Protein AF-A0A7H4P980-F1 (afdb_monomer)

pLDDT: mean 79.57, std 16.8, range [29.48, 97.06]

Mean predicted aligned error: 23.6 Å

Nearest PDB structures (foldseek):
  7z03-assembly1_C  TM=8.368E-01  e=5.054E-08  Escherichia coli

Secondary structure (DSSP, 8-state):
----------PPTTS--TTT--S--TTHHHHHT--HHHHHHHHHHHHHHHHHHHHHHHHHHHHHHHHHHHHHHHHHHHHHHHHHHHHHHHHHHHHHHHHT----TTS-HHHHHHHHHHHHHHHHHHHHHHHHHHHHHHHHHHHHHHHHHHHHHHHHHHHHHHTTT-PPPPTT-HHHHHHHHHHHHHHHHHHHHHHHHHHHHHHHHHHHHHHS-----PPPPPP-SSHHHHHHHHHHHHHHHHHHHHHHHHHHHHHHHHHHHHHHHHHTSS-SSHHHHHHT---HHHHHHHHHHHHHHHHHHHHHHHHHHHHHHHHHHHHH---TT--TTS-HHHHHHHHHHHHHHHHHHHHHHHHHHHHHHHHHHHHHHHHHHHHHHHHHHHHHHHHHHHHHHH-STTTHHHHHHHHHHHHHHHHHHHHHHHHHH-TTEEEEE-TTSTT-EEEEETTTTTEEEE---TTPPPPPPPPPPPP---------

Structure (mmCIF, N/CA/C/O backbone):
data_AF-A0A7H4P980-F1
#
_entry.id   AF-A0A7H4P980-F1
#
loop_
_atom_site.group_PDB
_atom_site.id
_atom_site.type_symbol
_atom_site.label_atom_id
_atom_site.label_alt_id
_atom_site.label_comp_id
_atom_site.label_asym_id
_atom_site.label_entity_id
_atom_site.label_seq_id
_atom_site.pdbx_PDB_ins_code
_atom_site.Cartn_x
_atom_site.Cartn_y
_atom_site.Cartn_z
_atom_site.occupancy
_atom_site.B_iso_or_equiv
_atom_site.auth_seq_id
_atom_site.auth_comp_id
_atom_site.auth_asym_id
_atom_site.auth_atom_id
_atom_site.pdbx_PDB_model_num
ATOM 1 N N . MET A 1 1 ? 71.699 1.331 -85.262 1.00 29.48 1 MET A N 1
ATOM 2 C CA . MET A 1 1 ? 72.110 0.302 -86.245 1.00 29.48 1 MET A CA 1
ATOM 3 C C . MET A 1 1 ? 71.749 0.810 -87.636 1.00 29.48 1 MET A C 1
ATOM 5 O O . MET A 1 1 ? 70.704 1.433 -87.764 1.00 29.48 1 MET A O 1
ATOM 9 N N . PRO A 1 2 ? 72.671 0.710 -88.601 1.00 36.44 2 PRO A N 1
ATOM 10 C CA . PRO A 1 2 ? 72.896 1.715 -89.638 1.00 36.44 2 PRO A CA 1
ATOM 11 C C . PRO A 1 2 ? 71.941 1.592 -90.828 1.00 36.44 2 PRO A C 1
ATOM 13 O O . PRO A 1 2 ? 71.593 0.496 -91.258 1.00 36.44 2 PRO A O 1
ATOM 16 N N . VAL A 1 3 ? 71.573 2.742 -91.394 1.00 33.34 3 VAL A N 1
ATOM 17 C CA . VAL A 1 3 ? 70.880 2.850 -92.681 1.00 33.34 3 VAL A CA 1
ATOM 18 C C . VAL A 1 3 ? 71.882 2.502 -93.783 1.00 33.34 3 VAL A C 1
ATOM 20 O O . VAL A 1 3 ? 72.693 3.331 -94.192 1.00 33.34 3 VAL A O 1
ATOM 23 N N . LEU A 1 4 ? 71.845 1.254 -94.248 1.00 32.81 4 LEU A N 1
ATOM 24 C CA . LEU A 1 4 ? 72.509 0.833 -95.477 1.00 32.81 4 LEU A CA 1
ATOM 25 C C . LEU A 1 4 ? 71.788 1.484 -96.666 1.00 32.81 4 LEU A C 1
ATOM 27 O O . LEU A 1 4 ? 70.763 0.991 -97.129 1.00 32.81 4 LEU A O 1
ATOM 31 N N . ARG A 1 5 ? 72.331 2.593 -97.180 1.00 38.41 5 ARG A N 1
ATOM 32 C CA . ARG A 1 5 ? 72.027 3.049 -98.542 1.00 38.41 5 ARG A CA 1
ATOM 33 C C . ARG A 1 5 ? 72.675 2.067 -99.520 1.00 38.41 5 ARG A C 1
ATOM 35 O O . ARG A 1 5 ? 73.857 2.190 -99.822 1.00 38.41 5 ARG A O 1
ATOM 42 N N . ARG A 1 6 ? 71.906 1.093 -100.009 1.00 35.50 6 ARG A N 1
ATOM 43 C CA . ARG A 1 6 ? 72.204 0.413 -101.275 1.00 35.50 6 ARG A CA 1
ATOM 44 C C . ARG A 1 6 ? 71.565 1.225 -102.395 1.00 35.50 6 ARG A C 1
ATOM 46 O O . ARG A 1 6 ? 70.350 1.352 -102.465 1.00 35.50 6 ARG A O 1
ATOM 53 N N . SER A 1 7 ? 72.408 1.824 -103.223 1.00 39.06 7 SER A N 1
ATOM 54 C CA . SER A 1 7 ? 72.048 2.358 -104.531 1.00 39.06 7 SER A CA 1
ATOM 55 C C . SER A 1 7 ? 71.748 1.189 -105.470 1.00 39.06 7 SER A C 1
ATOM 57 O O . SER A 1 7 ? 72.666 0.443 -105.809 1.00 39.06 7 SER A O 1
ATOM 59 N N . GLU A 1 8 ? 70.491 1.028 -105.878 1.00 45.53 8 GLU A N 1
ATOM 60 C CA . GLU A 1 8 ? 70.096 0.114 -106.955 1.00 45.53 8 GLU A CA 1
ATOM 61 C C . GLU A 1 8 ? 69.819 0.908 -108.246 1.00 45.53 8 GLU A C 1
ATOM 63 O O . GLU A 1 8 ? 69.283 2.019 -108.181 1.00 45.53 8 GLU A O 1
ATOM 68 N N . PRO A 1 9 ? 70.241 0.395 -109.416 1.00 42.09 9 PRO A N 1
ATOM 69 C CA . PRO A 1 9 ? 70.220 1.127 -110.676 1.00 42.09 9 PRO A CA 1
ATOM 70 C C . PRO A 1 9 ? 68.788 1.262 -111.202 1.00 42.09 9 PRO A C 1
ATOM 72 O O . PRO A 1 9 ? 68.041 0.287 -111.280 1.00 42.09 9 PRO A O 1
ATOM 75 N N . ALA A 1 10 ? 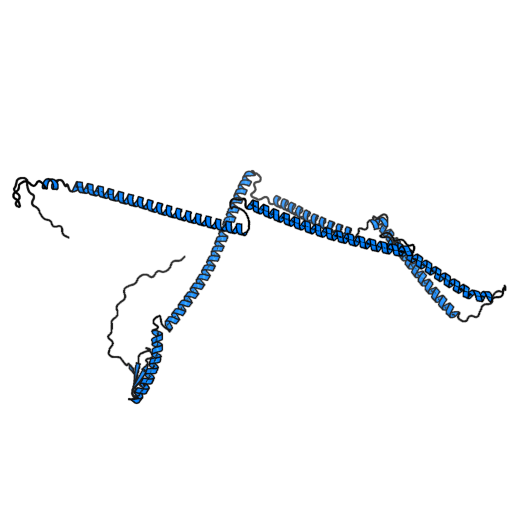68.409 2.473 -111.610 1.00 44.94 10 ALA A N 1
ATOM 76 C CA . ALA A 1 10 ? 67.143 2.715 -112.288 1.00 44.94 10 ALA A CA 1
ATOM 77 C C . ALA A 1 10 ? 67.149 2.012 -113.659 1.00 44.94 10 ALA A C 1
ATOM 79 O O . ALA A 1 10 ? 67.818 2.458 -114.591 1.00 44.94 10 ALA A O 1
ATOM 80 N N . CYS A 1 11 ? 66.413 0.905 -113.782 1.00 47.81 11 CYS A N 1
ATOM 81 C CA . CYS A 1 11 ? 66.141 0.275 -115.071 1.00 47.81 11 CYS A CA 1
ATOM 82 C C . CYS A 1 11 ? 65.223 1.192 -115.891 1.00 47.81 11 CYS A C 1
ATOM 84 O O . CYS A 1 11 ? 64.096 1.475 -115.483 1.00 47.81 11 CYS A O 1
ATOM 86 N N . GLN A 1 12 ? 65.713 1.672 -117.035 1.00 50.19 12 GLN A N 1
ATOM 87 C CA . GLN A 1 12 ? 64.921 2.431 -118.002 1.00 50.19 12 GLN A CA 1
ATOM 88 C C . GLN A 1 12 ? 64.155 1.464 -118.923 1.00 50.19 12 GLN A C 1
ATOM 90 O O . GLN A 1 12 ? 64.691 0.411 -119.277 1.00 50.19 12 GLN A O 1
ATOM 95 N N . PRO A 1 13 ? 62.915 1.787 -119.330 1.00 44.66 13 PRO A N 1
ATOM 96 C CA . PRO A 1 13 ? 62.151 0.923 -120.218 1.00 44.66 13 PRO A CA 1
ATOM 97 C C . PRO A 1 13 ? 62.828 0.841 -121.594 1.00 44.66 13 PRO A C 1
ATOM 99 O O . PRO A 1 13 ? 62.959 1.850 -122.282 1.00 44.66 13 PRO A O 1
ATOM 102 N N . GLY A 1 14 ? 63.248 -0.365 -121.992 1.00 55.94 14 GLY A N 1
ATOM 103 C CA . GLY A 1 14 ? 63.770 -0.655 -123.334 1.00 55.94 14 GLY A CA 1
ATOM 104 C C . GLY A 1 14 ? 65.253 -1.035 -123.440 1.00 55.94 14 GLY A C 1
ATOM 105 O O . GLY A 1 14 ? 65.698 -1.311 -124.551 1.00 55.94 14 GLY A O 1
ATOM 106 N N . SER A 1 15 ? 66.020 -1.107 -122.344 1.00 49.97 15 SER A N 1
ATOM 107 C CA . SER A 1 15 ? 67.409 -1.606 -122.361 1.00 49.97 15 SER A CA 1
ATOM 108 C C . SER A 1 15 ? 67.588 -2.894 -121.530 1.00 49.97 15 SER A C 1
ATOM 110 O O . SER A 1 15 ? 66.956 -3.040 -120.481 1.00 49.97 15 SER A O 1
ATOM 112 N N . PRO A 1 16 ? 68.407 -3.870 -121.986 1.00 51.91 16 PRO A N 1
ATOM 113 C CA . PRO A 1 16 ? 68.594 -5.143 -121.289 1.00 51.91 16 PRO A CA 1
ATOM 114 C C . PRO A 1 16 ? 69.351 -4.950 -119.967 1.00 51.91 16 PRO A C 1
ATOM 116 O O . PRO A 1 16 ? 70.404 -4.315 -119.922 1.00 51.91 16 PRO A O 1
ATOM 119 N N . CYS A 1 17 ? 68.810 -5.516 -118.884 1.00 57.31 17 CYS A N 1
ATOM 120 C CA . CYS A 1 17 ? 69.390 -5.423 -117.544 1.00 57.31 17 CYS A CA 1
ATOM 121 C C . CYS A 1 17 ? 70.791 -6.072 -117.494 1.00 57.31 17 CYS A C 1
ATOM 123 O O . CYS A 1 17 ? 70.928 -7.233 -117.900 1.00 57.31 17 CYS A O 1
ATOM 125 N N . PRO A 1 18 ? 71.815 -5.396 -116.934 1.00 54.97 18 PRO A N 1
ATOM 126 C CA . PRO A 1 18 ? 73.198 -5.884 -116.919 1.00 54.97 18 PRO A CA 1
ATOM 127 C C . PRO A 1 18 ? 73.438 -7.107 -116.016 1.00 54.97 18 PRO A C 1
ATOM 129 O O . PRO A 1 18 ? 74.562 -7.597 -115.964 1.00 54.97 18 PRO A O 1
ATOM 132 N N . LEU A 1 19 ? 72.413 -7.621 -115.322 1.00 53.41 19 LEU A N 1
ATOM 133 C CA . LEU A 1 19 ? 72.513 -8.831 -114.496 1.00 53.41 19 LEU A CA 1
ATOM 134 C C . LEU A 1 19 ? 71.769 -10.056 -115.060 1.00 53.41 19 LEU A C 1
ATOM 136 O O . LEU A 1 19 ? 72.073 -11.173 -114.654 1.00 53.41 19 LEU A O 1
ATOM 140 N N . CYS A 1 20 ? 70.799 -9.886 -115.969 1.00 61.12 20 CYS A N 1
ATOM 141 C CA . CYS A 1 20 ? 69.971 -11.005 -116.454 1.00 61.12 20 CYS A CA 1
ATOM 142 C C . CYS A 1 20 ? 69.487 -10.899 -117.914 1.00 61.12 20 CYS A C 1
ATOM 144 O O . CYS A 1 20 ? 68.794 -11.798 -118.383 1.00 61.12 20 CYS A O 1
ATOM 146 N N . GLY A 1 21 ? 69.824 -9.834 -118.653 1.00 55.12 21 GLY A N 1
ATOM 147 C CA . GLY A 1 21 ? 69.597 -9.731 -120.102 1.00 55.12 21 GLY A CA 1
ATOM 148 C C . GLY A 1 21 ? 68.138 -9.641 -120.579 1.00 55.12 21 GLY A C 1
ATOM 149 O O . GLY A 1 21 ? 67.916 -9.537 -121.782 1.00 55.12 21 GLY A O 1
ATOM 150 N N . SER A 1 22 ? 67.141 -9.648 -119.685 1.00 60.09 22 SER A N 1
ATOM 151 C CA . SER A 1 22 ? 65.721 -9.555 -120.062 1.00 60.09 22 SER A CA 1
ATOM 152 C C . SER A 1 22 ? 65.205 -8.107 -120.074 1.00 60.09 22 SER A C 1
ATOM 154 O O . SER A 1 22 ? 65.621 -7.279 -119.260 1.00 60.09 22 SER A O 1
ATOM 156 N N . ALA A 1 23 ? 64.280 -7.812 -120.995 1.00 55.22 23 ALA A N 1
ATOM 157 C CA . ALA A 1 23 ? 63.640 -6.501 -121.156 1.00 55.22 23 ALA A CA 1
ATOM 158 C C . ALA A 1 23 ? 62.243 -6.405 -120.501 1.00 55.22 23 ALA A C 1
ATOM 160 O O . ALA A 1 23 ? 61.565 -5.390 -120.653 1.00 55.22 23 ALA A O 1
ATOM 161 N N . GLN A 1 24 ? 61.787 -7.437 -119.779 1.00 54.03 24 GLN A N 1
ATOM 162 C CA . GLN A 1 24 ? 60.448 -7.485 -119.178 1.00 54.03 24 GLN A CA 1
ATOM 163 C C . GLN A 1 24 ? 60.511 -7.989 -117.732 1.00 54.03 24 GLN A C 1
ATOM 165 O O . GLN A 1 24 ? 60.902 -9.123 -117.476 1.00 54.03 24 GLN A O 1
ATOM 170 N N . HIS A 1 25 ? 60.088 -7.138 -116.791 1.00 54.09 25 HIS A N 1
ATOM 171 C CA . HIS A 1 25 ? 59.999 -7.448 -115.361 1.00 54.09 25 HIS A CA 1
ATOM 172 C C . HIS A 1 25 ? 58.551 -7.235 -114.877 1.00 54.09 25 HIS A C 1
ATOM 174 O O . HIS A 1 25 ? 58.216 -6.146 -114.407 1.00 54.09 25 HIS A O 1
ATOM 180 N N . PRO A 1 26 ? 57.667 -8.242 -114.989 1.00 58.25 26 PRO A N 1
ATOM 181 C CA . PRO A 1 26 ? 56.250 -8.098 -114.636 1.00 58.25 26 PRO A CA 1
ATOM 182 C C . PRO A 1 26 ? 55.991 -7.846 -113.136 1.00 58.25 26 PRO A C 1
ATOM 184 O O . PRO A 1 26 ? 54.946 -7.309 -112.791 1.00 58.25 26 PRO A O 1
ATOM 187 N N . ALA A 1 27 ? 56.951 -8.129 -112.245 1.00 56.06 27 ALA A N 1
ATOM 188 C CA . ALA A 1 27 ? 56.815 -7.898 -110.799 1.00 56.06 27 ALA A CA 1
ATOM 189 C C . ALA A 1 27 ? 57.137 -6.454 -110.337 1.00 56.06 27 ALA A C 1
ATOM 191 O O . ALA A 1 27 ? 56.914 -6.112 -109.178 1.00 56.06 27 ALA A O 1
ATOM 192 N N . VAL A 1 28 ? 57.650 -5.579 -111.215 1.00 52.53 28 VAL A N 1
ATOM 193 C CA . VAL A 1 28 ? 57.973 -4.177 -110.859 1.00 52.53 28 VAL A CA 1
ATOM 194 C C . VAL A 1 28 ? 56.725 -3.281 -110.891 1.00 52.53 28 VAL A C 1
ATOM 196 O O . VAL A 1 28 ? 56.637 -2.320 -110.125 1.00 52.53 28 VAL A O 1
ATOM 199 N N . ALA A 1 29 ? 55.723 -3.631 -111.707 1.00 55.16 29 ALA A N 1
ATOM 200 C CA . ALA A 1 29 ? 54.444 -2.920 -111.771 1.00 55.16 29 ALA A CA 1
ATOM 201 C C . ALA A 1 29 ? 53.625 -3.062 -110.472 1.00 55.16 29 ALA A C 1
ATOM 203 O O . ALA A 1 29 ? 52.967 -2.112 -110.054 1.00 55.16 29 ALA A O 1
ATOM 204 N N . GLU A 1 30 ? 53.723 -4.207 -109.791 1.00 53.50 30 GLU A N 1
ATOM 205 C CA . GLU A 1 30 ? 53.068 -4.427 -108.493 1.00 53.50 30 GLU A CA 1
ATOM 206 C C . GLU A 1 30 ? 53.774 -3.675 -107.348 1.00 53.50 30 GLU A C 1
ATOM 208 O O . GLU A 1 30 ? 53.119 -3.227 -106.408 1.00 53.50 30 GLU A O 1
ATOM 213 N N . TYR A 1 31 ? 55.089 -3.440 -107.451 1.00 50.62 31 TYR A N 1
ATOM 214 C CA . TYR A 1 31 ? 55.860 -2.695 -106.445 1.00 50.62 31 TYR A CA 1
ATOM 215 C C . TYR A 1 31 ? 55.746 -1.165 -106.574 1.00 50.62 31 TYR A C 1
ATOM 217 O O . TYR A 1 31 ? 55.753 -0.465 -105.562 1.00 50.62 31 TYR A O 1
ATOM 225 N N . GLN A 1 32 ? 55.616 -0.621 -107.790 1.00 50.81 32 GLN A N 1
ATOM 226 C CA . GLN A 1 32 ? 55.494 0.831 -108.015 1.00 50.81 32 GLN A CA 1
ATOM 227 C C . GLN A 1 32 ? 54.097 1.406 -107.711 1.00 50.81 32 GLN A C 1
ATOM 229 O O . GLN A 1 32 ? 53.958 2.622 -107.590 1.00 50.81 32 GLN A O 1
ATOM 234 N N . ALA A 1 33 ? 53.074 0.565 -107.528 1.00 53.19 33 ALA A N 1
ATOM 235 C CA . ALA A 1 33 ? 51.728 0.995 -107.129 1.00 53.19 33 ALA A CA 1
ATOM 236 C C . ALA A 1 33 ? 51.616 1.385 -105.635 1.00 53.19 33 ALA A C 1
ATOM 238 O O . ALA A 1 33 ? 50.598 1.929 -105.199 1.00 53.19 33 ALA A O 1
ATOM 239 N N . LEU A 1 34 ? 52.656 1.145 -104.831 1.00 51.28 34 LEU A N 1
ATOM 240 C CA . LEU A 1 34 ? 52.705 1.532 -103.422 1.00 51.28 34 LEU A CA 1
ATOM 241 C C . LEU A 1 34 ? 53.196 2.983 -103.271 1.00 51.28 34 LEU A C 1
ATOM 243 O O . LEU A 1 34 ? 54.381 3.240 -103.076 1.00 51.28 34 LEU A O 1
ATOM 247 N N . VAL A 1 35 ? 52.270 3.949 -103.315 1.00 54.25 35 VAL A N 1
ATOM 248 C CA . VAL A 1 35 ? 52.565 5.366 -103.028 1.00 54.25 35 VAL A CA 1
ATOM 249 C C . VAL A 1 35 ? 52.757 5.560 -101.509 1.00 54.25 35 VAL A C 1
ATOM 251 O O . VAL A 1 35 ? 51.812 5.322 -100.748 1.00 54.25 35 VAL A O 1
ATOM 254 N N . PRO A 1 36 ? 53.930 6.021 -101.026 1.00 57.19 36 PRO A N 1
ATOM 255 C CA . PRO A 1 36 ? 54.229 6.091 -99.591 1.00 57.19 36 PRO A CA 1
ATOM 256 C C . PRO A 1 36 ? 53.263 6.962 -98.762 1.00 57.19 36 PRO A C 1
ATOM 258 O O . PRO A 1 36 ? 52.984 6.622 -97.617 1.00 57.19 36 PRO A O 1
ATOM 261 N N . GLY A 1 37 ? 52.703 8.041 -99.324 1.00 64.44 37 GLY A N 1
ATOM 262 C CA . GLY A 1 37 ? 51.860 8.997 -98.582 1.00 64.44 37 GLY A CA 1
ATOM 263 C C . GLY A 1 37 ? 50.417 8.543 -98.306 1.00 64.44 37 GLY A C 1
ATOM 264 O O . GLY A 1 37 ? 49.895 8.782 -97.219 1.00 64.44 37 GLY A O 1
ATOM 265 N N . VAL A 1 38 ? 49.768 7.843 -99.246 1.00 68.44 38 VAL A N 1
ATOM 266 C CA . VAL A 1 38 ? 48.370 7.377 -99.083 1.00 68.44 38 VAL A CA 1
ATOM 267 C C . VAL A 1 38 ? 48.294 6.221 -98.084 1.00 68.44 38 VAL A C 1
ATOM 269 O O . VAL A 1 38 ? 47.401 6.172 -97.239 1.00 68.44 38 VAL A O 1
ATOM 272 N N . ASN A 1 39 ? 49.277 5.319 -98.126 1.00 70.12 39 ASN A N 1
ATOM 273 C CA . ASN A 1 39 ? 49.373 4.213 -97.176 1.00 70.12 39 ASN A CA 1
ATOM 274 C C . ASN A 1 39 ? 49.737 4.693 -95.760 1.00 70.12 39 ASN A C 1
ATOM 276 O O . ASN A 1 39 ? 49.222 4.141 -94.791 1.00 70.12 39 ASN A O 1
ATOM 280 N N . GLN A 1 40 ? 50.554 5.748 -95.627 1.00 73.56 40 GLN A N 1
ATOM 281 C CA . GLN A 1 40 ? 50.829 6.393 -94.335 1.00 73.56 40 GLN A CA 1
ATOM 282 C C . GLN A 1 40 ? 49.573 7.040 -93.740 1.00 73.56 40 GLN A C 1
ATOM 284 O O . GLN A 1 40 ? 49.233 6.746 -92.599 1.00 73.56 40 GLN A O 1
ATOM 289 N N . ALA A 1 41 ? 48.821 7.826 -94.518 1.00 76.75 41 ALA A N 1
ATOM 290 C CA . ALA A 1 41 ? 47.580 8.444 -94.043 1.00 76.75 41 ALA A CA 1
ATOM 291 C C . ALA A 1 41 ? 46.519 7.404 -93.631 1.00 76.75 41 ALA A C 1
ATOM 293 O O . ALA A 1 41 ? 45.859 7.563 -92.605 1.00 76.75 41 ALA A O 1
ATOM 294 N N . ARG A 1 42 ? 46.385 6.310 -94.396 1.00 79.88 42 ARG A N 1
ATOM 295 C CA . ARG A 1 42 ? 45.484 5.196 -94.060 1.00 79.88 42 ARG A CA 1
ATOM 296 C C . ARG A 1 42 ? 45.918 4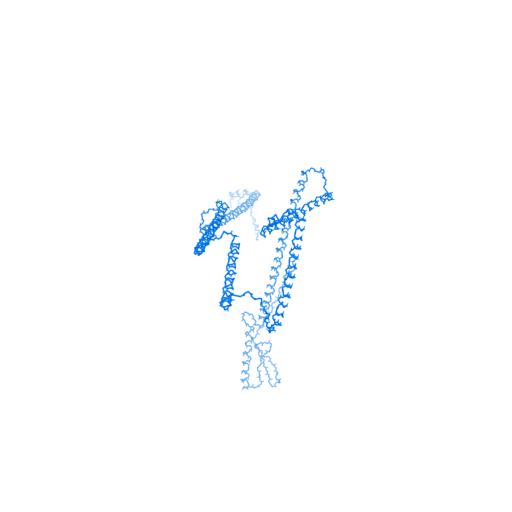.468 -92.788 1.00 79.88 42 ARG A C 1
ATOM 298 O O . ARG A 1 42 ? 45.068 4.145 -91.964 1.00 79.88 42 ARG A O 1
ATOM 305 N N . ARG A 1 43 ? 47.221 4.225 -92.614 1.00 81.19 43 ARG A N 1
ATOM 306 C CA . ARG A 1 43 ? 47.769 3.633 -91.387 1.00 81.19 43 ARG A CA 1
ATOM 307 C C . ARG A 1 43 ? 47.482 4.522 -90.182 1.00 81.19 43 ARG A C 1
ATOM 309 O O . ARG A 1 43 ? 46.983 4.019 -89.188 1.00 81.19 43 ARG A O 1
ATOM 316 N N . ASP A 1 44 ? 47.744 5.820 -90.286 1.00 84.56 44 ASP A N 1
ATOM 317 C CA . ASP A 1 44 ? 47.559 6.752 -89.174 1.00 84.56 44 ASP A CA 1
ATOM 318 C C . ASP A 1 44 ? 46.067 6.928 -88.815 1.00 84.56 44 ASP A C 1
ATOM 320 O O . ASP A 1 44 ? 45.736 7.107 -87.644 1.00 84.56 44 ASP A O 1
ATOM 324 N N . ALA A 1 45 ? 45.151 6.841 -89.790 1.00 83.38 45 ALA A N 1
ATOM 325 C CA . ALA A 1 45 ? 43.705 6.826 -89.543 1.00 83.38 45 ALA A CA 1
ATOM 326 C C . ALA A 1 45 ? 43.258 5.548 -88.811 1.00 83.38 45 ALA A C 1
ATOM 328 O O . ALA A 1 45 ? 42.603 5.640 -87.775 1.00 83.38 45 ALA A O 1
ATOM 329 N N . LEU A 1 46 ? 43.689 4.374 -89.288 1.00 84.50 46 LEU A N 1
ATOM 330 C CA . LEU A 1 46 ? 43.433 3.096 -88.614 1.00 84.50 46 LEU A CA 1
ATOM 331 C C . LEU A 1 46 ? 44.061 3.060 -87.214 1.00 84.50 46 LEU A C 1
ATOM 333 O O . LEU A 1 46 ? 43.468 2.528 -86.285 1.00 84.50 46 LEU A O 1
ATOM 337 N N . GLU A 1 47 ? 45.235 3.663 -87.026 1.00 85.25 47 GLU A N 1
ATOM 338 C CA . GLU A 1 47 ? 45.885 3.744 -85.717 1.00 85.25 47 GLU A CA 1
ATOM 339 C C . GLU A 1 47 ? 45.089 4.621 -84.736 1.00 85.25 47 GLU A C 1
ATOM 341 O O . GLU A 1 47 ? 45.026 4.311 -83.546 1.00 85.25 47 GLU A O 1
ATOM 346 N N . ARG A 1 48 ? 44.435 5.690 -85.215 1.00 84.62 48 ARG A N 1
ATOM 347 C CA . ARG A 1 48 ? 43.510 6.494 -84.396 1.00 84.62 48 ARG A CA 1
ATOM 348 C C . ARG A 1 48 ? 42.237 5.728 -84.052 1.00 84.62 48 ARG A C 1
ATOM 350 O O . ARG A 1 48 ? 41.829 5.773 -82.898 1.00 84.62 48 ARG A O 1
ATOM 357 N N . GLU A 1 49 ? 41.645 5.009 -85.004 1.00 86.94 49 GLU A N 1
ATOM 358 C CA . GLU A 1 49 ? 40.468 4.165 -84.747 1.00 86.94 49 GLU A CA 1
ATOM 359 C C . GLU A 1 49 ? 40.781 3.062 -83.731 1.00 86.94 49 GLU A C 1
ATOM 361 O O . GLU A 1 49 ? 40.021 2.855 -82.790 1.00 86.94 49 GLU A O 1
ATOM 366 N N . VAL A 1 50 ? 41.941 2.407 -83.853 1.00 88.62 50 VAL A N 1
ATOM 367 C CA . VAL A 1 50 ? 42.405 1.408 -82.879 1.00 88.62 50 VAL A CA 1
ATOM 368 C C . VAL A 1 50 ? 42.581 2.030 -81.494 1.00 88.62 50 VAL A C 1
ATOM 370 O O . VAL A 1 50 ? 42.178 1.417 -80.508 1.00 88.62 50 VAL A O 1
ATOM 373 N N . LYS A 1 51 ? 43.132 3.248 -81.394 1.00 88.88 51 LYS A N 1
ATOM 374 C CA . LYS A 1 51 ? 43.256 3.965 -80.111 1.00 88.88 51 LYS A CA 1
ATOM 375 C C . LYS A 1 51 ? 41.890 4.316 -79.515 1.00 88.88 51 LYS A C 1
ATOM 377 O O . LYS A 1 51 ? 41.668 4.034 -78.344 1.00 88.88 51 LYS A O 1
ATOM 382 N N . GLN A 1 52 ? 40.958 4.833 -80.315 1.00 88.94 52 GLN A N 1
ATOM 383 C CA . GLN A 1 52 ? 39.597 5.146 -79.860 1.00 88.94 52 GLN A CA 1
ATOM 384 C C . GLN A 1 52 ? 38.827 3.895 -79.417 1.00 88.94 52 GLN A C 1
ATOM 386 O O . GLN A 1 52 ? 38.166 3.914 -78.382 1.00 88.94 52 GLN A O 1
ATOM 391 N N . LEU A 1 53 ? 38.943 2.787 -80.154 1.00 87.88 53 LEU A N 1
ATOM 392 C CA . LEU A 1 53 ? 38.350 1.504 -79.771 1.00 87.88 53 LEU A CA 1
ATOM 393 C C . LEU A 1 53 ? 38.996 0.931 -78.506 1.00 87.88 53 LEU A C 1
ATOM 395 O O . LEU A 1 53 ? 38.298 0.352 -77.677 1.00 87.88 53 LEU A O 1
ATOM 399 N N . ALA A 1 54 ? 40.307 1.107 -78.328 1.00 89.31 54 ALA A N 1
ATOM 400 C CA . ALA A 1 54 ? 40.999 0.701 -77.110 1.00 89.31 54 ALA A CA 1
ATOM 401 C C . ALA A 1 54 ? 40.541 1.520 -75.891 1.00 89.31 54 ALA A C 1
ATOM 403 O O . ALA A 1 54 ? 40.302 0.943 -74.832 1.00 89.31 54 ALA A O 1
ATOM 404 N N . GLU A 1 55 ? 40.363 2.835 -76.040 1.00 90.38 55 GLU A N 1
ATOM 405 C CA . GLU A 1 55 ? 39.840 3.720 -74.990 1.00 90.38 55 GLU A CA 1
ATOM 406 C C . GLU A 1 55 ? 38.377 3.398 -74.652 1.00 90.38 55 GLU A C 1
ATOM 408 O O . GLU A 1 55 ? 38.045 3.212 -73.480 1.00 90.38 55 GLU A O 1
ATOM 413 N N . ALA A 1 56 ? 37.513 3.236 -75.660 1.00 89.06 56 ALA A N 1
ATOM 414 C CA . ALA A 1 56 ? 36.118 2.838 -75.467 1.00 89.06 56 ALA A CA 1
ATOM 415 C C . ALA A 1 56 ? 36.000 1.445 -74.822 1.00 89.06 56 ALA A C 1
ATOM 417 O O . ALA A 1 56 ? 35.192 1.243 -73.916 1.00 89.06 56 ALA A O 1
ATOM 418 N N . GLY A 1 57 ? 36.843 0.492 -75.233 1.00 90.88 57 GLY A N 1
ATOM 419 C CA . GLY A 1 57 ? 36.918 -0.838 -74.630 1.00 90.88 57 GLY A CA 1
ATOM 420 C C . GLY A 1 57 ? 37.417 -0.810 -73.183 1.00 90.88 57 GLY A C 1
ATOM 421 O O . GLY A 1 57 ? 36.909 -1.555 -72.346 1.00 90.88 57 GLY A O 1
ATOM 422 N N . ALA A 1 58 ? 38.371 0.068 -72.859 1.00 91.31 58 ALA A N 1
ATOM 423 C CA . ALA A 1 58 ? 38.850 0.261 -71.493 1.00 91.31 58 ALA A CA 1
ATOM 424 C C . ALA A 1 58 ? 37.768 0.871 -70.584 1.00 91.31 58 ALA A C 1
ATOM 426 O O . ALA A 1 58 ? 37.601 0.407 -69.457 1.00 91.31 58 ALA A O 1
ATOM 427 N N . LEU A 1 59 ? 37.004 1.851 -71.083 1.00 92.19 59 LEU A N 1
ATOM 428 C CA . LEU A 1 59 ? 35.870 2.443 -70.365 1.00 92.19 59 LEU A CA 1
ATOM 429 C C . LEU A 1 59 ? 34.760 1.416 -70.115 1.00 92.19 59 LEU A C 1
ATOM 431 O O . LEU A 1 59 ? 34.383 1.206 -68.965 1.00 92.19 59 LEU A O 1
ATOM 435 N N . ALA A 1 60 ? 34.311 0.705 -71.155 1.00 88.44 60 ALA A N 1
ATOM 436 C CA . ALA A 1 60 ? 33.272 -0.321 -71.030 1.00 88.44 60 ALA A CA 1
ATOM 437 C C . ALA A 1 60 ? 33.687 -1.459 -70.081 1.00 88.44 60 ALA A C 1
ATOM 439 O O . ALA A 1 60 ? 32.876 -1.960 -69.303 1.00 88.44 60 ALA A O 1
ATOM 440 N N . ARG A 1 61 ? 34.970 -1.850 -70.094 1.00 93.38 61 ARG A N 1
ATOM 441 C CA . ARG A 1 61 ? 35.514 -2.823 -69.139 1.00 93.38 61 ARG A CA 1
ATOM 442 C C . ARG A 1 61 ? 35.513 -2.281 -67.707 1.00 93.38 61 ARG A C 1
ATOM 444 O O . ARG A 1 61 ? 35.160 -3.018 -66.795 1.00 93.38 61 ARG A O 1
ATOM 451 N N . GLY A 1 62 ? 35.865 -1.010 -67.513 1.00 93.88 62 GLY A N 1
ATOM 452 C CA . GLY A 1 62 ? 35.804 -0.349 -66.207 1.00 93.88 62 GLY A CA 1
ATOM 453 C C . GLY A 1 62 ? 34.381 -0.267 -65.644 1.00 93.88 62 GLY A C 1
ATOM 454 O O . GLY A 1 62 ? 34.176 -0.556 -64.466 1.00 93.88 62 GLY A O 1
ATOM 455 N N . GLU A 1 63 ? 33.396 0.062 -66.483 1.00 93.62 63 GLU A N 1
ATOM 456 C CA . GLU A 1 63 ? 31.972 0.066 -66.115 1.00 93.62 63 GLU A CA 1
ATOM 457 C C . GLU A 1 63 ? 31.474 -1.339 -65.754 1.00 93.62 63 GLU A C 1
ATOM 459 O O . GLU A 1 63 ? 30.819 -1.522 -64.727 1.00 93.62 63 GLU A O 1
ATOM 464 N N . LEU A 1 64 ? 31.839 -2.352 -66.544 1.00 93.06 64 LEU A N 1
ATOM 465 C CA . LEU A 1 64 ? 31.495 -3.747 -66.274 1.00 93.06 64 LEU A CA 1
ATOM 466 C C . LEU A 1 64 ? 32.119 -4.245 -64.959 1.00 93.06 64 LEU A C 1
ATOM 468 O O . LEU A 1 64 ? 31.425 -4.854 -64.147 1.00 93.06 64 LEU A O 1
ATOM 472 N N . ASP A 1 65 ? 33.388 -3.927 -64.696 1.00 94.75 65 ASP A N 1
ATOM 473 C CA . ASP A 1 65 ? 34.056 -4.269 -63.435 1.00 94.75 65 ASP A CA 1
ATOM 474 C C . ASP A 1 65 ? 33.408 -3.558 -62.230 1.00 94.75 65 ASP A C 1
ATOM 476 O O . ASP A 1 65 ? 33.323 -4.132 -61.139 1.00 94.75 65 ASP A O 1
ATOM 480 N N . ALA A 1 66 ? 32.925 -2.321 -62.404 1.00 93.81 66 ALA A N 1
ATOM 481 C CA . ALA A 1 66 ? 32.193 -1.589 -61.372 1.00 93.81 66 ALA A CA 1
ATOM 482 C C . ALA A 1 66 ? 30.822 -2.223 -61.078 1.00 93.81 66 ALA A C 1
ATOM 484 O O . ALA A 1 66 ? 30.499 -2.444 -59.908 1.00 93.81 66 ALA A O 1
ATOM 485 N N . LEU A 1 67 ? 30.061 -2.586 -62.117 1.00 93.25 67 LEU A N 1
ATOM 486 C CA . LEU A 1 67 ? 28.770 -3.270 -61.983 1.00 93.25 67 LEU A CA 1
ATOM 487 C C . LEU A 1 67 ? 28.917 -4.658 -61.351 1.00 93.25 67 LEU A C 1
ATOM 489 O O . LEU A 1 67 ? 28.144 -5.005 -60.461 1.00 93.25 67 LEU A O 1
ATOM 493 N N . ILE A 1 68 ? 29.942 -5.431 -61.729 1.00 94.50 68 ILE A N 1
ATOM 494 C CA . ILE A 1 68 ? 30.233 -6.731 -61.104 1.00 94.50 68 ILE A CA 1
ATOM 495 C C . ILE A 1 68 ? 30.549 -6.551 -59.618 1.00 94.50 68 ILE A C 1
ATOM 497 O O . ILE A 1 68 ? 30.021 -7.285 -58.780 1.00 94.50 68 ILE A O 1
ATOM 501 N N . LYS A 1 69 ? 31.378 -5.561 -59.260 1.00 94.38 69 LYS A N 1
ATOM 502 C CA . LYS A 1 69 ? 31.670 -5.259 -57.850 1.00 94.38 69 LYS A CA 1
ATOM 503 C C . LYS A 1 69 ? 30.416 -4.848 -57.085 1.00 94.38 69 LYS A C 1
ATOM 505 O O . LYS A 1 69 ? 30.269 -5.247 -55.933 1.00 94.38 69 LYS A O 1
ATOM 510 N N . GLN A 1 70 ? 29.527 -4.066 -57.693 1.00 94.31 70 GLN A N 1
ATOM 511 C CA . GLN A 1 70 ? 28.262 -3.681 -57.071 1.00 94.31 70 GLN A CA 1
ATOM 512 C C . GLN A 1 70 ? 27.353 -4.898 -56.857 1.00 94.31 70 GLN A C 1
ATOM 514 O O . GLN A 1 70 ? 26.907 -5.123 -55.736 1.00 94.31 70 GLN A O 1
ATOM 519 N N . GLN A 1 71 ? 27.176 -5.742 -57.874 1.00 95.25 71 GLN A N 1
ATOM 520 C CA . GLN A 1 71 ? 26.381 -6.965 -57.771 1.00 95.25 71 GLN A CA 1
ATOM 521 C C . GLN A 1 71 ? 26.924 -7.915 -56.692 1.00 95.25 71 GLN A C 1
ATOM 523 O O . GLN A 1 71 ? 26.154 -8.505 -55.938 1.00 95.25 71 GLN A O 1
ATOM 528 N N . GLN A 1 72 ? 28.250 -8.054 -56.583 1.00 94.62 72 GLN A N 1
ATOM 529 C CA . GLN A 1 72 ? 28.881 -8.859 -55.533 1.00 94.62 72 GLN A CA 1
ATOM 530 C C . GLN A 1 72 ? 28.624 -8.293 -54.132 1.00 94.62 72 GLN A C 1
ATOM 532 O O . GLN A 1 72 ? 28.356 -9.066 -53.212 1.00 94.62 72 GLN A O 1
ATOM 537 N N . LYS A 1 73 ? 28.676 -6.965 -53.963 1.00 95.25 73 LYS A N 1
ATOM 538 C CA . LYS A 1 73 ? 28.342 -6.311 -52.688 1.00 95.25 73 LYS A CA 1
ATOM 539 C C . LYS A 1 73 ? 26.881 -6.533 -52.314 1.00 95.25 73 LYS A C 1
ATOM 541 O O . LYS A 1 73 ? 26.617 -7.017 -51.221 1.00 95.25 73 LYS A O 1
ATOM 546 N N . GLU A 1 74 ? 25.954 -6.274 -53.232 1.00 94.50 74 GLU A N 1
ATOM 547 C CA . GLU A 1 74 ? 24.516 -6.467 -53.006 1.00 94.50 74 GLU A CA 1
ATOM 548 C C . GLU A 1 74 ? 24.180 -7.939 -52.706 1.00 94.50 74 GLU A C 1
ATOM 550 O O . GLU A 1 74 ? 23.372 -8.236 -51.826 1.00 94.50 74 GLU A O 1
ATOM 555 N N . ALA A 1 75 ? 24.838 -8.889 -53.381 1.00 94.75 75 ALA A N 1
ATOM 556 C CA . ALA A 1 75 ? 24.685 -10.313 -53.096 1.00 94.75 75 ALA A CA 1
ATOM 557 C C . ALA A 1 75 ? 25.200 -10.686 -51.695 1.00 94.75 75 ALA A C 1
ATOM 559 O O . ALA A 1 75 ? 24.541 -11.449 -50.985 1.00 94.75 75 ALA A O 1
ATOM 560 N N . ALA A 1 76 ? 26.346 -10.135 -51.279 1.00 94.44 76 ALA A N 1
ATOM 561 C CA . ALA A 1 76 ? 26.890 -10.342 -49.939 1.00 94.44 76 ALA A CA 1
ATOM 562 C C . ALA A 1 76 ? 25.996 -9.717 -48.854 1.00 94.44 76 ALA A C 1
ATOM 564 O O . ALA A 1 76 ? 25.744 -10.347 -47.827 1.00 94.44 76 ALA A O 1
ATOM 565 N N . GLU A 1 77 ? 25.463 -8.517 -49.092 1.00 95.31 77 GLU A N 1
ATOM 566 C CA . GLU A 1 77 ? 24.512 -7.848 -48.198 1.00 95.31 77 GLU A CA 1
ATOM 567 C C . GLU A 1 77 ? 23.216 -8.652 -48.061 1.00 95.31 77 GLU A C 1
ATOM 569 O O . GLU A 1 77 ? 22.773 -8.918 -46.944 1.00 95.31 77 GLU A O 1
ATOM 574 N N . LYS A 1 78 ? 22.650 -9.135 -49.174 1.00 94.00 78 LYS A N 1
ATOM 575 C CA . LYS A 1 78 ? 21.464 -10.001 -49.161 1.00 94.00 78 LYS A CA 1
ATOM 576 C C . LYS A 1 78 ? 21.710 -11.299 -48.389 1.00 94.00 78 LYS A C 1
ATOM 578 O O . LYS A 1 78 ? 20.848 -11.716 -47.619 1.00 94.00 78 LYS A O 1
ATOM 583 N N . ALA A 1 79 ? 22.871 -11.930 -48.574 1.00 94.31 79 ALA A N 1
ATOM 584 C CA . ALA A 1 79 ? 23.239 -13.137 -47.836 1.00 94.31 79 ALA A CA 1
ATOM 585 C C . ALA A 1 79 ? 23.373 -12.863 -46.328 1.00 94.31 79 ALA A C 1
ATOM 587 O O . ALA A 1 79 ? 22.865 -13.638 -45.519 1.00 94.31 79 ALA A O 1
ATOM 588 N N . SER A 1 80 ? 23.989 -11.737 -45.955 1.00 95.31 80 SER A N 1
ATOM 589 C CA . SER A 1 80 ? 24.108 -11.297 -44.560 1.00 95.31 80 SER A CA 1
ATOM 590 C C . SER A 1 80 ? 22.739 -11.051 -43.919 1.00 95.31 80 SER A C 1
ATOM 592 O O . SER A 1 80 ? 22.475 -11.553 -42.828 1.00 95.31 80 SER A O 1
ATOM 594 N N . LEU A 1 81 ? 21.832 -10.351 -44.608 1.00 94.06 81 LEU A N 1
ATOM 595 C CA . LEU A 1 81 ? 20.470 -10.103 -44.121 1.00 94.06 81 LEU A CA 1
ATOM 596 C C . LEU A 1 81 ? 19.680 -11.402 -43.930 1.00 94.06 81 LEU A C 1
ATOM 598 O O . LEU A 1 81 ? 19.007 -11.560 -42.915 1.00 94.06 81 LEU A O 1
ATOM 602 N N . LEU A 1 82 ? 19.805 -12.354 -44.857 1.00 94.56 82 LEU A N 1
ATOM 603 C CA . LEU A 1 82 ? 19.137 -13.654 -44.758 1.00 94.56 82 LEU A CA 1
ATOM 604 C C . LEU A 1 82 ? 19.682 -14.472 -43.576 1.00 94.56 82 LEU A C 1
ATOM 606 O O . LEU A 1 82 ? 18.914 -15.078 -42.831 1.00 94.56 82 LEU A O 1
ATOM 610 N N . GLN A 1 83 ? 20.997 -14.435 -43.343 1.00 93.56 83 GLN A N 1
ATOM 611 C CA . GLN A 1 83 ? 21.605 -15.072 -42.175 1.00 93.56 83 GLN A CA 1
ATOM 612 C C . GLN A 1 83 ? 21.137 -14.422 -40.861 1.00 93.56 83 GLN A C 1
ATOM 614 O O . GLN A 1 83 ? 20.873 -15.125 -39.884 1.00 93.56 83 GLN A O 1
ATOM 619 N N . GLN A 1 84 ? 21.006 -13.092 -40.828 1.00 94.44 84 GLN A N 1
ATOM 620 C CA . GLN A 1 84 ? 20.477 -12.368 -39.669 1.00 94.44 84 GLN A CA 1
ATOM 621 C C . GLN A 1 84 ? 19.008 -12.716 -39.401 1.00 94.44 84 GLN A C 1
ATOM 623 O O . GLN A 1 84 ? 18.655 -12.983 -38.254 1.00 94.44 84 GLN A O 1
ATOM 628 N N . GLU A 1 85 ? 18.166 -12.776 -40.436 1.00 91.69 85 GLU A N 1
ATOM 629 C CA . GLU A 1 85 ? 16.760 -13.183 -40.320 1.00 91.69 85 GLU A CA 1
ATOM 630 C C . GLU A 1 85 ? 16.635 -14.603 -39.748 1.00 91.69 85 GLU A C 1
ATOM 632 O O . GLU A 1 85 ? 15.877 -14.829 -38.802 1.00 91.69 85 GLU A O 1
ATOM 637 N N . GLN A 1 86 ? 17.420 -15.554 -40.262 1.00 91.75 86 GLN A N 1
ATOM 638 C CA . GLN A 1 86 ? 17.435 -16.932 -39.764 1.00 91.75 86 GLN A CA 1
ATOM 639 C C . GLN A 1 86 ? 17.877 -17.005 -38.299 1.00 91.75 86 GLN A C 1
ATOM 641 O O . GLN A 1 86 ? 17.236 -17.684 -37.496 1.00 91.75 86 GLN A O 1
ATOM 646 N N . ALA A 1 87 ? 18.929 -16.271 -37.924 1.00 92.38 87 ALA A N 1
ATOM 647 C CA . ALA A 1 87 ? 19.405 -16.222 -36.544 1.00 92.38 87 ALA A CA 1
ATOM 648 C C . ALA A 1 87 ? 18.358 -15.620 -35.592 1.00 92.38 87 ALA A C 1
ATOM 650 O O . ALA A 1 87 ? 18.153 -16.139 -34.494 1.00 92.38 87 ALA A O 1
ATOM 651 N N . LEU A 1 88 ? 17.674 -14.549 -36.005 1.00 90.81 88 LEU A N 1
ATOM 652 C CA . LEU A 1 88 ? 16.596 -13.938 -35.223 1.00 90.81 88 LEU A CA 1
ATOM 653 C C . LEU A 1 88 ? 15.382 -14.866 -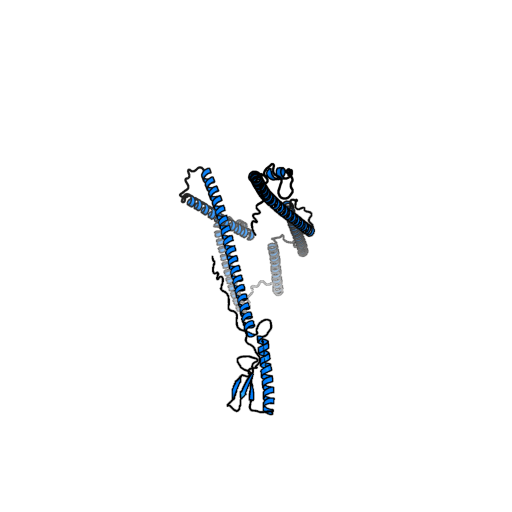35.105 1.00 90.81 88 LEU A C 1
ATOM 655 O O . LEU A 1 88 ? 14.812 -14.977 -34.023 1.00 90.81 88 LEU A O 1
ATOM 659 N N . THR A 1 89 ? 15.033 -15.581 -36.175 1.00 88.56 89 THR A N 1
ATOM 660 C CA . THR A 1 89 ? 13.924 -16.547 -36.177 1.00 88.56 89 THR A CA 1
ATOM 661 C C . THR A 1 89 ? 14.212 -17.733 -35.255 1.00 88.56 89 THR A C 1
ATOM 663 O O . THR A 1 89 ? 13.346 -18.114 -34.472 1.00 88.56 89 THR A O 1
ATOM 666 N N . SER A 1 90 ? 15.437 -18.272 -35.280 1.00 89.50 90 SER A N 1
ATOM 667 C CA . SER A 1 90 ? 15.864 -19.341 -34.363 1.00 89.50 90 SER A CA 1
ATOM 668 C C . SER A 1 90 ? 15.802 -18.881 -32.909 1.00 89.50 90 SER A C 1
ATOM 670 O O . SER A 1 90 ? 15.220 -19.560 -32.069 1.00 89.50 90 SER A O 1
ATOM 672 N N . ARG A 1 91 ? 16.333 -17.686 -32.613 1.00 91.69 91 ARG A N 1
ATOM 673 C CA . ARG A 1 91 ? 16.275 -17.105 -31.262 1.00 91.69 91 ARG A CA 1
ATOM 674 C C . ARG A 1 91 ? 14.841 -16.908 -30.783 1.00 91.69 91 ARG A C 1
ATOM 676 O O . ARG A 1 91 ? 14.545 -17.211 -29.635 1.00 91.69 91 ARG A O 1
ATOM 683 N N . TRP A 1 92 ? 13.955 -16.431 -31.655 1.00 88.12 92 TRP A N 1
ATOM 684 C CA . TRP A 1 92 ? 12.534 -16.288 -31.346 1.00 88.12 92 TRP A CA 1
ATOM 685 C C . TRP A 1 92 ? 11.893 -17.637 -30.994 1.00 88.12 92 TRP A C 1
ATOM 687 O O . TRP A 1 92 ? 11.239 -17.758 -29.958 1.00 88.12 92 TRP A O 1
ATOM 697 N N . GLN A 1 93 ? 12.133 -18.668 -31.809 1.00 87.88 93 GLN A N 1
ATOM 698 C CA . GLN A 1 93 ? 11.634 -20.024 -31.558 1.00 87.88 93 GLN A CA 1
ATOM 699 C C . GLN A 1 93 ? 12.153 -20.591 -30.233 1.00 87.88 93 GLN A C 1
ATOM 701 O O . GLN A 1 93 ? 11.364 -21.127 -29.458 1.00 87.88 93 GLN A O 1
ATOM 706 N N . GLU A 1 94 ? 13.443 -20.426 -29.931 1.00 90.56 94 GLU A N 1
ATOM 707 C CA . GLU A 1 94 ? 14.036 -20.815 -28.644 1.00 90.56 94 GLU A CA 1
ATOM 708 C C . GLU A 1 94 ? 13.372 -20.089 -27.468 1.00 90.56 94 GLU A C 1
ATOM 710 O O . GLU A 1 94 ? 13.013 -20.718 -26.474 1.00 90.56 94 GLU A O 1
ATOM 715 N N . THR A 1 95 ? 13.149 -18.775 -27.576 1.00 88.62 95 THR A N 1
ATOM 716 C CA . THR A 1 95 ? 12.490 -18.015 -26.504 1.00 88.62 95 THR A CA 1
ATOM 717 C C . THR A 1 95 ? 11.045 -18.444 -26.281 1.00 88.62 95 THR A C 1
ATOM 719 O O . THR A 1 95 ? 10.626 -18.602 -25.140 1.00 88.62 95 THR A O 1
ATOM 722 N N . ILE A 1 96 ? 10.283 -18.676 -27.347 1.00 88.81 96 ILE A N 1
ATOM 723 C CA . ILE A 1 96 ? 8.869 -19.034 -27.242 1.00 88.81 96 ILE A CA 1
ATOM 724 C C . ILE A 1 96 ? 8.672 -20.461 -26.745 1.00 88.81 96 ILE A C 1
ATOM 726 O O . ILE A 1 96 ? 7.825 -20.690 -25.884 1.00 88.81 96 ILE A O 1
ATOM 730 N N . THR A 1 97 ? 9.496 -21.400 -27.211 1.00 89.88 97 THR A N 1
ATOM 731 C CA . THR A 1 97 ? 9.498 -22.771 -26.685 1.00 89.88 97 THR A CA 1
ATOM 732 C C . THR A 1 97 ? 9.937 -22.808 -25.223 1.00 89.88 97 THR A C 1
ATOM 734 O O . THR A 1 97 ? 9.307 -23.496 -24.424 1.00 89.88 97 THR A O 1
ATOM 737 N N . GLY A 1 98 ? 10.945 -22.018 -24.834 1.00 89.56 98 GLY A N 1
ATOM 738 C CA . GLY A 1 98 ? 11.362 -21.890 -23.434 1.00 89.56 98 GLY A CA 1
ATOM 739 C C . GLY A 1 98 ? 10.282 -21.296 -22.525 1.00 89.56 98 GLY A C 1
ATOM 740 O O . GLY A 1 98 ? 10.173 -21.682 -21.364 1.00 89.56 98 GLY A O 1
ATOM 741 N N . LEU A 1 99 ? 9.460 -20.389 -23.058 1.00 84.44 99 LEU A N 1
ATOM 742 C CA . LEU A 1 99 ? 8.326 -19.796 -22.348 1.00 84.44 99 LEU A CA 1
ATOM 743 C C . LEU A 1 99 ? 7.030 -20.617 -22.471 1.00 84.44 99 LEU A C 1
ATOM 745 O O . LEU A 1 99 ? 6.052 -20.291 -21.804 1.00 84.44 99 LEU A O 1
ATOM 749 N N . ASN A 1 100 ? 7.025 -21.681 -23.283 1.00 87.44 100 ASN A N 1
ATOM 750 C CA . ASN A 1 100 ? 5.856 -22.502 -23.603 1.00 87.44 100 ASN A CA 1
ATOM 751 C C . ASN A 1 100 ? 4.644 -21.666 -24.064 1.00 87.44 100 ASN A C 1
ATOM 753 O O . ASN A 1 100 ? 3.516 -21.858 -23.608 1.00 87.44 100 ASN A O 1
ATOM 757 N N . ILE A 1 101 ? 4.910 -20.693 -24.935 1.00 85.19 101 ILE A N 1
ATOM 758 C CA . ILE A 1 101 ? 3.911 -19.812 -25.547 1.00 85.19 101 ILE A CA 1
ATOM 759 C C . ILE A 1 101 ? 3.701 -20.273 -26.998 1.00 85.19 101 ILE A C 1
ATOM 761 O O . ILE A 1 101 ? 4.622 -20.796 -27.610 1.00 85.19 101 ILE A O 1
ATOM 765 N N . ASP A 1 102 ? 2.519 -20.064 -27.575 1.00 81.94 102 ASP A N 1
ATOM 766 C CA . ASP A 1 102 ? 2.279 -20.238 -29.014 1.00 81.94 102 ASP A CA 1
ATOM 767 C C . ASP A 1 102 ? 1.995 -18.864 -29.635 1.00 81.94 102 ASP A C 1
ATOM 769 O O . ASP A 1 102 ? 0.850 -18.417 -29.686 1.00 81.94 102 ASP A O 1
ATOM 773 N N . LEU A 1 103 ? 3.054 -18.158 -30.053 1.00 82.88 103 LEU A N 1
ATOM 774 C CA . LEU A 1 103 ? 2.961 -16.872 -30.757 1.00 82.88 103 LEU A CA 1
ATOM 775 C C . LEU A 1 103 ? 3.922 -16.821 -31.949 1.00 82.88 103 LEU A C 1
ATOM 777 O O . LEU A 1 103 ? 5.079 -17.237 -31.881 1.00 82.88 103 LEU A O 1
ATOM 781 N N . ALA A 1 104 ? 3.466 -16.245 -33.052 1.00 80.50 104 ALA A N 1
ATOM 782 C CA . ALA A 1 104 ? 4.302 -15.885 -34.185 1.00 80.50 104 ALA A CA 1
ATOM 783 C C . ALA A 1 104 ? 4.782 -14.423 -34.066 1.00 80.50 104 ALA A C 1
ATOM 785 O O . ALA A 1 104 ? 4.086 -13.587 -33.494 1.00 80.50 104 ALA A O 1
ATOM 786 N N . PRO A 1 105 ? 5.921 -14.044 -34.685 1.00 76.81 105 PRO A N 1
ATOM 787 C CA . PRO A 1 105 ? 6.400 -12.654 -34.682 1.00 76.81 105 PRO A CA 1
ATOM 788 C C . PRO A 1 105 ? 5.436 -11.640 -35.322 1.00 76.81 105 PRO A C 1
ATOM 790 O O . PRO A 1 105 ? 5.629 -10.437 -35.188 1.00 76.81 105 PRO A O 1
ATOM 793 N N . LYS A 1 106 ? 4.449 -12.125 -36.088 1.00 79.75 106 LYS A N 1
ATOM 794 C CA . LYS A 1 106 ? 3.439 -11.312 -36.781 1.00 79.75 106 LYS A CA 1
ATOM 795 C C . LYS A 1 106 ? 2.179 -11.086 -35.945 1.00 79.75 106 LYS A C 1
ATOM 797 O O . LYS A 1 106 ? 1.331 -10.302 -36.362 1.00 79.75 106 LYS A O 1
ATOM 802 N N . ASP A 1 107 ? 2.047 -11.794 -34.829 1.00 85.50 107 ASP A N 1
ATOM 803 C CA . ASP A 1 107 ? 0.877 -11.696 -33.968 1.00 85.50 107 ASP A CA 1
ATOM 804 C C . ASP A 1 107 ? 0.927 -10.408 -33.137 1.00 85.50 107 ASP A C 1
ATOM 806 O O . ASP A 1 107 ? 1.975 -9.775 -32.977 1.00 85.50 107 ASP A O 1
ATOM 810 N N . ASP A 1 108 ? -0.222 -10.007 -32.594 1.00 86.94 108 ASP A N 1
ATOM 811 C CA . ASP A 1 108 ? -0.336 -8.836 -31.722 1.00 86.94 108 ASP A CA 1
ATOM 812 C C . ASP A 1 108 ? 0.247 -9.131 -30.327 1.00 86.94 108 ASP A C 1
ATOM 814 O O . ASP A 1 108 ? -0.467 -9.448 -29.372 1.00 86.94 108 ASP A O 1
ATOM 818 N N . ILE A 1 109 ? 1.577 -9.049 -30.219 1.00 85.06 109 ILE A N 1
ATOM 819 C CA . ILE A 1 109 ? 2.316 -9.255 -28.965 1.00 85.06 109 ILE A CA 1
ATOM 820 C C . ILE A 1 109 ? 1.857 -8.264 -27.875 1.00 85.06 109 ILE A C 1
ATOM 822 O O . ILE A 1 109 ? 1.625 -8.715 -26.750 1.00 85.06 109 ILE A O 1
ATOM 826 N N . PRO A 1 110 ? 1.686 -6.948 -28.147 1.00 87.25 110 PRO A N 1
ATOM 827 C CA . PRO A 1 110 ? 1.155 -6.015 -27.150 1.00 87.25 110 PRO A CA 1
ATOM 828 C C . PRO A 1 110 ? -0.241 -6.395 -26.642 1.00 87.25 110 PRO A C 1
ATOM 830 O O . PRO A 1 110 ? -0.477 -6.357 -25.434 1.00 87.25 110 PRO A O 1
ATOM 833 N N . GLY A 1 111 ? -1.152 -6.791 -27.537 1.00 89.69 111 GLY A N 1
ATOM 834 C CA . GLY A 1 111 ? -2.492 -7.246 -27.166 1.00 89.69 111 GLY A CA 1
ATOM 835 C C . GLY A 1 111 ? -2.465 -8.500 -26.292 1.00 89.69 111 GLY A C 1
ATOM 836 O O . GLY A 1 111 ? -3.130 -8.546 -25.254 1.00 89.69 111 GLY A O 1
ATOM 837 N N . TRP A 1 112 ? -1.641 -9.489 -26.652 1.00 90.25 112 TRP A N 1
ATOM 838 C CA . TRP A 1 112 ? -1.453 -10.695 -25.843 1.00 90.25 112 TRP A CA 1
ATOM 839 C C . TRP A 1 112 ? -0.864 -10.380 -24.462 1.00 90.25 112 TRP A C 1
ATOM 841 O O . TRP A 1 112 ? -1.366 -10.884 -23.458 1.00 90.25 112 TRP A O 1
ATOM 851 N N . LEU A 1 113 ? 0.151 -9.511 -24.385 1.00 88.31 113 LEU A N 1
ATOM 852 C CA . LEU A 1 113 ? 0.782 -9.135 -23.117 1.00 88.31 113 LEU A CA 1
ATOM 853 C C . LEU A 1 113 ? -0.214 -8.441 -22.181 1.00 88.31 113 LEU A C 1
ATOM 855 O O . LEU A 1 113 ? -0.277 -8.775 -20.999 1.00 88.31 113 LEU A O 1
ATOM 859 N N . ASN A 1 114 ? -1.031 -7.527 -22.711 1.00 91.44 114 ASN A N 1
ATOM 860 C CA . ASN A 1 114 ? -2.093 -6.882 -21.940 1.00 91.44 114 ASN A CA 1
ATOM 861 C C . ASN A 1 114 ? -3.125 -7.902 -21.441 1.00 91.44 114 ASN A C 1
ATOM 863 O O . ASN A 1 114 ? -3.510 -7.859 -20.275 1.00 91.44 114 ASN A O 1
ATOM 867 N N . ALA A 1 115 ? -3.533 -8.858 -22.282 1.00 88.75 115 ALA A N 1
ATOM 868 C CA . ALA A 1 115 ? -4.460 -9.913 -21.877 1.00 88.75 115 ALA A CA 1
ATOM 869 C C . ALA A 1 115 ? -3.885 -10.802 -20.758 1.00 88.75 115 ALA A C 1
ATOM 871 O O . ALA A 1 115 ? -4.616 -11.169 -19.835 1.00 88.75 115 ALA A O 1
ATOM 872 N N . GLN A 1 116 ? -2.583 -11.112 -20.797 1.00 88.94 116 GLN A N 1
ATOM 873 C CA . GLN A 1 116 ? -1.910 -11.839 -19.716 1.00 88.94 116 GLN A CA 1
ATOM 874 C C . GLN A 1 116 ? -1.857 -11.023 -18.423 1.00 88.94 116 GLN A C 1
ATOM 876 O O . GLN A 1 116 ? -2.219 -11.535 -17.366 1.00 88.94 116 GLN A O 1
ATOM 881 N N . GLN A 1 117 ? -1.501 -9.739 -18.500 1.00 92.44 117 GLN A N 1
ATOM 882 C CA . GLN A 1 117 ? -1.497 -8.852 -17.334 1.00 92.44 117 GLN A CA 1
ATOM 883 C C . GLN A 1 117 ? -2.892 -8.718 -16.711 1.00 92.44 117 GLN A C 1
ATOM 885 O O . GLN A 1 117 ? -3.037 -8.776 -15.490 1.00 92.44 117 GLN A O 1
ATOM 890 N N . GLU A 1 118 ? -3.942 -8.589 -17.526 1.00 92.88 118 GLU A N 1
ATOM 891 C CA . GLU A 1 118 ? -5.320 -8.597 -17.032 1.00 92.88 118 GLU A CA 1
ATOM 892 C C . GLU A 1 118 ? -5.684 -9.926 -16.363 1.00 92.88 118 GLU A C 1
ATOM 894 O O . GLU A 1 118 ? -6.365 -9.936 -15.334 1.00 92.88 118 GLU A O 1
ATOM 899 N N . HIS A 1 119 ? -5.250 -11.055 -16.927 1.00 91.69 119 HIS A N 1
ATOM 900 C CA . HIS A 1 119 ? -5.497 -12.368 -16.343 1.00 91.69 119 HIS A CA 1
ATOM 901 C C . HIS A 1 119 ? -4.822 -12.514 -14.972 1.00 91.69 119 HIS A C 1
ATOM 903 O O . HIS A 1 119 ? -5.479 -12.916 -14.009 1.00 91.69 119 HIS A O 1
ATOM 909 N N . GLU A 1 120 ? -3.557 -12.111 -14.850 1.00 92.19 120 GLU A N 1
ATOM 910 C CA . GLU A 1 120 ? -2.823 -12.089 -13.580 1.00 92.19 120 GLU A CA 1
ATOM 911 C C . GLU A 1 120 ? -3.501 -11.185 -12.545 1.00 92.19 120 GLU A C 1
ATOM 913 O O . GLU A 1 120 ? -3.689 -11.584 -11.393 1.00 92.19 120 GLU A O 1
ATOM 918 N N . GLN A 1 121 ? -3.955 -9.996 -12.953 1.00 92.62 121 GLN A N 1
ATOM 919 C CA . GLN A 1 121 ? -4.705 -9.095 -12.075 1.00 92.62 121 GLN A CA 1
ATOM 920 C C . GLN A 1 121 ? -6.017 -9.727 -11.592 1.00 92.62 121 GLN A C 1
ATOM 922 O O . GLN A 1 121 ? -6.342 -9.634 -10.406 1.00 92.62 121 GLN A O 1
ATOM 927 N N . ARG A 1 122 ? -6.760 -10.412 -12.473 1.00 94.44 122 ARG A N 1
ATOM 928 C CA . ARG A 1 122 ? -7.989 -11.135 -12.099 1.00 94.44 122 ARG A CA 1
ATOM 929 C C . ARG A 1 122 ? -7.697 -12.273 -11.122 1.00 94.44 122 ARG A C 1
ATOM 931 O O . ARG A 1 122 ? -8.447 -12.443 -10.160 1.00 94.44 122 ARG A O 1
ATOM 938 N N . LEU A 1 123 ? -6.616 -13.027 -11.328 1.00 93.81 123 LEU A N 1
ATOM 939 C CA . LEU A 1 123 ? -6.188 -14.085 -10.407 1.00 93.81 123 LEU A CA 1
ATOM 940 C C . LEU A 1 123 ? -5.821 -13.520 -9.033 1.00 93.81 123 LEU A C 1
ATOM 942 O O . LEU A 1 123 ? -6.273 -14.048 -8.017 1.00 93.81 123 LEU A O 1
ATOM 946 N N . TYR A 1 124 ? -5.075 -12.417 -8.992 1.00 93.31 124 TYR A N 1
ATOM 947 C CA . TYR A 1 124 ? -4.714 -11.741 -7.749 1.00 93.31 124 TYR A CA 1
ATOM 948 C C . TYR A 1 124 ? -5.950 -11.250 -6.982 1.00 93.31 124 TYR A C 1
ATOM 950 O O . TYR A 1 124 ? -6.109 -11.538 -5.794 1.00 93.31 124 TYR A O 1
ATOM 958 N N . GLN A 1 125 ? -6.885 -10.583 -7.666 1.00 92.56 125 GLN A N 1
ATOM 959 C CA . GLN A 1 125 ? -8.152 -10.148 -7.068 1.00 92.56 125 GLN A CA 1
ATOM 960 C C . GLN A 1 125 ? -8.978 -11.336 -6.552 1.00 92.56 125 GLN A C 1
ATOM 962 O O . GLN A 1 125 ? -9.573 -11.269 -5.473 1.00 92.56 125 GLN A O 1
ATOM 967 N N . HIS A 1 126 ? -8.995 -12.451 -7.289 1.00 91.69 126 HIS A N 1
ATOM 968 C CA . HIS A 1 126 ? -9.675 -13.670 -6.863 1.00 91.69 126 HIS A CA 1
ATOM 969 C C . HIS A 1 126 ? -9.049 -14.267 -5.595 1.00 91.69 126 HIS A C 1
ATOM 971 O O . HIS A 1 126 ? -9.774 -14.628 -4.667 1.00 91.69 126 HIS A O 1
ATOM 977 N N . GLN A 1 127 ? -7.716 -14.333 -5.524 1.00 94.38 127 GLN A N 1
ATOM 978 C CA . GLN A 1 127 ? -6.990 -14.803 -4.340 1.00 94.38 127 GLN A CA 1
ATOM 979 C C . GLN A 1 127 ? -7.270 -13.926 -3.117 1.00 94.38 127 GLN A C 1
ATOM 981 O O . GLN A 1 127 ? -7.581 -14.454 -2.050 1.00 94.38 127 GLN A O 1
ATOM 986 N N . GLN A 1 128 ? -7.248 -12.599 -3.275 1.00 94.06 128 GLN A N 1
ATOM 987 C CA . GLN A 1 128 ? -7.616 -11.680 -2.197 1.00 94.06 128 GLN A CA 1
ATOM 988 C C . GLN A 1 128 ? -9.042 -11.933 -1.705 1.00 94.06 128 GLN A C 1
ATOM 990 O O . GLN A 1 128 ? -9.271 -12.030 -0.502 1.00 94.06 128 GLN A O 1
ATOM 995 N N . ARG A 1 129 ? -10.007 -12.094 -2.620 1.00 93.56 129 ARG A N 1
ATOM 996 C CA . ARG A 1 129 ? -11.400 -12.385 -2.256 1.00 93.56 129 ARG A CA 1
ATOM 997 C C . ARG A 1 129 ? -11.524 -13.672 -1.439 1.00 93.56 129 ARG A C 1
ATOM 999 O O . ARG A 1 129 ? -12.257 -13.682 -0.456 1.00 93.56 129 ARG A O 1
ATOM 1006 N N . LEU A 1 130 ? -10.818 -14.736 -1.828 1.00 94.00 130 LEU A N 1
ATOM 1007 C CA . LEU A 1 130 ? -10.812 -15.994 -1.075 1.00 94.00 130 LEU A CA 1
ATOM 1008 C C . LEU A 1 130 ? -10.218 -15.818 0.330 1.00 94.00 130 LEU A C 1
ATOM 1010 O O . LEU A 1 130 ? -10.778 -16.344 1.289 1.00 94.00 130 LEU A O 1
ATOM 1014 N N . ALA A 1 131 ? -9.137 -15.046 0.469 1.00 93.44 131 ALA A N 1
ATOM 1015 C CA . ALA A 1 131 ? -8.542 -14.748 1.771 1.00 93.44 131 ALA A CA 1
ATOM 1016 C C . ALA A 1 131 ? -9.521 -13.993 2.688 1.00 93.44 131 ALA A C 1
ATOM 1018 O O . ALA A 1 131 ? -9.714 -14.378 3.840 1.00 93.44 131 ALA A O 1
ATOM 1019 N N . TRP A 1 132 ? -10.211 -12.976 2.157 1.00 92.62 132 TRP A N 1
ATOM 1020 C CA . TRP A 1 132 ? -11.241 -12.245 2.901 1.00 92.62 132 TRP A CA 1
ATOM 1021 C C . TRP A 1 132 ? -12.422 -13.135 3.302 1.00 92.62 132 TRP A C 1
ATOM 1023 O O . TRP A 1 132 ? -12.919 -13.030 4.422 1.00 92.62 132 TRP A O 1
ATOM 1033 N N . GLN A 1 133 ? -12.858 -14.039 2.419 1.00 95.19 133 GLN A N 1
ATOM 1034 C CA . GLN A 1 133 ? -13.919 -15.000 2.733 1.00 95.19 133 GLN A CA 1
ATOM 1035 C C . GLN A 1 133 ? -13.511 -15.959 3.856 1.00 95.19 133 GLN A C 1
ATOM 1037 O O . GLN A 1 133 ? -14.318 -16.215 4.749 1.00 95.19 133 GLN A O 1
ATOM 1042 N N . ALA A 1 134 ? -12.269 -16.448 3.851 1.00 93.94 134 ALA A N 1
ATOM 1043 C CA . ALA A 1 134 ? -11.753 -17.300 4.918 1.00 93.94 134 ALA A CA 1
ATOM 1044 C C . ALA A 1 134 ? -11.724 -16.561 6.267 1.00 93.94 134 ALA A C 1
ATOM 1046 O O . ALA A 1 134 ? -12.229 -17.081 7.261 1.00 93.94 134 ALA A O 1
ATOM 1047 N N . GLN A 1 135 ? -11.233 -15.317 6.290 1.00 94.94 135 GLN A N 1
ATOM 1048 C CA . GLN A 1 135 ? -11.215 -14.499 7.507 1.00 94.94 135 GLN A CA 1
ATOM 1049 C C . GLN A 1 135 ? -12.631 -14.219 8.034 1.00 94.94 135 GLN A C 1
ATOM 1051 O O . GLN A 1 135 ? -12.882 -14.298 9.236 1.00 94.94 135 GLN A O 1
ATOM 1056 N N . GLN A 1 136 ? -13.582 -13.928 7.141 1.00 93.94 136 GLN A N 1
ATOM 1057 C CA . GLN A 1 136 ? -14.976 -13.719 7.525 1.00 93.94 136 GLN A CA 1
ATOM 1058 C C . GLN A 1 136 ? -15.580 -14.980 8.159 1.00 93.94 136 GLN A C 1
ATOM 1060 O O . GLN A 1 136 ? -16.282 -14.877 9.166 1.00 93.94 136 GLN A O 1
ATOM 1065 N N . GLN A 1 137 ? -15.305 -16.158 7.592 1.00 95.50 137 GLN A N 1
ATOM 1066 C CA . GLN A 1 137 ? -15.765 -17.433 8.145 1.00 95.50 137 GLN A CA 1
ATOM 1067 C C . GLN A 1 137 ? -15.161 -17.700 9.527 1.00 95.50 137 GLN A C 1
ATOM 1069 O O . GLN A 1 137 ? -15.887 -18.107 10.432 1.00 95.50 137 GLN A O 1
ATOM 1074 N N . GLU A 1 138 ? -13.872 -17.421 9.720 1.00 96.12 138 GLU A N 1
ATOM 1075 C CA . GLU A 1 138 ? -13.203 -17.582 11.014 1.00 96.12 138 GLU A CA 1
ATOM 1076 C C . GLU A 1 138 ? -13.803 -16.656 12.083 1.00 96.12 138 GLU A C 1
ATOM 1078 O O . GLU A 1 138 ? -14.202 -17.121 13.153 1.00 96.12 138 GLU A O 1
ATOM 1083 N N . CYS A 1 139 ? -13.982 -15.366 11.776 1.00 95.31 139 CYS A N 1
ATOM 1084 C CA . CYS A 1 139 ? -14.631 -14.427 12.694 1.00 95.31 139 CYS A CA 1
ATOM 1085 C C . CYS A 1 139 ? -16.079 -14.833 13.018 1.00 95.31 139 CYS A C 1
ATOM 1087 O O . CYS A 1 139 ? -16.516 -14.705 14.162 1.00 95.31 139 CYS A O 1
ATOM 1089 N N . GLN A 1 140 ? -16.832 -15.348 12.040 1.00 96.94 140 GLN A N 1
ATOM 1090 C CA . GLN A 1 140 ? -18.190 -15.849 12.277 1.00 96.94 140 GLN A CA 1
ATOM 1091 C C . GLN A 1 140 ? -18.200 -17.069 13.203 1.00 96.94 140 GLN A C 1
ATOM 1093 O O . GLN A 1 140 ? -19.048 -17.146 14.092 1.00 96.94 140 GLN A O 1
ATOM 1098 N N . GLN A 1 141 ? -17.259 -18.000 13.032 1.00 96.38 141 GLN A N 1
ATOM 1099 C CA . GLN A 1 141 ? -17.128 -19.162 13.912 1.00 96.38 141 GLN A CA 1
ATOM 1100 C C . GLN A 1 141 ? -16.770 -18.745 15.344 1.00 96.38 141 GLN A C 1
ATOM 1102 O O . GLN A 1 141 ? -17.401 -19.224 16.286 1.00 96.38 141 GLN A O 1
ATOM 1107 N N . GLN A 1 142 ? -15.831 -17.809 15.515 1.00 96.81 142 GLN A N 1
ATOM 1108 C CA . GLN A 1 142 ? -15.464 -17.265 16.829 1.00 96.81 142 GLN A CA 1
ATOM 1109 C C . GLN A 1 142 ? -16.653 -16.577 17.512 1.00 96.81 142 GLN A C 1
ATOM 1111 O O . GLN A 1 142 ? -16.924 -16.825 18.687 1.00 96.81 142 GLN A O 1
ATOM 1116 N N . LEU A 1 143 ? -17.419 -15.767 16.773 1.00 96.12 143 LEU A N 1
ATOM 1117 C CA . LEU A 1 143 ? -18.620 -15.118 17.302 1.00 96.12 143 LEU A CA 1
ATOM 1118 C C . LEU A 1 143 ? -19.661 -16.149 17.762 1.00 96.12 143 LEU A C 1
ATOM 1120 O O . LEU A 1 143 ? -20.220 -16.015 18.848 1.00 96.12 143 LEU A O 1
ATOM 1124 N N . GLN A 1 144 ? -19.901 -17.195 16.965 1.00 97.06 144 GLN A N 1
ATOM 1125 C CA . GLN A 1 144 ? -20.833 -18.267 17.325 1.00 97.06 144 GLN A CA 1
ATOM 1126 C C . GLN A 1 144 ? -20.376 -19.044 18.566 1.00 97.06 144 GLN A C 1
ATOM 1128 O O . GLN A 1 144 ? -21.210 -19.415 19.392 1.00 97.06 144 GLN A O 1
ATOM 1133 N N . GLN A 1 145 ? -19.071 -19.290 18.715 1.00 96.31 145 GLN A N 1
ATOM 1134 C CA . GLN A 1 145 ? -18.512 -19.924 19.911 1.00 96.31 145 GLN A CA 1
ATOM 1135 C C . GLN A 1 145 ? -18.734 -19.052 21.151 1.00 96.31 145 GLN A C 1
ATOM 1137 O O . GLN A 1 145 ? -19.325 -19.526 22.119 1.00 96.31 145 GLN A O 1
ATOM 1142 N N . LEU A 1 146 ? -18.375 -17.767 21.087 1.00 94.88 146 LEU A N 1
ATOM 1143 C CA . LEU A 1 146 ? -18.564 -16.824 22.194 1.00 94.88 146 LEU A CA 1
ATOM 1144 C C . LEU A 1 146 ? -20.040 -16.668 22.584 1.00 94.88 146 LEU A C 1
ATOM 1146 O O . LEU A 1 146 ? -20.366 -16.627 23.769 1.00 94.88 146 LEU A O 1
ATOM 1150 N N . GLN A 1 147 ? -20.951 -16.639 21.608 1.00 96.06 147 GLN A N 1
ATOM 1151 C CA . GLN A 1 147 ? -22.393 -16.604 21.870 1.00 96.06 147 GLN A CA 1
ATOM 1152 C C . GLN A 1 147 ? -22.881 -17.868 22.585 1.00 96.06 147 GLN A C 1
ATOM 1154 O O . GLN A 1 147 ? -23.659 -17.770 23.535 1.00 96.06 147 GLN A O 1
ATOM 1159 N N . ARG A 1 148 ? -22.414 -19.055 22.172 1.00 96.50 148 ARG A N 1
ATOM 1160 C CA . ARG A 1 148 ? -22.749 -20.317 22.853 1.00 96.50 148 ARG A CA 1
ATOM 1161 C C . ARG A 1 148 ? -22.206 -20.345 24.277 1.00 96.50 148 ARG A C 1
ATOM 1163 O O . ARG A 1 148 ? -22.939 -20.728 25.183 1.00 96.50 148 ARG A O 1
ATOM 1170 N N . GLU A 1 149 ? -20.965 -19.913 24.488 1.00 96.19 149 GLU A N 1
ATOM 1171 C CA . GLU A 1 149 ? -20.372 -19.822 25.826 1.00 96.19 149 GLU A CA 1
ATOM 1172 C C . GLU A 1 149 ? -21.138 -18.848 26.724 1.00 96.19 149 GLU A C 1
ATOM 1174 O O . GLU A 1 149 ? -21.427 -19.168 27.877 1.00 96.19 149 GLU A O 1
ATOM 1179 N N . GLN A 1 150 ? -21.517 -17.679 26.199 1.00 92.81 150 GLN A N 1
ATOM 1180 C CA . GLN A 1 150 ? -22.324 -16.711 26.933 1.00 92.81 150 GLN A CA 1
ATOM 1181 C C . GLN A 1 150 ? -23.683 -17.304 27.321 1.00 92.81 150 GLN A C 1
ATOM 1183 O O . GLN A 1 150 ? -24.073 -17.191 28.481 1.00 92.81 150 GLN A O 1
ATOM 1188 N N . GLN A 1 151 ? -24.372 -17.973 26.389 1.00 93.25 151 GLN A N 1
ATOM 1189 C CA . GLN A 1 151 ? -25.662 -18.624 26.645 1.00 93.25 151 GLN A CA 1
ATOM 1190 C C . GLN A 1 151 ? -25.553 -19.737 27.692 1.00 93.25 151 GLN A C 1
ATOM 1192 O O . GLN A 1 151 ? -26.393 -19.828 28.587 1.00 93.25 151 GLN A O 1
ATOM 1197 N N . GLN A 1 152 ? -24.508 -20.567 27.614 1.00 95.06 152 GLN A N 1
ATOM 1198 C CA . GLN A 1 152 ? -24.252 -21.619 28.599 1.00 95.06 152 GLN A CA 1
ATOM 1199 C C . GLN A 1 152 ? -23.994 -21.030 29.988 1.00 95.06 152 GLN A C 1
ATOM 1201 O O . GLN A 1 152 ? -24.600 -21.478 30.959 1.00 95.06 152 GLN A O 1
ATOM 1206 N N . ARG A 1 153 ? -23.151 -19.994 30.088 1.00 92.88 153 ARG A N 1
ATOM 1207 C CA . ARG A 1 153 ? -22.864 -19.312 31.359 1.00 92.88 153 ARG A CA 1
ATOM 1208 C C . ARG A 1 153 ? -24.097 -18.620 31.930 1.00 92.88 153 ARG A C 1
ATOM 1210 O O . ARG A 1 153 ? -24.339 -18.733 33.126 1.00 92.88 153 ARG A O 1
ATOM 1217 N N . SER A 1 154 ? -24.898 -17.948 31.102 1.00 90.94 154 SER A N 1
ATOM 1218 C CA . SER A 1 154 ? -26.136 -17.315 31.567 1.00 90.94 154 SER A CA 1
ATOM 1219 C C . SER A 1 154 ? -27.162 -18.342 32.037 1.00 90.94 154 SER A C 1
ATOM 1221 O O . SER A 1 154 ? -27.822 -18.113 33.044 1.00 90.94 154 SER A O 1
ATOM 1223 N N . ALA A 1 155 ? -27.278 -19.481 31.344 1.00 91.75 155 ALA A N 1
ATOM 1224 C CA . ALA A 1 155 ? -28.175 -20.561 31.746 1.00 91.75 155 ALA A CA 1
ATOM 1225 C C . ALA A 1 155 ? -27.722 -21.216 33.060 1.00 91.75 155 ALA A C 1
ATOM 1227 O O . ALA A 1 155 ? -28.557 -21.477 33.922 1.00 91.75 155 ALA A O 1
ATOM 1228 N N . ALA A 1 156 ? -26.413 -21.430 33.239 1.00 93.69 156 ALA A N 1
ATOM 1229 C CA . ALA A 1 156 ? -25.852 -21.929 34.492 1.00 93.69 156 ALA A CA 1
ATOM 1230 C C . ALA A 1 156 ? -26.117 -20.960 35.657 1.00 93.69 156 ALA A C 1
ATOM 1232 O O . ALA A 1 156 ? -26.635 -21.382 36.688 1.00 93.69 156 ALA A O 1
ATOM 1233 N N . LEU A 1 157 ? -25.859 -19.659 35.467 1.00 90.06 157 LEU A N 1
ATOM 1234 C CA . LEU A 1 157 ? -26.122 -18.641 36.492 1.00 90.06 157 LEU A CA 1
ATOM 1235 C C . LEU A 1 157 ? -27.615 -18.560 36.841 1.00 90.06 157 LEU A C 1
ATOM 1237 O O . LEU A 1 157 ? -27.978 -18.480 38.010 1.00 90.06 157 LEU A O 1
ATOM 1241 N N . ALA A 1 158 ? -28.492 -18.611 35.834 1.00 91.38 158 ALA A N 1
ATOM 1242 C CA . ALA A 1 158 ? -29.935 -18.616 36.050 1.00 91.38 158 ALA A CA 1
ATOM 1243 C C . ALA A 1 158 ? -30.392 -19.859 36.833 1.00 91.38 158 ALA A C 1
ATOM 1245 O O . ALA A 1 158 ? -31.237 -19.744 37.717 1.00 91.38 158 ALA A O 1
ATOM 1246 N N . ALA A 1 159 ? -29.813 -21.033 36.557 1.00 91.44 159 ALA A N 1
ATOM 1247 C CA . ALA A 1 159 ? -30.107 -22.253 37.305 1.00 91.44 159 ALA A CA 1
ATOM 1248 C C . ALA A 1 159 ? -29.673 -22.141 38.778 1.00 91.44 159 ALA A C 1
ATOM 1250 O O . ALA A 1 159 ? -30.460 -22.476 39.663 1.00 91.44 159 ALA A O 1
ATOM 1251 N N . GLU A 1 160 ? -28.474 -21.618 39.054 1.00 92.56 160 GLU A N 1
ATOM 1252 C CA . GLU A 1 160 ? -27.998 -21.378 40.425 1.00 92.56 160 GLU A CA 1
ATOM 1253 C C . GLU A 1 160 ? -28.892 -20.388 41.181 1.00 92.56 160 GLU A C 1
ATOM 1255 O O . GLU A 1 160 ? -29.281 -20.657 42.315 1.00 92.56 160 GLU A O 1
ATOM 1260 N N . LEU A 1 161 ? -29.283 -19.277 40.549 1.00 89.69 161 LEU A N 1
ATOM 1261 C CA . LEU A 1 161 ? -30.175 -18.284 41.157 1.00 89.69 161 LEU A CA 1
ATOM 1262 C C . LEU A 1 161 ? -31.582 -18.840 41.419 1.00 89.69 161 LEU A C 1
ATOM 1264 O O . LEU A 1 161 ? -32.164 -18.566 42.471 1.00 89.69 161 LEU A O 1
ATOM 1268 N N . SER A 1 162 ? -32.102 -19.684 40.521 1.00 91.38 162 SER A N 1
ATOM 1269 C CA . SER A 1 162 ? -33.431 -20.286 40.677 1.00 91.38 162 SER A CA 1
ATOM 1270 C C . SER A 1 162 ? -33.550 -21.160 41.932 1.00 91.38 162 SER A C 1
ATOM 1272 O O . SER A 1 162 ? -34.617 -21.209 42.545 1.00 91.38 162 SER A O 1
ATOM 1274 N N . ALA A 1 163 ? -32.448 -21.777 42.384 1.00 90.69 163 ALA A N 1
ATOM 1275 C CA . ALA A 1 163 ? -32.403 -22.540 43.634 1.00 90.69 163 ALA A CA 1
ATOM 1276 C C . ALA A 1 163 ? -32.682 -21.667 44.874 1.00 90.69 163 ALA A C 1
ATOM 1278 O O . ALA A 1 163 ? -33.154 -22.171 45.892 1.00 90.69 163 ALA A O 1
ATOM 1279 N N . PHE A 1 164 ? -32.435 -20.358 44.771 1.00 86.56 164 PHE A N 1
ATOM 1280 C CA . PHE A 1 164 ? -32.709 -19.355 45.801 1.00 86.56 164 PHE A CA 1
ATOM 1281 C C . PHE A 1 164 ? -33.983 -18.541 45.523 1.00 86.56 164 PHE A C 1
ATOM 1283 O O . PHE A 1 164 ? -34.203 -17.524 46.177 1.00 86.56 164 PHE A O 1
ATOM 1290 N N . ALA A 1 165 ? -34.818 -18.969 44.566 1.00 89.81 165 ALA A N 1
ATOM 1291 C CA . ALA A 1 165 ? -35.991 -18.229 44.088 1.00 89.81 165 ALA A CA 1
ATOM 1292 C C . ALA A 1 165 ? -35.658 -16.804 43.592 1.00 89.81 165 ALA A C 1
ATOM 1294 O O . ALA A 1 165 ? -36.439 -15.869 43.772 1.00 89.81 165 ALA A O 1
ATOM 1295 N N . LEU A 1 166 ? -34.480 -16.646 42.980 1.00 87.56 166 LEU A N 1
ATOM 1296 C CA . LEU A 1 166 ? -34.003 -15.402 42.386 1.00 87.56 166 LEU A CA 1
ATOM 1297 C C . LEU A 1 166 ? -33.938 -15.524 40.858 1.00 87.56 166 LEU A C 1
ATOM 1299 O O . LEU A 1 166 ? -33.542 -16.562 40.330 1.00 87.56 166 LEU A O 1
ATOM 1303 N N . ASP A 1 167 ? -34.263 -14.435 40.161 1.00 86.81 167 ASP A N 1
ATOM 1304 C CA . ASP A 1 167 ? -34.177 -14.344 38.701 1.00 86.81 167 ASP A CA 1
ATOM 1305 C C . ASP A 1 167 ? -32.935 -13.569 38.248 1.00 86.81 167 ASP A C 1
ATOM 1307 O O . ASP A 1 167 ? -32.464 -12.645 38.920 1.00 86.81 167 ASP A O 1
ATOM 1311 N N . LEU A 1 168 ? -32.424 -13.929 37.067 1.00 85.44 168 LEU A N 1
ATOM 1312 C CA . LEU A 1 168 ? -31.289 -13.259 36.440 1.00 85.44 168 LEU A CA 1
ATOM 1313 C C . LEU A 1 168 ? -31.671 -11.818 36.030 1.00 85.44 168 LEU A C 1
ATOM 1315 O O . LEU A 1 168 ? -32.631 -11.645 35.273 1.00 85.44 168 LEU A O 1
ATOM 1319 N N . PRO A 1 169 ? -30.930 -10.777 36.459 1.00 88.00 169 PRO A N 1
ATOM 1320 C CA . PRO A 1 169 ? -31.242 -9.399 36.089 1.00 88.00 169 PRO A CA 1
ATOM 1321 C C . PRO A 1 169 ? -30.982 -9.128 34.600 1.00 88.00 169 PRO A C 1
ATOM 1323 O O . PRO A 1 169 ? -30.078 -9.701 33.987 1.00 88.00 169 PRO A O 1
ATOM 1326 N N . ALA A 1 170 ? -31.745 -8.196 34.023 1.00 84.12 170 ALA A N 1
ATOM 1327 C CA . ALA A 1 170 ? -31.525 -7.735 32.656 1.00 84.12 170 ALA A CA 1
ATOM 1328 C C . ALA A 1 170 ? -30.145 -7.066 32.494 1.00 84.12 170 ALA A C 1
ATOM 1330 O O . ALA A 1 170 ? -29.592 -6.475 33.430 1.00 84.12 170 ALA A O 1
ATOM 1331 N N . VAL A 1 171 ? -29.595 -7.129 31.277 1.00 78.12 171 VAL A N 1
ATOM 1332 C CA . VAL A 1 171 ? -28.300 -6.517 30.940 1.00 78.12 171 VAL A CA 1
ATOM 1333 C C . VAL A 1 171 ? -28.336 -5.020 31.274 1.00 78.12 171 VAL A C 1
ATOM 1335 O O . VAL A 1 171 ? -29.230 -4.302 30.837 1.00 78.12 171 VAL A O 1
ATOM 1338 N N . GLY A 1 172 ? -27.370 -4.555 32.073 1.00 82.75 172 GLY A N 1
ATOM 1339 C CA . GLY A 1 172 ? -27.275 -3.162 32.530 1.00 82.75 172 GLY A CA 1
ATOM 1340 C C . GLY A 1 172 ? -27.963 -2.854 33.868 1.00 82.75 172 GLY A C 1
ATOM 1341 O O . GLY A 1 172 ? -27.721 -1.790 34.426 1.00 82.75 172 GLY A O 1
ATOM 1342 N N . GLN A 1 173 ? -28.752 -3.777 34.432 1.00 87.50 173 GLN A N 1
ATOM 1343 C CA . GLN A 1 173 ? -29.439 -3.589 35.725 1.00 87.50 173 GLN A CA 1
ATOM 1344 C C . GLN A 1 173 ? -28.829 -4.399 36.881 1.00 87.50 173 GLN A C 1
ATOM 1346 O O . GLN A 1 173 ? -29.298 -4.316 38.016 1.00 87.50 173 GLN A O 1
ATOM 1351 N N . ALA A 1 174 ? -27.753 -5.148 36.622 1.00 85.50 174 ALA A N 1
ATOM 1352 C CA . ALA A 1 174 ? -27.121 -6.028 37.606 1.00 85.50 174 ALA A CA 1
ATOM 1353 C C . ALA A 1 174 ? -26.662 -5.296 38.881 1.00 85.50 174 ALA A C 1
ATOM 1355 O O . ALA A 1 174 ? -26.833 -5.819 39.977 1.00 85.50 174 ALA A O 1
ATOM 1356 N N . ALA A 1 175 ? -26.127 -4.076 38.759 1.00 87.12 175 ALA A N 1
ATOM 1357 C CA . ALA A 1 175 ? -25.640 -3.310 39.908 1.00 87.12 175 ALA A CA 1
ATOM 1358 C C . ALA A 1 175 ? -26.768 -2.919 40.879 1.00 87.12 175 ALA A C 1
ATOM 1360 O O . ALA A 1 175 ? -26.624 -3.087 42.086 1.00 87.12 175 ALA A O 1
ATOM 1361 N N . GLY A 1 176 ? -27.906 -2.449 40.354 1.00 89.25 176 GLY A N 1
ATOM 1362 C CA . GLY A 1 176 ? -29.073 -2.113 41.177 1.00 89.25 176 GLY A CA 1
ATOM 1363 C C . GLY A 1 176 ? -29.699 -3.351 41.818 1.00 89.25 176 GLY A C 1
ATOM 1364 O O . GLY A 1 176 ? -30.036 -3.331 42.998 1.00 89.25 176 GLY A O 1
ATOM 1365 N N . TRP A 1 177 ? -29.776 -4.453 41.066 1.00 91.38 177 TRP A N 1
ATOM 1366 C CA . TRP A 1 177 ? -30.260 -5.733 41.581 1.00 91.38 177 TRP A CA 1
ATOM 1367 C C . TRP A 1 177 ? -29.390 -6.264 42.735 1.00 91.38 177 TRP A C 1
ATOM 1369 O O . TRP A 1 177 ? -29.924 -6.683 43.761 1.00 91.38 177 TRP A O 1
ATOM 1379 N N . LEU A 1 178 ? -28.057 -6.193 42.609 1.00 89.12 178 LEU A N 1
ATOM 1380 C CA . LEU A 1 178 ? -27.122 -6.593 43.669 1.00 89.12 178 LEU A CA 1
ATOM 1381 C C . LEU A 1 178 ? -27.238 -5.700 44.909 1.00 89.12 178 LEU A C 1
ATOM 1383 O O . LEU A 1 178 ? -27.291 -6.220 46.022 1.00 89.12 178 LEU A O 1
ATOM 1387 N N . ALA A 1 179 ? -27.331 -4.380 44.724 1.00 90.25 179 ALA A N 1
ATOM 1388 C CA . ALA A 1 179 ? -27.488 -3.434 45.829 1.00 90.25 179 ALA A CA 1
ATOM 1389 C C . ALA A 1 179 ? -28.758 -3.719 46.648 1.00 90.25 179 ALA A C 1
ATOM 1391 O O . ALA A 1 179 ? -28.713 -3.735 47.877 1.00 90.25 179 ALA A O 1
ATOM 1392 N N . GLN A 1 180 ? -29.869 -4.036 45.975 1.00 89.62 180 GLN A N 1
ATOM 1393 C CA . GLN A 1 180 ? -31.119 -4.393 46.643 1.00 89.62 180 GLN A CA 1
ATOM 1394 C C . GLN A 1 180 ? -30.979 -5.669 47.493 1.00 89.62 180 GLN A C 1
ATOM 1396 O O . GLN A 1 180 ? -31.468 -5.715 48.621 1.00 89.62 180 GLN A O 1
ATOM 1401 N N . ARG A 1 181 ? -30.274 -6.697 46.995 1.00 88.69 181 ARG A N 1
ATOM 1402 C CA . ARG A 1 181 ? -30.035 -7.941 47.755 1.00 88.69 181 ARG A CA 1
ATOM 1403 C C . ARG A 1 181 ? -29.107 -7.732 48.947 1.00 88.69 181 ARG A C 1
ATOM 1405 O O . ARG A 1 181 ? -29.300 -8.346 49.999 1.00 88.69 181 ARG A O 1
ATOM 1412 N N . GLU A 1 182 ? -28.118 -6.857 48.809 1.00 90.94 182 GLU A N 1
ATOM 1413 C CA . GLU A 1 182 ? -27.237 -6.492 49.915 1.00 90.94 182 GLU A CA 1
ATOM 1414 C C . GLU A 1 182 ? -28.011 -5.772 51.031 1.00 90.94 182 GLU A C 1
ATOM 1416 O O . GLU A 1 182 ? -27.838 -6.087 52.209 1.00 90.94 182 GLU A O 1
ATOM 1421 N N . GLU A 1 183 ? -28.922 -4.868 50.672 1.00 90.75 183 GLU A N 1
ATOM 1422 C CA . GLU A 1 183 ? -29.759 -4.143 51.629 1.00 90.75 183 GLU A CA 1
ATOM 1423 C C . GLU A 1 183 ? -30.744 -5.062 52.369 1.00 90.75 183 GLU A C 1
ATOM 1425 O O . GLU A 1 183 ? -30.847 -4.993 53.597 1.00 90.75 183 GLU A O 1
ATOM 1430 N N . GLU A 1 184 ? -31.388 -5.999 51.666 1.00 89.62 184 GLU A N 1
ATOM 1431 C CA . GLU A 1 184 ? -32.222 -7.037 52.289 1.00 89.62 184 GLU A CA 1
ATOM 1432 C C . GLU A 1 184 ? -31.432 -7.875 53.307 1.00 89.62 184 GLU A C 1
ATOM 1434 O O . GLU A 1 184 ? -31.910 -8.137 54.416 1.00 89.62 184 GLU A O 1
ATOM 1439 N N . THR A 1 185 ? -30.198 -8.255 52.959 1.00 89.56 185 THR A N 1
ATOM 1440 C CA . THR A 1 185 ? -29.325 -9.056 53.829 1.00 89.56 185 THR A CA 1
ATOM 1441 C C . THR A 1 185 ? -28.914 -8.274 55.077 1.00 89.56 185 THR A C 1
ATOM 1443 O O . THR A 1 185 ? -28.992 -8.801 56.191 1.00 89.56 185 THR A O 1
ATOM 1446 N N . ARG A 1 186 ? -28.538 -6.996 54.923 1.00 92.75 186 ARG A N 1
ATOM 1447 C CA . ARG A 1 186 ? -28.228 -6.101 56.052 1.00 92.75 186 ARG A CA 1
ATOM 1448 C C . ARG A 1 186 ? -29.440 -5.914 56.965 1.00 92.75 186 ARG A C 1
ATOM 1450 O O . ARG A 1 186 ? -29.305 -5.992 58.185 1.00 92.75 186 ARG A O 1
ATOM 1457 N N . GLY A 1 187 ? -30.631 -5.731 56.392 1.00 92.00 187 GLY A N 1
ATOM 1458 C CA . GLY A 1 187 ? -31.877 -5.606 57.150 1.00 92.00 187 GLY A CA 1
ATOM 1459 C C . GLY A 1 187 ? -32.225 -6.867 57.947 1.00 92.00 187 GLY A C 1
ATOM 1460 O O . GLY A 1 187 ? -32.638 -6.775 59.105 1.00 92.00 187 GLY A O 1
ATOM 1461 N N . TRP A 1 188 ? -32.024 -8.052 57.364 1.00 91.56 188 TRP A N 1
ATOM 1462 C CA . TRP A 1 188 ? -32.205 -9.321 58.071 1.00 91.56 188 TRP A CA 1
ATOM 1463 C C . TRP A 1 188 ? -31.211 -9.484 59.230 1.00 91.56 188 TRP A C 1
ATOM 1465 O O . TRP A 1 188 ? -31.622 -9.823 60.340 1.00 91.56 188 TRP A O 1
ATOM 1475 N N . GLN A 1 189 ? -29.928 -9.171 59.015 1.00 93.19 189 GLN A N 1
ATOM 1476 C CA . GLN A 1 189 ? -28.901 -9.219 60.065 1.00 93.19 189 GLN A CA 1
ATOM 1477 C C . GLN A 1 189 ? -29.208 -8.265 61.224 1.00 93.19 189 GLN A C 1
ATOM 1479 O O . GLN A 1 189 ? -29.093 -8.656 62.385 1.00 93.19 189 GLN A O 1
ATOM 1484 N N . ALA A 1 190 ? -29.649 -7.039 60.928 1.00 92.06 190 ALA A N 1
ATOM 1485 C CA . ALA A 1 190 ? -30.037 -6.073 61.952 1.00 92.06 190 ALA A CA 1
ATOM 1486 C C . ALA A 1 190 ? -31.173 -6.613 62.839 1.00 92.06 190 ALA A C 1
ATOM 1488 O O . ALA A 1 190 ? -31.049 -6.616 64.063 1.00 92.06 190 ALA A O 1
ATOM 1489 N N . LYS A 1 191 ? -32.230 -7.166 62.228 1.00 91.31 191 LYS A N 1
ATOM 1490 C CA . LYS A 1 191 ? -33.352 -7.786 62.957 1.00 91.31 191 LYS A CA 1
ATOM 1491 C C . LYS A 1 191 ? -32.931 -9.012 63.767 1.00 91.31 191 LYS A C 1
ATOM 1493 O O . LYS A 1 191 ? -33.446 -9.237 64.860 1.00 91.31 191 LYS A O 1
ATOM 1498 N N . GLN A 1 192 ? -32.010 -9.822 63.248 1.00 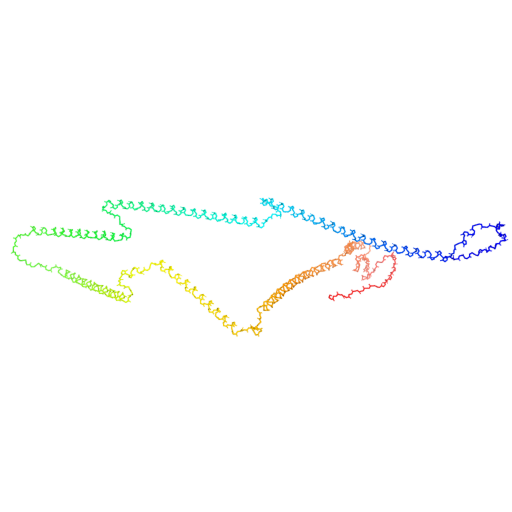92.56 192 GLN A N 1
ATOM 1499 C CA . GLN A 1 192 ? -31.470 -10.977 63.968 1.00 92.56 192 GLN A CA 1
ATOM 1500 C C . GLN A 1 192 ? -30.725 -10.534 65.235 1.00 92.56 192 GLN A C 1
ATOM 1502 O O . GLN A 1 192 ? -30.952 -11.099 66.305 1.00 92.56 192 GLN A O 1
ATOM 1507 N N . ASN A 1 193 ? -29.884 -9.504 65.121 1.00 91.88 193 ASN A N 1
ATOM 1508 C CA . ASN A 1 193 ? -29.149 -8.935 66.249 1.00 91.88 193 ASN A CA 1
ATOM 1509 C C . ASN A 1 193 ? -30.098 -8.323 67.284 1.00 91.88 193 ASN A C 1
ATOM 1511 O O . ASN A 1 193 ? -29.936 -8.567 68.475 1.00 91.88 193 ASN A O 1
ATOM 1515 N N . GLU A 1 194 ? -31.125 -7.599 66.836 1.00 91.75 194 GLU A N 1
ATOM 1516 C CA . GLU A 1 194 ? -32.163 -7.048 67.711 1.00 91.75 194 GLU A CA 1
ATOM 1517 C C . GLU A 1 194 ? -32.915 -8.157 68.460 1.00 91.75 194 GLU A C 1
ATOM 1519 O O . GLU A 1 194 ? -33.099 -8.075 69.672 1.00 91.75 194 GLU A O 1
ATOM 1524 N N . ARG A 1 195 ? -33.278 -9.252 67.777 1.00 92.06 195 ARG A N 1
ATOM 1525 C CA . ARG A 1 195 ? -33.927 -10.405 68.417 1.00 92.06 195 ARG A CA 1
ATOM 1526 C C . ARG A 1 195 ? -33.031 -11.063 69.464 1.00 92.06 195 ARG A C 1
ATOM 1528 O O . ARG A 1 195 ? -33.534 -11.464 70.510 1.00 92.06 195 ARG A O 1
ATOM 1535 N N . LEU A 1 196 ? -31.734 -11.203 69.182 1.00 93.19 196 LEU A N 1
ATOM 1536 C CA . LEU A 1 196 ? -30.769 -11.754 70.137 1.00 93.19 196 LEU A CA 1
ATOM 1537 C C . LEU A 1 196 ? -30.629 -10.843 71.361 1.00 93.19 196 LEU A C 1
ATOM 1539 O O . LEU A 1 196 ? -30.722 -11.337 72.480 1.00 93.19 196 LEU A O 1
ATOM 1543 N N . ALA A 1 197 ? -30.509 -9.530 71.154 1.00 92.12 197 ALA A N 1
ATOM 1544 C CA . ALA A 1 197 ? -30.446 -8.550 72.236 1.00 92.12 197 ALA A CA 1
ATOM 1545 C C . ALA A 1 197 ? -31.723 -8.560 73.095 1.00 92.12 197 ALA A C 1
ATOM 1547 O O . ALA A 1 197 ? -31.644 -8.567 74.321 1.00 92.12 197 ALA A O 1
ATOM 1548 N N . LEU A 1 198 ? -32.903 -8.632 72.469 1.00 89.38 198 LEU A N 1
ATOM 1549 C CA . LEU A 1 198 ? -34.179 -8.760 73.177 1.00 89.38 198 LEU A CA 1
ATOM 1550 C C . LEU A 1 198 ? -34.279 -10.084 73.946 1.00 89.38 198 LEU A C 1
ATOM 1552 O O . LEU A 1 198 ? -34.759 -10.094 75.075 1.00 89.38 198 LEU A O 1
ATOM 1556 N N . GLN A 1 199 ? -33.819 -11.202 73.375 1.00 89.88 199 GLN A N 1
ATOM 1557 C CA . GLN A 1 199 ? -33.775 -12.483 74.089 1.00 89.88 199 GLN A CA 1
ATOM 1558 C C . GLN A 1 199 ? -32.849 -12.432 75.302 1.00 89.88 199 GLN A C 1
ATOM 1560 O O . GLN A 1 199 ? -33.207 -12.966 76.350 1.00 89.88 199 GLN A O 1
ATOM 1565 N N . GLU A 1 200 ? -31.694 -11.786 75.175 1.00 88.06 200 GLU A N 1
ATOM 1566 C CA . GLU A 1 200 ? -30.754 -11.604 76.277 1.00 88.06 200 GLU A CA 1
ATOM 1567 C C . GLU A 1 200 ? -31.359 -10.726 77.379 1.00 88.06 200 GLU A C 1
ATOM 1569 O O . GLU A 1 200 ? -31.340 -11.109 78.547 1.00 88.06 200 GLU A O 1
ATOM 1574 N N . GLN A 1 201 ? -32.006 -9.614 77.016 1.00 85.62 201 GLN A N 1
ATOM 1575 C CA . GLN A 1 201 ? -32.731 -8.764 77.966 1.00 85.62 201 GLN A CA 1
ATOM 1576 C C . GLN A 1 201 ? -33.860 -9.520 78.673 1.00 85.62 201 GLN A C 1
ATOM 1578 O O . GLN A 1 201 ? -33.990 -9.426 79.891 1.00 85.62 201 GLN A O 1
ATOM 1583 N N . ILE A 1 202 ? -34.655 -10.310 77.945 1.00 83.75 202 ILE A N 1
ATOM 1584 C CA . ILE A 1 202 ? -35.709 -11.140 78.543 1.00 83.75 202 ILE A CA 1
ATOM 1585 C C . ILE A 1 202 ? -35.102 -12.178 79.495 1.00 83.75 202 ILE A C 1
ATOM 1587 O O . ILE A 1 202 ? -35.624 -12.356 80.591 1.00 83.75 202 ILE A O 1
ATOM 1591 N N . GLN A 1 203 ? -33.994 -12.832 79.132 1.00 82.69 203 GLN A N 1
ATOM 1592 C CA . GLN A 1 203 ? -33.311 -13.782 80.019 1.00 82.69 203 GLN A CA 1
ATOM 1593 C C . GLN A 1 203 ? -32.728 -13.121 81.272 1.00 82.69 203 GLN A C 1
ATOM 1595 O O . GLN A 1 203 ? -32.720 -13.750 82.324 1.00 82.69 203 GLN A O 1
ATOM 1600 N N . GLN A 1 204 ? -32.260 -11.874 81.183 1.00 82.19 204 GLN A N 1
ATOM 1601 C CA . GLN A 1 204 ? -31.764 -11.115 82.334 1.00 82.19 204 GLN A CA 1
ATOM 1602 C C . GLN A 1 204 ? -32.905 -10.634 83.244 1.00 82.19 204 GLN A C 1
ATOM 1604 O O . GLN A 1 204 ? -32.764 -10.638 84.466 1.00 82.19 204 GLN A O 1
ATOM 1609 N N . LEU A 1 205 ? -34.045 -10.245 82.663 1.00 77.19 205 LEU A N 1
ATOM 1610 C CA . LEU A 1 205 ? -35.202 -9.726 83.397 1.00 77.19 205 LEU A CA 1
ATOM 1611 C C . LEU A 1 205 ? -36.101 -10.828 83.975 1.00 77.19 205 LEU A C 1
ATOM 1613 O O . LEU A 1 205 ? -36.708 -10.610 85.018 1.00 77.19 205 LEU A O 1
ATOM 1617 N N . ALA A 1 206 ? -36.169 -12.007 83.351 1.00 77.81 206 ALA A N 1
ATOM 1618 C CA . ALA A 1 206 ? -36.974 -13.139 83.816 1.00 77.81 206 ALA A CA 1
ATOM 1619 C C . ALA A 1 206 ? -36.682 -13.567 85.274 1.00 77.81 206 ALA A C 1
ATOM 1621 O O . ALA A 1 206 ? -37.629 -13.615 86.059 1.00 77.81 206 ALA A O 1
ATOM 1622 N N . PRO A 1 207 ? -35.422 -13.804 85.697 1.00 74.62 207 PRO A N 1
ATOM 1623 C CA . PRO A 1 207 ? -35.130 -14.169 87.083 1.00 74.62 207 PRO A CA 1
ATOM 1624 C C . PRO A 1 207 ? -35.340 -13.004 88.061 1.00 74.62 207 PRO A C 1
ATOM 1626 O O . PRO A 1 207 ? -35.640 -13.240 89.227 1.00 74.62 207 PRO A O 1
ATOM 1629 N N . LEU A 1 208 ? -35.205 -11.750 87.607 1.00 69.81 208 LEU A N 1
ATOM 1630 C CA . LEU A 1 208 ? -35.474 -10.569 88.434 1.00 69.81 208 LEU A CA 1
ATOM 1631 C C . LEU A 1 208 ? -36.976 -10.402 88.697 1.00 69.81 208 LEU A C 1
ATOM 1633 O O . LEU A 1 208 ? -37.360 -10.114 89.824 1.00 69.81 208 LEU A O 1
ATOM 1637 N N . LEU A 1 209 ? -37.819 -10.635 87.688 1.00 62.31 209 LEU A N 1
ATOM 1638 C CA . LEU A 1 209 ? -39.280 -10.634 87.816 1.00 62.31 209 LEU A CA 1
ATOM 1639 C C . LEU A 1 209 ? -39.793 -11.795 88.678 1.00 62.31 209 LEU A C 1
ATOM 1641 O O . LEU A 1 209 ? -40.684 -11.579 89.490 1.00 62.31 209 LEU A O 1
ATOM 1645 N N . GLU A 1 210 ? -39.219 -12.997 88.557 1.00 64.62 210 GLU A N 1
ATOM 1646 C CA . GLU A 1 210 ? -39.590 -14.142 89.410 1.00 64.62 210 GLU A CA 1
ATOM 1647 C C . GLU A 1 210 ? -39.149 -13.980 90.876 1.00 64.62 210 GLU A C 1
ATOM 1649 O O . GLU A 1 210 ? -39.755 -14.573 91.769 1.00 64.62 210 GLU A O 1
ATOM 1654 N N . ALA A 1 211 ? -38.115 -13.176 91.147 1.00 62.31 211 ALA A N 1
ATOM 1655 C CA . ALA A 1 211 ? -37.609 -12.921 92.498 1.00 62.31 211 ALA A CA 1
ATOM 1656 C C . ALA A 1 211 ? -38.271 -11.720 93.206 1.00 62.31 211 ALA A C 1
ATOM 1658 O O . ALA A 1 211 ? -38.031 -11.514 94.399 1.00 62.31 211 ALA A O 1
ATOM 1659 N N . LEU A 1 212 ? -39.085 -10.924 92.504 1.00 52.66 212 LEU A N 1
ATOM 1660 C CA . LEU A 1 212 ? -39.750 -9.743 93.057 1.00 52.66 212 LEU A CA 1
ATOM 1661 C C . LEU A 1 212 ? -41.166 -10.096 93.557 1.00 52.66 212 LEU A C 1
ATOM 1663 O O . LEU A 1 212 ? -41.997 -10.536 92.764 1.00 52.66 212 LEU A O 1
ATOM 1667 N N . PRO A 1 213 ? -41.490 -9.894 94.849 1.00 55.78 213 PRO A N 1
ATOM 1668 C CA . PRO A 1 213 ? -42.870 -9.990 95.318 1.00 55.78 213 PRO A CA 1
ATOM 1669 C C . PRO A 1 213 ? -43.714 -8.844 94.732 1.00 55.78 213 PRO A C 1
ATOM 1671 O O . PRO A 1 213 ? -43.237 -7.712 94.627 1.00 55.78 213 PRO A O 1
ATOM 1674 N N . GLU A 1 214 ? -44.976 -9.112 94.377 1.00 48.53 214 GLU A N 1
ATOM 1675 C CA . GLU A 1 214 ? -45.934 -8.072 93.972 1.00 48.53 214 GLU A CA 1
ATOM 1676 C C . GLU A 1 214 ? -46.151 -7.088 95.135 1.00 48.53 214 GLU A C 1
ATOM 1678 O O . GLU A 1 214 ? -46.902 -7.369 96.070 1.00 48.53 214 GLU A O 1
ATOM 1683 N N . THR A 1 215 ? -45.467 -5.940 95.113 1.00 49.81 215 THR A N 1
ATOM 1684 C CA . THR A 1 215 ? -45.620 -4.890 96.133 1.00 49.81 215 THR A CA 1
ATOM 1685 C C . THR A 1 215 ? -45.493 -3.476 95.551 1.00 49.81 215 THR A C 1
ATOM 1687 O O . THR A 1 215 ? -44.498 -3.149 94.908 1.00 49.81 215 THR A O 1
ATOM 1690 N N . ASP A 1 216 ? -46.496 -2.634 95.841 1.00 47.84 216 ASP A N 1
ATOM 1691 C CA . ASP A 1 216 ? -46.609 -1.196 95.527 1.00 47.84 216 ASP A CA 1
ATOM 1692 C C . ASP A 1 216 ? -45.769 -0.316 96.476 1.00 47.84 216 ASP A C 1
ATOM 1694 O O . ASP A 1 216 ? -46.311 0.439 97.289 1.00 47.84 216 ASP A O 1
ATOM 1698 N N . LEU A 1 217 ? -44.437 -0.394 96.424 1.00 45.03 217 LEU A N 1
ATOM 1699 C CA . LEU A 1 217 ? -43.593 0.480 97.250 1.00 45.03 217 LEU A CA 1
ATOM 1700 C C . LEU A 1 217 ? -42.449 1.119 96.457 1.00 45.03 217 LEU A C 1
ATOM 1702 O O . LEU A 1 217 ? -41.655 0.453 95.799 1.00 45.03 217 LEU A O 1
ATOM 1706 N N . ALA A 1 218 ? -42.402 2.453 96.543 1.00 49.03 218 ALA A N 1
ATOM 1707 C CA . ALA A 1 218 ? -41.413 3.323 95.923 1.00 49.03 218 ALA A CA 1
ATOM 1708 C C . ALA A 1 218 ? -39.996 2.987 96.413 1.00 49.03 218 ALA A C 1
ATOM 1710 O O . ALA A 1 218 ? -39.729 2.979 97.614 1.00 49.03 218 ALA A O 1
ATOM 1711 N N . ALA A 1 219 ? -39.104 2.713 95.461 1.00 42.94 219 ALA A N 1
ATOM 1712 C CA . ALA A 1 219 ? -37.741 2.269 95.714 1.00 42.94 219 ALA A CA 1
ATOM 1713 C C . ALA A 1 219 ? -36.839 3.394 96.255 1.00 42.94 219 ALA A C 1
ATOM 1715 O O . ALA A 1 219 ? -36.795 4.497 95.706 1.00 42.94 219 ALA A O 1
ATOM 1716 N N . GLU A 1 220 ? -36.070 3.075 97.298 1.00 44.22 220 GLU A N 1
ATOM 1717 C CA . GLU A 1 220 ? -34.919 3.858 97.754 1.00 44.22 220 GLU A CA 1
ATOM 1718 C C . GLU A 1 220 ? -33.696 3.622 96.839 1.00 44.22 220 GLU A C 1
ATOM 1720 O O . GLU A 1 220 ? -33.532 2.521 96.304 1.00 44.22 220 GLU A O 1
ATOM 1725 N N . PRO A 1 221 ? -32.819 4.626 96.632 1.00 48.28 221 PRO A N 1
ATOM 1726 C CA . PRO A 1 221 ? -31.708 4.514 95.695 1.00 48.28 221 PRO A CA 1
ATOM 1727 C C . PRO A 1 221 ? -30.540 3.691 96.263 1.00 48.28 221 PRO A C 1
ATOM 1729 O O . PRO A 1 221 ? -30.139 3.843 97.416 1.00 48.28 221 PRO A O 1
ATOM 1732 N N . ALA A 1 222 ? -29.981 2.835 95.406 1.00 50.22 222 ALA A N 1
ATOM 1733 C CA . ALA A 1 222 ? -28.850 1.948 95.676 1.00 50.22 222 ALA A CA 1
ATOM 1734 C C . ALA A 1 222 ? -27.491 2.694 95.804 1.00 50.22 222 ALA A C 1
ATOM 1736 O O . ALA A 1 222 ? -27.376 3.845 95.371 1.00 50.22 222 ALA A O 1
ATOM 1737 N N . PRO A 1 223 ? -26.442 2.057 96.375 1.00 54.62 223 PRO A N 1
ATOM 1738 C CA . PRO A 1 223 ? -25.159 2.696 96.686 1.00 54.62 223 PRO A CA 1
ATOM 1739 C C . PRO A 1 223 ? -24.336 3.035 95.429 1.00 54.62 223 PRO A C 1
ATOM 1741 O O . PRO A 1 223 ? -24.236 2.235 94.501 1.00 54.62 223 PRO A O 1
ATOM 1744 N N . LEU A 1 224 ? -23.712 4.218 95.423 1.00 56.38 224 LEU A N 1
ATOM 1745 C CA . LEU A 1 224 ? -22.935 4.794 94.314 1.00 56.38 224 LEU A CA 1
ATOM 1746 C C . LEU A 1 224 ? -21.470 4.308 94.278 1.00 56.38 224 LEU A C 1
ATOM 1748 O O . LEU A 1 224 ? -20.552 5.120 94.391 1.00 56.38 224 LEU A O 1
ATOM 1752 N N . ASP A 1 225 ? -21.231 3.016 94.059 1.00 57.59 225 ASP A N 1
ATOM 1753 C CA . ASP A 1 225 ? -19.894 2.512 93.707 1.00 57.59 225 ASP A CA 1
ATOM 1754 C C . ASP A 1 225 ? -19.832 2.199 92.201 1.00 57.59 225 ASP A C 1
ATOM 1756 O O . ASP A 1 225 ? -20.663 1.473 91.666 1.00 57.59 225 ASP A O 1
ATOM 1760 N N . GLY A 1 226 ? -18.872 2.805 91.489 1.00 59.16 226 GLY A N 1
ATOM 1761 C CA . GLY A 1 226 ? -18.724 2.699 90.023 1.00 59.16 226 GLY A CA 1
ATOM 1762 C C . GLY A 1 226 ? -19.358 3.838 89.207 1.00 59.16 226 GLY A C 1
ATOM 1763 O O . GLY A 1 226 ? -19.075 3.966 88.017 1.00 59.16 226 GLY A O 1
ATOM 1764 N N . TRP A 1 227 ? -20.127 4.737 89.840 1.00 63.66 227 TRP A N 1
ATOM 1765 C CA . TRP A 1 227 ? -20.790 5.862 89.153 1.00 63.66 227 TRP A CA 1
ATOM 1766 C C . TRP A 1 227 ? -19.818 6.783 88.405 1.00 63.66 227 TRP A C 1
ATOM 1768 O O . TRP A 1 227 ? -20.177 7.312 87.364 1.00 63.66 227 TRP A O 1
ATOM 1778 N N . ARG A 1 228 ? -18.573 6.940 88.881 1.00 63.66 228 ARG A N 1
ATOM 1779 C CA . ARG A 1 228 ? -17.566 7.770 88.195 1.00 63.66 228 ARG A CA 1
ATOM 1780 C C . ARG A 1 228 ? -17.146 7.207 86.837 1.00 63.66 228 ARG A C 1
ATOM 1782 O O . ARG A 1 228 ? -17.080 7.976 85.896 1.00 63.66 228 ARG A O 1
ATOM 1789 N N . GLN A 1 229 ? -16.933 5.895 86.714 1.00 71.62 229 GLN A N 1
ATOM 1790 C CA . GLN A 1 229 ? -16.582 5.288 85.422 1.00 71.62 229 GLN A CA 1
ATOM 1791 C C . GLN A 1 229 ? -17.745 5.380 84.434 1.00 71.62 229 GLN A C 1
ATOM 1793 O O . GLN A 1 229 ? -17.557 5.821 83.310 1.00 71.62 229 GLN A O 1
ATOM 1798 N N . VAL A 1 230 ? -18.967 5.082 84.885 1.00 69.88 230 VAL A N 1
ATOM 1799 C CA . VAL A 1 230 ? -20.170 5.234 84.049 1.00 69.88 230 VAL A CA 1
ATOM 1800 C C . VAL A 1 230 ? -20.412 6.704 83.681 1.00 69.88 230 VAL A C 1
ATOM 1802 O O . VAL A 1 230 ? -20.863 6.997 82.579 1.00 69.88 230 VAL A O 1
ATOM 1805 N N . HIS A 1 231 ? -20.098 7.649 84.571 1.00 74.06 231 HIS A N 1
ATOM 1806 C CA . HIS A 1 231 ? -20.177 9.083 84.295 1.00 74.06 231 HIS A CA 1
ATOM 1807 C C . HIS A 1 231 ? -19.130 9.530 83.267 1.00 74.06 231 HIS A C 1
ATOM 1809 O O . HIS A 1 231 ? -19.485 10.239 82.328 1.00 74.06 231 HIS A O 1
ATOM 1815 N N . ASP A 1 232 ? -17.881 9.083 83.400 1.00 78.06 232 ASP A N 1
ATOM 1816 C CA . ASP A 1 232 ? -16.798 9.384 82.460 1.00 78.06 232 ASP A CA 1
ATOM 1817 C C . ASP A 1 232 ? -17.078 8.775 81.072 1.00 78.06 232 ASP A C 1
ATOM 1819 O O . ASP A 1 232 ? -16.911 9.457 80.060 1.00 78.06 232 ASP A O 1
ATOM 1823 N N . ASP A 1 233 ? -17.606 7.547 81.011 1.00 78.12 233 ASP A N 1
ATOM 1824 C CA . ASP A 1 233 ? -18.025 6.894 79.763 1.00 78.12 233 ASP A CA 1
ATOM 1825 C C . ASP A 1 233 ? -19.230 7.603 79.122 1.00 78.12 233 ASP A C 1
ATOM 1827 O O . ASP A 1 233 ? -19.256 7.819 77.908 1.00 78.12 233 ASP A O 1
ATOM 1831 N N . CYS A 1 234 ? -20.208 8.041 79.923 1.00 75.94 234 CYS A N 1
ATOM 1832 C CA . CYS A 1 234 ? -21.332 8.855 79.452 1.00 75.94 234 CYS A CA 1
ATOM 1833 C C . CYS A 1 234 ? -20.866 10.206 78.897 1.00 75.94 234 CYS A C 1
ATOM 1835 O O . CYS A 1 234 ? -21.355 10.636 77.853 1.00 75.94 234 CYS A O 1
ATOM 1837 N N . LEU A 1 235 ? -19.908 10.867 79.553 1.00 78.50 235 LEU A N 1
ATOM 1838 C CA . LEU A 1 235 ? -19.319 12.116 79.065 1.00 78.50 235 LEU A CA 1
ATOM 1839 C C . LEU A 1 235 ? -18.517 11.893 77.775 1.00 78.50 235 LEU A C 1
ATOM 1841 O O . LEU A 1 235 ? -18.627 12.690 76.839 1.00 78.50 235 LEU A O 1
ATOM 1845 N N . ALA A 1 236 ? -17.762 10.795 77.682 1.00 80.50 236 ALA A N 1
ATOM 1846 C CA . ALA A 1 236 ? -17.031 10.423 76.476 1.00 80.50 236 ALA A CA 1
ATOM 1847 C C . ALA A 1 236 ? -17.990 10.165 75.301 1.00 80.50 236 ALA A C 1
ATOM 1849 O O . ALA A 1 236 ? -17.822 10.764 74.236 1.00 80.50 236 ALA A O 1
ATOM 1850 N N . LEU A 1 237 ? -19.041 9.365 75.502 1.00 79.56 237 LEU A N 1
ATOM 1851 C CA . LEU A 1 237 ? -20.085 9.107 74.503 1.00 79.56 237 LEU A CA 1
ATOM 1852 C C . LEU A 1 237 ? -20.839 10.382 74.109 1.00 79.56 237 LEU A C 1
ATOM 1854 O O . LEU A 1 237 ? -21.104 10.595 72.928 1.00 79.56 237 LEU A O 1
ATOM 1858 N N . GLN A 1 238 ? -21.127 11.270 75.063 1.00 82.44 238 GLN A N 1
ATOM 1859 C CA . GLN A 1 238 ? -21.771 12.553 74.783 1.00 82.44 238 GLN A CA 1
ATOM 1860 C C . GLN A 1 238 ? -20.879 13.460 73.924 1.00 82.44 238 GLN A C 1
ATOM 1862 O O . GLN A 1 238 ? -21.370 14.089 72.985 1.00 82.44 238 GLN A O 1
ATOM 1867 N N . SER A 1 239 ? -19.568 13.483 74.182 1.00 77.44 239 SER A N 1
ATOM 1868 C CA . SER A 1 239 ? -18.605 14.233 73.365 1.00 77.44 239 SER A CA 1
ATOM 1869 C C . SER A 1 239 ? -18.444 13.646 71.953 1.00 77.44 239 SER A C 1
ATOM 1871 O O . SER A 1 239 ? -18.383 14.392 70.971 1.00 77.44 239 SER A O 1
ATOM 1873 N N . GLN A 1 240 ? -18.453 12.314 71.818 1.00 84.81 240 GLN A N 1
ATOM 1874 C CA . GLN A 1 240 ? -18.411 11.625 70.524 1.00 84.81 240 GLN A CA 1
ATOM 1875 C C . GLN A 1 240 ? -19.687 11.870 69.718 1.00 84.81 240 GLN A C 1
ATOM 1877 O O . GLN A 1 240 ? -19.606 12.191 68.534 1.00 84.81 240 GLN A O 1
ATOM 1882 N N . TRP A 1 241 ? -20.856 11.799 70.358 1.00 83.94 241 TRP A N 1
ATOM 1883 C CA . TRP A 1 241 ? -22.140 12.103 69.731 1.00 83.94 241 TRP A CA 1
ATOM 1884 C C . TRP A 1 241 ? -22.207 13.557 69.254 1.00 83.94 241 TRP A C 1
ATOM 1886 O O . TRP A 1 241 ? -22.609 13.814 68.122 1.00 83.94 241 TRP A O 1
ATOM 1896 N N . GLN A 1 242 ? -21.731 14.511 70.063 1.00 85.69 242 GLN A N 1
ATOM 1897 C CA . GLN A 1 242 ? -21.630 15.912 69.643 1.00 85.69 242 GLN A CA 1
ATOM 1898 C C . GLN A 1 242 ? -20.675 16.100 68.456 1.00 85.69 242 GLN A C 1
ATOM 1900 O O . GLN A 1 242 ? -20.978 16.869 67.544 1.00 85.69 242 GLN A O 1
ATOM 1905 N N . THR A 1 243 ? -19.549 15.384 68.438 1.00 87.69 243 THR A N 1
ATOM 1906 C CA . THR A 1 243 ? -18.570 15.445 67.340 1.00 87.69 243 THR A CA 1
ATOM 1907 C C . THR A 1 243 ? -19.147 14.866 66.047 1.00 87.69 243 THR A C 1
ATOM 1909 O O . THR A 1 243 ? -19.034 15.489 64.993 1.00 87.69 243 THR A O 1
ATOM 1912 N N . LEU A 1 244 ? -19.818 13.714 66.121 1.00 84.94 244 LEU A N 1
ATOM 1913 C CA . LEU A 1 244 ? -20.495 13.099 64.978 1.00 84.94 244 LEU A CA 1
ATOM 1914 C C . LEU A 1 244 ? -21.654 13.965 64.472 1.00 84.94 244 LEU A C 1
ATOM 1916 O O . LEU A 1 244 ? -21.774 14.158 63.267 1.00 84.94 244 LEU A O 1
ATOM 1920 N N . GLY A 1 245 ? -22.440 14.570 65.368 1.00 90.12 245 GLY A N 1
ATOM 1921 C CA . GLY A 1 245 ? -23.493 15.516 64.990 1.00 90.12 245 GLY A CA 1
ATOM 1922 C C . GLY A 1 245 ? -22.942 16.770 64.301 1.00 90.12 245 GLY A C 1
ATOM 1923 O O . GLY A 1 245 ? -23.514 17.245 63.319 1.00 90.12 245 GLY A O 1
ATOM 1924 N N . GLN A 1 246 ? -21.786 17.281 64.744 1.00 88.62 246 GLN A N 1
ATOM 1925 C CA . GLN A 1 246 ? -21.098 18.364 64.034 1.00 88.62 246 GLN A CA 1
ATOM 1926 C C . GLN A 1 246 ? -20.620 17.920 62.647 1.00 88.62 246 GLN A C 1
ATOM 1928 O O . GLN A 1 246 ? -20.846 18.648 61.680 1.00 88.62 246 GLN A O 1
ATOM 1933 N N . GLN A 1 247 ? -20.017 16.736 62.519 1.00 88.50 247 GLN A N 1
ATOM 1934 C CA . GLN A 1 247 ? -19.570 16.203 61.227 1.00 88.50 247 GLN A CA 1
ATOM 1935 C C . GLN A 1 247 ? -20.733 15.983 60.254 1.00 88.50 247 GLN A C 1
ATOM 1937 O O . GLN A 1 247 ? -20.637 16.389 59.097 1.00 88.50 247 GLN A O 1
ATOM 1942 N N . GLU A 1 248 ? -21.846 15.417 60.718 1.00 91.12 248 GLU A N 1
ATOM 1943 C CA . GLU A 1 248 ? -23.054 15.242 59.910 1.00 91.12 248 GLU A CA 1
ATOM 1944 C C . GLU A 1 248 ? -23.594 16.598 59.439 1.00 91.12 248 GLU A C 1
ATOM 1946 O O . GLU A 1 248 ? -23.873 16.777 58.253 1.00 91.12 248 GLU A O 1
ATOM 1951 N N . SER A 1 249 ? -23.663 17.592 60.332 1.00 88.12 249 SER A N 1
ATOM 1952 C CA . SER A 1 249 ? -24.124 18.936 59.970 1.00 88.12 249 SER A CA 1
ATOM 1953 C C . SER A 1 249 ? -23.213 19.614 58.938 1.00 88.12 249 SER A C 1
ATOM 1955 O O . SER A 1 249 ? -23.705 20.266 58.015 1.00 88.12 249 SER A O 1
ATOM 1957 N N . GLN A 1 250 ? -21.893 19.417 59.040 1.00 91.50 250 GLN A N 1
ATOM 1958 C CA . GLN A 1 250 ? -20.919 19.927 58.075 1.00 91.50 250 GLN A CA 1
ATOM 1959 C C . GLN A 1 250 ? -21.057 19.233 56.718 1.00 91.50 250 GLN A C 1
ATOM 1961 O O . GLN A 1 250 ? -21.061 19.911 55.692 1.00 91.50 250 GLN A O 1
ATOM 1966 N N . GLN A 1 251 ? -21.221 17.908 56.690 1.00 88.75 251 GLN A N 1
ATOM 1967 C CA . GLN A 1 251 ? -21.436 17.169 55.443 1.00 88.75 251 GLN A CA 1
ATOM 1968 C C . GLN A 1 251 ? -22.765 17.550 54.783 1.00 88.75 251 GLN A C 1
ATOM 1970 O O . GLN A 1 251 ? -22.798 17.789 53.579 1.00 88.75 251 GLN A O 1
ATOM 1975 N N . GLN A 1 252 ? -23.846 17.6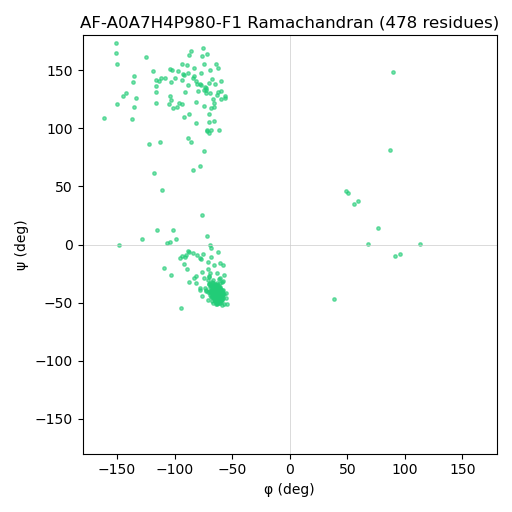97 55.555 1.00 91.00 252 GLN A N 1
ATOM 1976 C CA . GLN A 1 252 ? -25.128 18.176 55.030 1.00 91.00 252 GLN A CA 1
ATOM 1977 C C . GLN A 1 252 ? -25.020 19.599 54.470 1.00 91.00 252 GLN A C 1
ATOM 1979 O O . GLN A 1 252 ? -25.619 19.896 53.435 1.00 91.00 252 GLN A O 1
ATOM 1984 N N . ALA A 1 253 ? -24.252 20.480 55.120 1.00 91.25 253 ALA A N 1
ATOM 1985 C CA . ALA A 1 253 ? -23.987 21.819 54.604 1.00 91.25 253 ALA A CA 1
ATOM 1986 C C . ALA A 1 253 ? -23.193 21.773 53.288 1.00 91.25 253 ALA A C 1
ATOM 1988 O O . ALA A 1 253 ? -23.587 22.438 52.334 1.00 91.25 253 ALA A O 1
ATOM 1989 N N . GLN A 1 254 ? -22.147 20.942 53.198 1.00 92.38 254 GLN A N 1
ATOM 1990 C CA . GLN A 1 254 ? -21.365 20.757 51.969 1.00 92.38 254 GLN A CA 1
ATOM 1991 C C . GLN A 1 254 ? -22.201 20.184 50.819 1.00 92.38 254 GLN A C 1
ATOM 1993 O O . GLN A 1 254 ? -22.089 20.661 49.692 1.00 92.38 254 GLN A O 1
ATOM 1998 N N . VAL A 1 255 ? -23.069 19.202 51.086 1.00 92.00 255 VAL A N 1
ATOM 1999 C CA . VAL A 1 255 ? -23.985 18.654 50.072 1.00 92.00 255 VAL A CA 1
ATOM 2000 C C . VAL A 1 255 ? -24.918 19.750 49.566 1.00 92.00 255 VAL A C 1
ATOM 2002 O O . VAL A 1 255 ? -24.958 19.985 48.361 1.00 92.00 255 VAL A O 1
ATOM 2005 N N . LYS A 1 256 ? -25.580 20.493 50.465 1.00 91.19 256 LYS A N 1
ATOM 2006 C CA . LYS A 1 256 ? -26.465 21.610 50.085 1.00 91.19 256 LYS A CA 1
ATOM 2007 C C . LYS A 1 256 ? -25.735 22.689 49.292 1.00 91.19 256 LYS A C 1
ATOM 2009 O O . LYS A 1 256 ? -26.284 23.215 48.328 1.00 91.19 256 LYS A O 1
ATOM 2014 N N . GLU A 1 257 ? -24.507 23.019 49.680 1.00 93.38 257 GLU A N 1
ATOM 2015 C CA . GLU A 1 257 ? -23.684 23.980 48.953 1.00 93.38 257 GLU A CA 1
ATOM 2016 C C . GLU A 1 257 ? -23.332 23.460 47.553 1.00 93.38 257 GLU A C 1
ATOM 2018 O O . GLU A 1 257 ? -23.503 24.185 46.575 1.00 93.38 257 GLU A O 1
ATOM 2023 N N . SER A 1 258 ? -22.928 22.195 47.422 1.00 88.25 258 SER A N 1
ATOM 2024 C CA . SER A 1 258 ? -22.624 21.581 46.125 1.00 88.25 258 SER A CA 1
ATOM 2025 C C . SER A 1 258 ? -23.857 21.458 45.217 1.00 88.25 258 SER A C 1
ATOM 2027 O O . SER A 1 258 ? -23.758 21.691 44.014 1.00 88.25 258 SER A O 1
ATOM 2029 N N . GLU A 1 259 ? -25.038 21.177 45.776 1.00 89.06 259 GLU A N 1
ATOM 2030 C CA . GLU A 1 259 ? -26.314 21.160 45.054 1.00 89.06 259 GLU A CA 1
ATOM 2031 C C . GLU A 1 259 ? -26.716 22.566 44.594 1.00 89.06 259 GLU A C 1
ATOM 2033 O O . GLU A 1 259 ? -27.156 22.751 43.455 1.00 89.06 259 GLU A O 1
ATOM 2038 N N . ALA A 1 260 ? -26.524 23.578 45.445 1.00 88.94 260 ALA A N 1
ATOM 2039 C CA . ALA A 1 260 ? -26.746 24.975 45.086 1.00 88.94 260 ALA A CA 1
ATOM 2040 C C . ALA A 1 260 ? -25.778 25.427 43.979 1.00 88.94 260 ALA A C 1
ATOM 2042 O O . ALA A 1 260 ? -26.199 26.050 43.006 1.00 88.94 260 ALA A O 1
ATOM 2043 N N . GLN A 1 261 ? -24.497 25.061 44.072 1.00 91.62 261 GLN A N 1
ATOM 2044 C CA . GLN A 1 261 ? -23.499 25.354 43.040 1.00 91.62 261 GLN A CA 1
ATOM 2045 C C . GLN A 1 261 ? -23.824 24.643 41.720 1.00 91.62 261 GLN A C 1
ATOM 2047 O O . GLN A 1 261 ? -23.783 25.268 40.661 1.00 91.62 261 GLN A O 1
ATOM 2052 N N . PHE A 1 262 ? -24.199 23.362 41.766 1.00 86.06 262 PHE A N 1
ATOM 2053 C CA . PHE A 1 262 ? -24.575 22.598 40.578 1.00 86.06 262 PHE A CA 1
ATOM 2054 C C . PHE A 1 262 ? -25.848 23.147 39.925 1.00 86.06 262 PHE A C 1
ATOM 2056 O O . PHE A 1 262 ? -25.881 23.315 38.710 1.00 86.06 262 PHE A O 1
ATOM 2063 N N . SER A 1 263 ? -26.881 23.469 40.706 1.00 85.56 263 SER A N 1
ATOM 2064 C CA . SER A 1 263 ? -28.128 24.044 40.181 1.00 85.56 263 SER A CA 1
ATOM 2065 C C . SER A 1 263 ? -27.925 25.444 39.599 1.00 85.56 263 SER A C 1
ATOM 2067 O O . SER A 1 263 ? -28.464 25.734 38.532 1.00 85.56 263 SER A O 1
ATOM 2069 N N . ALA A 1 264 ? -27.091 26.284 40.221 1.00 87.94 264 ALA A N 1
ATOM 2070 C CA . ALA A 1 264 ? -26.701 27.575 39.660 1.00 87.94 264 ALA A CA 1
ATOM 2071 C C . ALA A 1 264 ? -25.922 27.414 38.342 1.00 87.94 264 ALA A C 1
ATOM 2073 O O . ALA A 1 264 ? -26.208 28.110 37.367 1.00 87.94 264 ALA A O 1
ATOM 2074 N N . ALA A 1 265 ? -24.981 26.466 38.280 1.00 86.62 265 ALA A N 1
ATOM 2075 C CA . ALA A 1 265 ? -24.235 26.158 37.062 1.00 86.62 265 ALA A CA 1
ATOM 2076 C C . ALA A 1 265 ? -25.135 25.584 35.954 1.00 86.62 265 ALA A C 1
ATOM 2078 O O . ALA A 1 265 ? -24.964 25.932 34.788 1.00 86.62 265 ALA A O 1
ATOM 2079 N N . LEU A 1 266 ? -26.118 24.750 36.307 1.00 85.00 266 LEU A N 1
ATOM 2080 C CA . LEU A 1 266 ? -27.112 24.213 35.378 1.00 85.00 266 LEU A CA 1
ATOM 2081 C C . LEU A 1 266 ? -28.029 25.322 34.843 1.00 85.00 266 LEU A C 1
ATOM 2083 O O . LEU A 1 266 ? -28.273 25.368 33.646 1.00 85.00 266 LEU A O 1
ATOM 2087 N N . ALA A 1 267 ? -28.470 26.257 35.688 1.00 84.38 267 ALA A N 1
ATOM 2088 C CA . ALA A 1 267 ? -29.287 27.396 35.260 1.00 84.38 267 ALA A CA 1
ATOM 2089 C C . ALA A 1 267 ? -28.526 28.371 34.343 1.00 84.38 267 ALA A C 1
ATOM 2091 O O . ALA A 1 267 ? -29.125 29.002 33.475 1.00 84.38 267 ALA A O 1
ATOM 2092 N N . ALA A 1 268 ? -27.207 28.492 34.521 1.00 87.00 268 ALA A N 1
ATOM 2093 C CA . ALA A 1 268 ? -26.335 29.243 33.617 1.00 87.00 268 ALA A CA 1
ATOM 2094 C C . ALA A 1 268 ? -26.006 28.478 32.318 1.00 87.00 268 ALA A C 1
ATOM 2096 O O . ALA A 1 268 ? -25.442 29.051 31.384 1.00 87.00 268 ALA A O 1
ATOM 2097 N N . SER A 1 269 ? -26.328 27.187 32.261 1.00 83.62 269 SER A N 1
ATOM 2098 C CA . SER A 1 269 ? -26.067 26.301 31.134 1.00 83.62 269 SER A CA 1
ATOM 2099 C C . SER A 1 269 ? -27.231 26.317 30.134 1.00 83.62 269 SER A C 1
ATOM 2101 O O . SER A 1 269 ? -28.372 26.570 30.513 1.00 83.62 269 SER A O 1
ATOM 2103 N N . PRO A 1 270 ? -26.997 26.005 28.847 1.00 84.56 270 PRO A N 1
ATOM 2104 C CA . PRO A 1 270 ? -28.073 25.851 27.864 1.00 84.56 270 PRO A CA 1
ATOM 2105 C C . PRO A 1 270 ? -28.978 24.621 28.084 1.00 84.56 270 PRO A C 1
ATOM 2107 O O . PRO A 1 270 ? -29.922 24.427 27.319 1.00 84.56 270 PRO A O 1
ATOM 2110 N N . PHE A 1 271 ? -28.704 23.769 29.078 1.00 82.00 271 PHE A N 1
ATOM 2111 C CA . PHE A 1 271 ? -29.495 22.566 29.352 1.00 82.00 271 PHE A CA 1
ATOM 2112 C C . PHE A 1 271 ? -30.615 22.846 30.357 1.00 82.00 271 PHE A C 1
ATOM 2114 O O . PHE A 1 271 ? -30.375 23.399 31.425 1.00 82.00 271 PHE A O 1
ATOM 2121 N N . ALA A 1 272 ? -31.835 22.419 30.027 1.00 79.94 272 ALA A N 1
ATOM 2122 C CA . ALA A 1 272 ? -33.016 22.655 30.857 1.00 79.94 272 ALA A CA 1
ATOM 2123 C C . ALA A 1 272 ? -33.007 21.861 32.177 1.00 79.94 272 ALA A C 1
ATOM 2125 O O . ALA A 1 272 ? -33.529 22.337 33.182 1.00 79.94 272 ALA A O 1
ATOM 2126 N N . ASP A 1 273 ? -32.430 20.655 32.185 1.00 81.94 273 ASP A N 1
ATOM 2127 C CA . ASP A 1 273 ? -32.367 19.789 33.360 1.00 81.94 273 ASP A CA 1
ATOM 2128 C C . ASP A 1 273 ? -31.133 18.860 33.355 1.00 81.94 273 ASP A C 1
ATOM 2130 O O . ASP A 1 273 ? -30.357 18.779 32.395 1.00 81.94 273 ASP A O 1
ATOM 2134 N N . ARG A 1 274 ? -30.932 18.142 34.470 1.00 80.00 274 ARG A N 1
ATOM 2135 C CA . ARG A 1 274 ? -29.813 17.200 34.640 1.00 80.00 274 ARG A CA 1
ATOM 2136 C C . ARG A 1 274 ? -29.865 16.049 33.629 1.00 80.00 274 ARG A C 1
ATOM 2138 O O . ARG A 1 274 ? -28.812 15.576 33.208 1.00 80.00 274 ARG A O 1
ATOM 2145 N N . GLN A 1 275 ? -31.058 15.584 33.251 1.00 83.00 275 GLN A N 1
ATOM 2146 C CA . GLN A 1 275 ? -31.208 14.503 32.274 1.00 83.00 275 GLN A CA 1
ATOM 2147 C C . GLN A 1 275 ? -30.804 14.953 30.869 1.00 83.00 275 GLN A C 1
ATOM 2149 O O . GLN A 1 275 ? -30.077 14.221 30.204 1.00 83.00 275 GLN A O 1
ATOM 2154 N N . ALA A 1 276 ? -31.179 16.161 30.448 1.00 82.25 276 ALA A N 1
ATOM 2155 C CA . ALA A 1 276 ? -30.745 16.751 29.188 1.00 82.25 276 ALA A CA 1
ATOM 2156 C C . ALA A 1 276 ? -29.224 16.945 29.149 1.00 82.25 276 ALA A C 1
ATOM 2158 O O . ALA A 1 276 ? -28.612 16.670 28.120 1.00 82.25 276 ALA A O 1
ATOM 2159 N N . PHE A 1 277 ? -28.599 17.341 30.265 1.00 81.69 277 PHE A N 1
ATOM 2160 C CA . PHE A 1 277 ? -27.136 17.421 30.364 1.00 81.69 277 PHE A CA 1
ATOM 2161 C C . PHE A 1 277 ? -26.464 16.051 30.181 1.00 81.69 277 PHE A C 1
ATOM 2163 O O . PHE A 1 277 ? -25.536 15.922 29.387 1.00 81.69 277 PHE A O 1
ATOM 2170 N N . LEU A 1 278 ? -26.944 15.017 30.880 1.00 82.50 278 LEU A N 1
ATOM 2171 C CA . LEU A 1 278 ? -26.387 13.664 30.765 1.00 82.50 278 LEU A CA 1
ATOM 2172 C C . LEU A 1 278 ? -26.639 13.044 29.384 1.00 82.50 278 LEU A C 1
ATOM 2174 O O . LEU A 1 278 ? -25.769 12.353 28.868 1.00 82.50 278 LEU A O 1
ATOM 2178 N N . ALA A 1 279 ? -27.792 13.313 28.771 1.00 81.69 279 ALA A N 1
ATOM 2179 C CA . ALA A 1 279 ? -28.112 12.856 27.420 1.00 81.69 279 ALA A CA 1
ATOM 2180 C C . ALA A 1 279 ? -27.291 13.578 26.337 1.00 81.69 279 ALA A C 1
ATOM 2182 O O . ALA A 1 279 ? -27.035 13.008 25.280 1.00 81.69 279 ALA A O 1
ATOM 2183 N N . ALA A 1 280 ? -26.875 14.821 26.592 1.00 81.56 280 ALA A N 1
ATOM 2184 C CA . ALA A 1 280 ? -25.991 15.580 25.711 1.00 81.56 280 ALA A CA 1
ATOM 2185 C C . ALA A 1 280 ? -24.507 15.212 25.877 1.00 81.56 280 ALA A C 1
ATOM 2187 O O . ALA A 1 280 ? -23.674 15.659 25.083 1.00 81.56 280 ALA A O 1
ATOM 2188 N N . LEU A 1 281 ? -24.164 14.419 26.897 1.00 83.44 281 LEU A N 1
ATOM 2189 C CA . LEU A 1 281 ? -22.809 13.938 27.103 1.00 83.44 281 LEU A CA 1
ATOM 2190 C C . LEU A 1 281 ? -22.480 12.913 26.009 1.00 83.44 281 LEU A C 1
ATOM 2192 O O . LEU A 1 281 ? -22.973 11.788 26.015 1.00 83.44 281 LEU A O 1
ATOM 2196 N N . LEU A 1 282 ? -21.663 13.329 25.045 1.00 85.00 282 LEU A N 1
ATOM 2197 C CA . LEU A 1 282 ? -21.151 12.441 24.007 1.00 85.00 282 LEU A CA 1
ATOM 2198 C C . LEU A 1 282 ? -20.243 11.385 24.640 1.00 85.00 282 LEU A C 1
ATOM 2200 O O . LEU A 1 282 ? -19.428 11.696 25.513 1.00 85.00 282 LEU A O 1
ATOM 2204 N N . ASP A 1 283 ? -20.373 10.147 24.179 1.00 87.12 283 ASP A N 1
ATOM 2205 C CA . ASP A 1 283 ? -19.418 9.099 24.502 1.00 87.12 283 ASP A CA 1
ATOM 2206 C C . ASP A 1 283 ? -18.031 9.437 23.928 1.00 87.12 283 ASP A C 1
ATOM 2208 O O . ASP A 1 283 ? -17.876 10.195 22.966 1.00 87.12 283 ASP A O 1
ATOM 2212 N N . GLU A 1 284 ? -16.995 8.880 24.548 1.00 84.12 284 GLU A N 1
ATOM 2213 C CA . GLU A 1 284 ? -15.609 9.208 24.210 1.00 84.12 284 GLU A CA 1
ATOM 2214 C C . GLU A 1 284 ? -15.273 8.881 22.744 1.00 84.12 284 GLU A C 1
ATOM 2216 O O . GLU A 1 284 ? -14.517 9.605 22.095 1.00 84.12 284 GLU A O 1
ATOM 2221 N N . GLU A 1 285 ? -15.881 7.835 22.178 1.00 87.25 285 GLU A N 1
ATOM 2222 C CA . GLU A 1 285 ? -15.651 7.438 20.791 1.00 87.25 285 GLU A CA 1
ATOM 2223 C C . GLU A 1 285 ? -16.266 8.446 19.807 1.00 87.25 285 GLU A C 1
ATOM 2225 O O . GLU A 1 285 ? -15.588 8.908 18.877 1.00 87.25 285 GLU A O 1
ATOM 2230 N N . THR A 1 286 ? -17.524 8.852 20.020 1.00 87.56 286 THR A N 1
ATOM 2231 C CA . THR A 1 286 ? -18.168 9.875 19.182 1.00 87.56 286 THR A CA 1
ATOM 2232 C C . THR A 1 286 ? -17.477 11.227 19.305 1.00 87.56 286 THR A C 1
ATOM 2234 O O . THR A 1 286 ? -17.257 11.889 18.283 1.00 87.56 286 THR A O 1
ATOM 2237 N N . ARG A 1 287 ? -17.041 11.612 20.509 1.00 90.75 287 ARG A N 1
ATOM 2238 C CA . ARG A 1 287 ? -16.255 12.830 20.727 1.00 90.75 287 ARG A CA 1
ATOM 2239 C C . ARG A 1 287 ? -14.952 12.814 19.924 1.00 90.75 287 ARG A C 1
ATOM 2241 O O . ARG A 1 287 ? -14.701 13.749 19.162 1.00 90.75 287 ARG A O 1
ATOM 2248 N N . GLN A 1 288 ? -14.144 11.758 20.036 1.00 90.56 288 GLN A N 1
ATOM 2249 C CA . GLN A 1 288 ? -12.876 11.654 19.302 1.00 90.56 288 GLN A CA 1
ATOM 2250 C C . GLN A 1 288 ? -13.088 11.660 17.785 1.00 90.56 288 GLN A C 1
ATOM 2252 O O . GLN A 1 288 ? -12.324 12.283 17.042 1.00 90.56 288 GLN A O 1
ATOM 2257 N N . ARG A 1 289 ? -14.146 10.998 17.301 1.00 91.94 289 ARG A N 1
ATOM 2258 C CA . ARG A 1 289 ? -14.510 11.017 15.880 1.00 91.94 289 ARG A CA 1
ATOM 2259 C C . ARG A 1 289 ? -14.838 12.432 15.400 1.00 91.94 289 ARG A C 1
ATOM 2261 O O . ARG A 1 289 ? -14.362 12.830 14.335 1.00 91.94 289 ARG A O 1
ATOM 2268 N N . LEU A 1 290 ? -15.629 13.184 16.163 1.00 91.62 290 LEU A N 1
ATOM 2269 C CA . LEU A 1 290 ? -15.995 14.562 15.830 1.00 91.62 290 LEU A CA 1
ATOM 2270 C C . LEU A 1 290 ? -14.791 15.510 15.900 1.00 91.62 290 LEU A C 1
ATOM 2272 O O . LEU A 1 290 ? -14.640 16.352 15.016 1.00 91.62 290 LEU A O 1
ATOM 2276 N N . GLU A 1 291 ? -13.896 15.344 16.877 1.00 93.00 291 GLU A N 1
ATOM 2277 C CA . GLU A 1 291 ? -12.649 16.116 16.963 1.00 93.00 291 GLU A CA 1
ATOM 2278 C C . GLU A 1 291 ? -11.744 15.875 15.745 1.00 93.00 291 GLU A C 1
ATOM 2280 O O . GLU A 1 291 ? -11.265 16.832 15.134 1.00 93.00 291 GLU A O 1
ATOM 2285 N N . ARG A 1 292 ? -11.573 14.616 15.319 1.00 92.00 292 ARG A N 1
ATOM 2286 C CA . ARG A 1 292 ? -10.817 14.284 14.097 1.00 92.00 292 ARG A CA 1
ATOM 2287 C C . ARG A 1 292 ? -11.461 14.877 12.846 1.00 92.00 292 ARG A C 1
ATOM 2289 O O . ARG A 1 292 ? -10.762 15.402 11.978 1.00 92.00 292 ARG A O 1
ATOM 2296 N N . LEU A 1 293 ? -12.790 14.816 12.747 1.00 93.69 293 LEU A N 1
ATOM 2297 C CA . LEU A 1 293 ? -13.526 15.387 11.620 1.00 93.69 293 LEU A CA 1
ATOM 2298 C C . LEU A 1 293 ? -13.346 16.909 11.571 1.00 93.69 293 LEU A C 1
ATOM 2300 O O . LEU A 1 293 ? -13.030 17.446 10.510 1.00 93.69 293 LEU A O 1
ATOM 2304 N N . LYS A 1 294 ? -13.452 17.592 12.716 1.00 95.62 294 LYS A N 1
ATOM 2305 C CA . LYS A 1 294 ? -13.186 19.029 12.837 1.00 95.62 294 LYS A CA 1
ATOM 2306 C C . LYS A 1 294 ? -11.773 19.379 12.366 1.00 95.62 294 LYS A C 1
ATOM 2308 O O . LYS A 1 294 ? -11.633 20.235 11.500 1.00 95.62 294 LYS A O 1
ATOM 2313 N N . GLN A 1 295 ? -10.748 18.685 12.864 1.00 94.69 295 GLN A N 1
ATOM 2314 C CA . GLN A 1 295 ? -9.354 18.920 12.460 1.00 94.69 295 GLN A CA 1
ATOM 2315 C C . GLN A 1 295 ? -9.149 18.716 10.950 1.00 94.69 295 GLN A C 1
ATOM 2317 O O . GLN A 1 295 ? -8.457 19.491 10.286 1.00 94.69 295 GLN A O 1
ATOM 2322 N N . THR A 1 296 ? -9.799 17.698 10.383 1.00 94.06 296 THR A N 1
ATOM 2323 C CA . THR A 1 296 ? -9.747 17.426 8.940 1.00 94.06 296 THR A CA 1
ATOM 2324 C C . THR A 1 296 ? -10.380 18.569 8.145 1.00 94.06 296 THR A C 1
ATOM 2326 O O . THR A 1 296 ? -9.789 19.051 7.182 1.00 94.06 296 THR A O 1
ATOM 2329 N N . LEU A 1 297 ? -11.548 19.061 8.566 1.00 93.44 297 LEU A N 1
ATOM 2330 C CA . LEU A 1 297 ? -12.215 20.182 7.902 1.00 93.44 297 LEU A CA 1
ATOM 2331 C C . LEU A 1 297 ? -11.441 21.497 8.047 1.00 93.44 297 LEU A C 1
ATOM 2333 O O . LEU A 1 297 ? -11.334 22.244 7.077 1.00 93.44 297 LEU A O 1
ATOM 2337 N N . GLU A 1 298 ? -10.871 21.775 9.220 1.00 96.81 298 GLU A N 1
ATOM 2338 C CA . GLU A 1 298 ? -10.060 22.974 9.461 1.00 96.81 298 GLU A CA 1
ATOM 2339 C C . GLU A 1 298 ? -8.801 22.983 8.590 1.00 96.81 298 GLU A C 1
ATOM 2341 O O . GLU A 1 298 ? -8.504 23.994 7.951 1.00 96.81 298 GLU A O 1
ATOM 2346 N N . SER A 1 299 ? -8.101 21.848 8.486 1.00 93.06 299 SER A N 1
ATOM 2347 C CA . SER A 1 299 ? -6.928 21.736 7.610 1.00 93.06 299 SER A CA 1
ATOM 2348 C C . SER A 1 299 ? -7.293 21.899 6.130 1.00 93.06 299 SER A C 1
ATOM 2350 O O . SER A 1 299 ? -6.620 22.643 5.414 1.00 93.06 299 SER A O 1
ATOM 2352 N N . ALA A 1 300 ? -8.394 21.295 5.672 1.00 91.62 300 ALA A N 1
ATOM 2353 C CA . ALA A 1 300 ? -8.883 21.466 4.304 1.00 91.62 300 ALA A CA 1
ATOM 2354 C C . ALA A 1 300 ? -9.275 22.925 4.008 1.00 91.62 300 ALA A C 1
ATOM 2356 O O . ALA A 1 300 ? -8.975 23.455 2.936 1.00 91.62 300 ALA A O 1
ATOM 2357 N N . LEU A 1 301 ? -9.920 23.603 4.959 1.00 96.31 301 LEU A N 1
ATOM 2358 C CA . LEU A 1 301 ? -10.298 25.007 4.824 1.00 96.31 301 LEU A CA 1
ATOM 2359 C C . LEU A 1 301 ? -9.064 25.914 4.732 1.00 96.31 301 LEU A C 1
ATOM 2361 O O . LEU A 1 301 ? -9.005 26.755 3.836 1.00 96.31 301 LEU A O 1
ATOM 2365 N N . GLN A 1 302 ? -8.057 25.703 5.583 1.00 94.25 302 GLN A N 1
ATOM 2366 C CA . GLN A 1 302 ? -6.795 26.450 5.532 1.00 94.25 302 GLN A CA 1
ATOM 2367 C C . GLN A 1 302 ? -6.060 26.253 4.199 1.00 94.25 302 GLN A C 1
ATOM 2369 O O . GLN A 1 302 ? -5.596 27.224 3.599 1.00 94.25 302 GLN A O 1
ATOM 2374 N N . GLN A 1 303 ? -5.996 25.016 3.695 1.00 93.94 303 GLN A N 1
ATOM 2375 C CA . GLN A 1 303 ? -5.391 24.718 2.392 1.00 93.94 303 GLN A CA 1
ATOM 2376 C C . GLN A 1 303 ? -6.107 25.452 1.254 1.00 93.94 303 GLN A C 1
ATOM 2378 O O . GLN A 1 303 ? -5.464 26.118 0.441 1.00 93.94 303 GLN A O 1
ATOM 2383 N N . ASN A 1 304 ? -7.439 25.388 1.219 1.00 91.94 304 ASN A N 1
ATOM 2384 C CA . ASN A 1 304 ? -8.232 26.064 0.195 1.00 91.94 304 ASN A CA 1
ATOM 2385 C C . ASN A 1 304 ? -8.094 27.591 0.266 1.00 91.94 304 ASN A C 1
ATOM 2387 O O . ASN A 1 304 ? -7.988 28.245 -0.770 1.00 91.94 304 ASN A O 1
ATOM 2391 N N . GLN A 1 305 ? -8.038 28.167 1.470 1.00 95.81 305 GLN A N 1
ATOM 2392 C CA . GLN A 1 305 ? -7.794 29.599 1.651 1.00 95.81 305 GLN A CA 1
ATOM 2393 C C . GLN A 1 305 ? -6.414 30.015 1.136 1.00 95.81 305 GLN A C 1
ATOM 2395 O O . GLN A 1 305 ? -6.309 31.017 0.430 1.00 95.81 305 GLN A O 1
ATOM 2400 N N . ALA A 1 306 ? -5.370 29.235 1.426 1.00 93.62 306 ALA A N 1
ATOM 2401 C CA . ALA A 1 306 ? -4.026 29.498 0.921 1.00 93.62 306 ALA A CA 1
ATOM 2402 C C . ALA A 1 306 ? -3.967 29.425 -0.616 1.00 93.62 306 ALA A C 1
ATOM 2404 O O . ALA A 1 306 ? -3.364 30.287 -1.256 1.00 93.62 306 ALA A O 1
ATOM 2405 N N . LEU A 1 307 ? -4.638 28.439 -1.223 1.00 93.56 307 LEU A N 1
ATOM 2406 C CA . LEU A 1 307 ? -4.751 28.328 -2.681 1.00 93.56 307 LEU A CA 1
ATOM 2407 C C . LEU A 1 307 ? -5.492 29.523 -3.291 1.00 93.56 307 LEU A C 1
ATOM 2409 O O . LEU A 1 307 ? -5.029 30.085 -4.284 1.00 93.56 307 LEU A O 1
ATOM 2413 N N . ALA A 1 308 ? -6.604 29.942 -2.684 1.00 94.31 308 ALA A N 1
ATOM 2414 C CA . ALA A 1 308 ? -7.372 31.096 -3.138 1.00 94.31 308 ALA A CA 1
ATOM 2415 C C . ALA A 1 308 ? -6.559 32.396 -3.047 1.00 94.31 308 ALA A C 1
ATOM 2417 O O . ALA A 1 308 ? -6.568 33.191 -3.988 1.00 94.31 308 ALA A O 1
ATOM 2418 N N . LEU A 1 309 ? -5.821 32.596 -1.949 1.00 95.62 309 LEU A N 1
ATOM 2419 C CA . LEU A 1 309 ? -4.927 33.742 -1.779 1.00 95.62 309 LEU A CA 1
ATOM 2420 C C . LEU A 1 309 ? -3.849 33.751 -2.868 1.00 95.62 309 LEU A C 1
ATOM 2422 O O . LEU A 1 309 ? -3.704 34.745 -3.573 1.00 95.62 309 LEU A O 1
ATOM 2426 N N . ARG A 1 310 ? -3.169 32.618 -3.077 1.00 94.94 310 ARG A N 1
ATOM 2427 C CA . ARG A 1 310 ? -2.115 32.475 -4.089 1.00 94.94 310 ARG A CA 1
ATOM 2428 C C . ARG A 1 310 ? -2.629 32.732 -5.505 1.00 94.94 310 ARG A C 1
ATOM 2430 O O . ARG A 1 310 ? -1.948 33.380 -6.294 1.00 94.94 310 ARG A O 1
ATOM 2437 N N . ALA A 1 311 ? -3.823 32.243 -5.838 1.00 89.12 311 ALA A N 1
ATOM 2438 C CA . ALA A 1 311 ? -4.450 32.512 -7.130 1.00 89.12 311 ALA A CA 1
ATOM 2439 C C . ALA A 1 311 ? -4.765 34.006 -7.303 1.00 89.12 311 ALA A C 1
ATOM 2441 O O . ALA A 1 311 ? -4.541 34.571 -8.374 1.00 89.12 311 ALA A O 1
ATOM 2442 N N . ARG A 1 312 ? -5.238 34.663 -6.237 1.00 94.50 312 ARG A N 1
ATOM 2443 C CA . ARG A 1 312 ? -5.537 36.097 -6.241 1.00 94.50 312 ARG A CA 1
ATOM 2444 C C . ARG A 1 312 ? -4.271 36.938 -6.392 1.00 94.50 312 ARG A C 1
ATOM 2446 O O . ARG A 1 312 ? -4.260 37.860 -7.198 1.00 94.50 312 ARG A O 1
ATOM 2453 N N . GLU A 1 313 ? -3.202 36.590 -5.683 1.00 91.62 313 GLU A N 1
ATOM 2454 C CA . GLU A 1 313 ? -1.885 37.218 -5.828 1.00 91.62 313 GLU A CA 1
ATOM 2455 C C . GLU A 1 313 ? -1.304 37.006 -7.228 1.00 91.62 313 GLU A C 1
ATOM 2457 O O . GLU A 1 313 ? -0.806 37.953 -7.829 1.00 91.62 313 GLU A O 1
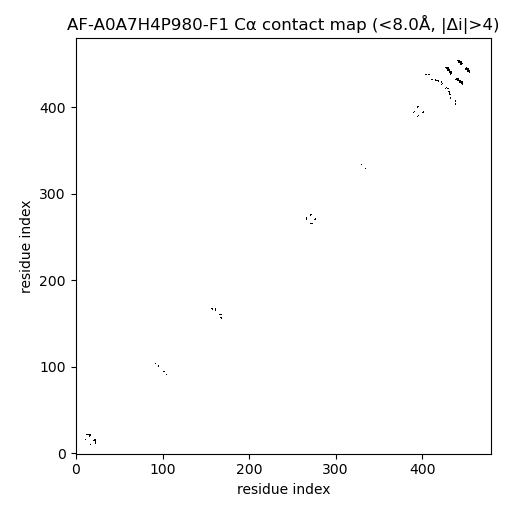ATOM 2462 N N . ALA A 1 314 ? -1.420 35.801 -7.794 1.00 87.69 314 ALA A N 1
ATOM 2463 C CA . ALA A 1 314 ? -0.986 35.525 -9.162 1.00 87.69 314 ALA A CA 1
ATOM 2464 C C . ALA A 1 314 ? -1.747 36.377 -10.192 1.00 87.69 314 ALA A C 1
ATOM 2466 O O . ALA A 1 314 ? -1.132 36.911 -11.113 1.00 87.69 314 ALA A O 1
ATOM 2467 N N . LEU A 1 315 ? -3.061 36.555 -10.013 1.00 88.25 315 LEU A N 1
ATOM 2468 C CA . LEU A 1 315 ? -3.877 37.422 -10.864 1.00 88.25 315 LEU A CA 1
ATOM 2469 C C . LEU A 1 315 ? -3.468 38.892 -10.731 1.00 88.25 315 LEU A C 1
ATOM 2471 O O . LEU A 1 315 ? -3.321 39.578 -11.741 1.00 88.25 315 LEU A O 1
ATOM 2475 N N . VAL A 1 316 ? -3.240 39.368 -9.502 1.00 90.25 316 VAL A N 1
ATOM 2476 C CA . VAL A 1 316 ? -2.761 40.734 -9.253 1.00 90.25 316 VAL A CA 1
ATOM 2477 C C . VAL A 1 316 ? -1.394 40.944 -9.904 1.00 90.25 316 VAL A C 1
ATOM 2479 O O . VAL A 1 316 ? -1.240 41.891 -10.671 1.00 90.25 316 VAL A O 1
ATOM 2482 N N . ASN A 1 317 ? -0.442 40.035 -9.700 1.00 85.81 317 ASN A N 1
ATOM 2483 C CA . ASN A 1 317 ? 0.882 40.100 -10.320 1.00 85.81 317 ASN A CA 1
ATOM 2484 C C . ASN A 1 317 ? 0.796 40.095 -11.850 1.00 85.81 317 ASN A C 1
ATOM 2486 O O . ASN A 1 317 ? 1.442 40.915 -12.493 1.00 85.81 317 ASN A O 1
ATOM 2490 N N . HIS A 1 318 ? -0.044 39.239 -12.439 1.00 80.62 318 HIS A N 1
ATOM 2491 C CA . HIS A 1 318 ? -0.259 39.211 -13.886 1.00 80.62 318 HIS A CA 1
ATOM 2492 C C . HIS A 1 318 ? -0.851 40.530 -14.409 1.00 80.62 318 HIS A C 1
ATOM 2494 O O . HIS A 1 318 ? -0.432 41.022 -15.451 1.00 80.62 318 HIS A O 1
ATOM 2500 N N . SER A 1 319 ? -1.780 41.136 -13.662 1.00 79.44 319 SER A N 1
ATOM 2501 C CA . SER A 1 319 ? -2.373 42.434 -14.015 1.00 79.44 319 SER A CA 1
ATOM 2502 C C . SER A 1 319 ? -1.410 43.619 -13.863 1.00 79.44 319 SER A C 1
ATOM 2504 O O . SER A 1 319 ? -1.520 44.591 -14.603 1.00 79.44 319 SER A O 1
ATOM 2506 N N . GLN A 1 320 ? -0.468 43.547 -12.916 1.00 79.50 320 GLN A N 1
ATOM 2507 C CA . GLN A 1 320 ? 0.508 44.606 -12.630 1.00 79.50 320 GLN A CA 1
ATOM 2508 C C . GLN A 1 320 ? 1.794 44.478 -13.456 1.00 79.50 320 GLN A C 1
ATOM 2510 O O . GLN A 1 320 ? 2.498 45.468 -13.641 1.00 79.50 320 GLN A O 1
ATOM 2515 N N . GLN A 1 321 ? 2.092 43.283 -13.967 1.00 71.31 321 GLN A N 1
ATOM 2516 C CA . GLN A 1 321 ? 3.207 42.999 -14.870 1.00 71.31 321 GLN A CA 1
ATOM 2517 C C . GLN A 1 321 ? 2.693 42.481 -16.223 1.00 71.31 321 GLN A C 1
ATOM 2519 O O . GLN A 1 321 ? 3.002 41.346 -16.602 1.00 71.31 321 GLN A O 1
ATOM 2524 N N . PRO A 1 322 ? 1.910 43.276 -16.980 1.00 63.88 322 PRO A N 1
ATOM 2525 C CA . PRO A 1 322 ? 1.670 42.942 -18.372 1.00 63.88 322 PRO A CA 1
ATOM 2526 C C . PRO A 1 322 ? 3.034 42.912 -19.090 1.00 63.88 322 PRO A C 1
ATOM 2528 O O . PRO A 1 322 ? 3.849 43.817 -18.885 1.00 63.88 322 PRO A O 1
ATOM 2531 N N . PRO A 1 323 ? 3.337 41.869 -19.884 1.00 64.56 323 PRO A N 1
ATOM 2532 C CA . PRO A 1 323 ? 4.595 41.801 -20.611 1.00 64.56 323 PRO A CA 1
ATOM 2533 C C . PRO A 1 323 ? 4.743 43.047 -21.488 1.00 64.56 323 PRO A C 1
ATOM 2535 O O . PRO A 1 323 ? 3.837 43.365 -22.255 1.00 64.56 323 PRO A O 1
ATOM 2538 N N . ALA A 1 324 ? 5.877 43.745 -21.375 1.00 59.75 324 ALA A N 1
ATOM 2539 C CA . ALA A 1 324 ? 6.124 45.019 -22.059 1.00 59.75 324 ALA A CA 1
ATOM 2540 C C . ALA A 1 324 ? 6.012 44.936 -23.598 1.00 59.75 324 ALA A C 1
ATOM 2542 O O . ALA A 1 324 ? 5.810 45.959 -24.245 1.00 59.75 324 ALA A O 1
ATOM 2543 N N . ASP A 1 325 ? 6.075 43.724 -24.160 1.00 56.97 325 ASP A N 1
ATOM 2544 C CA . ASP A 1 325 ? 5.985 43.438 -25.598 1.00 56.97 325 ASP A CA 1
ATOM 2545 C C . ASP A 1 325 ? 4.620 42.865 -26.044 1.00 56.97 325 ASP A C 1
ATOM 2547 O O . ASP A 1 325 ? 4.447 42.508 -27.213 1.00 56.97 325 ASP A O 1
ATOM 2551 N N . ALA A 1 326 ? 3.642 42.727 -25.140 1.00 55.78 326 ALA A N 1
ATOM 2552 C CA . ALA A 1 326 ? 2.325 42.191 -25.479 1.00 55.78 326 ALA A CA 1
ATOM 2553 C C . ALA A 1 326 ? 1.381 43.304 -25.943 1.00 55.78 326 ALA A C 1
ATOM 2555 O O . ALA A 1 326 ? 0.672 43.928 -25.157 1.00 55.78 326 ALA A O 1
ATOM 2556 N N . ASP A 1 327 ? 1.354 43.526 -27.253 1.00 59.66 327 ASP A N 1
ATOM 2557 C CA . ASP A 1 327 ? 0.347 44.354 -27.907 1.00 59.66 327 ASP A CA 1
ATOM 2558 C C . ASP A 1 327 ? -1.003 43.605 -27.893 1.00 59.66 327 ASP A C 1
ATOM 2560 O O . ASP A 1 327 ? -1.243 42.699 -28.695 1.00 59.66 327 ASP A O 1
ATOM 2564 N N . ILE A 1 328 ? -1.874 43.938 -26.930 1.00 59.12 328 ILE A N 1
ATOM 2565 C CA . ILE A 1 328 ? -3.172 43.272 -26.658 1.00 59.12 328 ILE A CA 1
ATOM 2566 C C . ILE A 1 328 ? -4.149 43.397 -27.858 1.00 59.12 328 ILE A C 1
ATOM 2568 O O . ILE A 1 328 ? -5.207 42.772 -27.876 1.00 59.12 328 ILE A O 1
ATOM 2572 N N . GLY A 1 329 ? -3.791 44.171 -28.891 1.00 60.59 329 GLY A N 1
ATOM 2573 C CA . GLY A 1 329 ? -4.520 44.287 -30.157 1.00 60.59 329 GLY A CA 1
ATOM 2574 C C . GLY A 1 329 ? -4.135 43.276 -31.247 1.00 60.59 329 GLY A C 1
ATOM 2575 O O . GLY A 1 329 ? -4.774 43.275 -32.300 1.00 60.59 329 GLY A O 1
ATOM 2576 N N . GLN A 1 330 ? -3.114 42.428 -31.051 1.00 61.81 330 GLN A N 1
ATOM 2577 C CA . GLN A 1 330 ? -2.740 41.428 -32.061 1.00 61.81 330 GLN A CA 1
ATOM 2578 C C . GLN A 1 330 ? -3.756 40.274 -32.093 1.00 61.81 330 GLN A C 1
ATOM 2580 O O . GLN A 1 330 ? -4.111 39.739 -31.039 1.00 61.81 330 GLN A O 1
ATOM 2585 N N . PRO A 1 331 ? -4.230 39.857 -33.283 1.00 72.06 331 PRO A N 1
ATOM 2586 C CA . PRO A 1 331 ? -5.165 38.748 -33.391 1.00 72.06 331 PRO A CA 1
ATOM 2587 C C . PRO A 1 331 ? -4.537 37.466 -32.814 1.00 72.06 331 PRO A C 1
ATOM 2589 O O . PRO A 1 331 ? -3.346 37.212 -33.028 1.00 72.06 331 PRO A O 1
ATOM 2592 N N . PRO A 1 332 ? -5.322 36.638 -32.100 1.00 71.88 332 PRO A N 1
ATOM 2593 C CA . PRO A 1 332 ? -4.821 35.474 -31.361 1.00 71.88 332 PRO A CA 1
ATOM 2594 C C . PRO A 1 332 ? -4.065 34.474 -32.247 1.00 71.88 332 PRO A C 1
ATOM 2596 O O . PRO A 1 332 ? -3.155 33.797 -31.775 1.00 71.88 332 PRO A O 1
ATOM 2599 N N . GLU A 1 333 ? -4.379 34.436 -33.541 1.00 76.88 333 GLU A N 1
ATOM 2600 C CA . GLU A 1 333 ? -3.716 33.600 -34.543 1.00 76.88 333 GLU A CA 1
ATOM 2601 C C . GLU A 1 333 ? -2.218 33.929 -34.685 1.00 76.88 333 GLU A C 1
ATOM 2603 O O . GLU A 1 333 ? -1.387 33.024 -34.682 1.00 76.88 333 GLU A O 1
ATOM 2608 N N . GLN A 1 334 ? -1.841 35.214 -34.694 1.00 75.56 334 GLN A N 1
ATOM 2609 C CA . GLN A 1 334 ? -0.434 35.631 -34.815 1.00 75.56 334 GLN A CA 1
ATOM 2610 C C . GLN A 1 334 ? 0.376 35.314 -33.552 1.00 75.56 334 GLN A C 1
ATOM 2612 O O . GLN A 1 334 ? 1.562 34.987 -33.622 1.00 75.56 334 GLN A O 1
ATOM 2617 N N . LEU A 1 335 ? -0.259 35.389 -32.380 1.00 72.19 335 LEU A N 1
ATOM 2618 C CA . LEU A 1 335 ? 0.354 34.978 -31.116 1.00 72.19 335 LEU A CA 1
ATOM 2619 C C . LEU A 1 335 ? 0.538 33.459 -31.060 1.00 72.19 335 LEU A C 1
ATOM 2621 O O . LEU A 1 335 ? 1.557 32.984 -30.561 1.00 72.19 335 LEU A O 1
ATOM 2625 N N . GLN A 1 336 ? -0.411 32.702 -31.610 1.00 78.56 336 GLN A N 1
ATOM 2626 C CA . GLN A 1 336 ? -0.341 31.248 -31.673 1.00 78.56 336 GLN A CA 1
ATOM 2627 C C . GLN A 1 336 ? 0.750 30.769 -32.639 1.00 78.56 336 GLN A C 1
ATOM 2629 O O . GLN A 1 336 ? 1.503 29.860 -32.288 1.00 78.56 336 GLN A O 1
ATOM 2634 N N . GLU A 1 337 ? 0.922 31.424 -33.791 1.00 83.69 337 GLU A N 1
ATOM 2635 C CA . GLU A 1 337 ? 2.048 31.170 -34.701 1.00 83.69 337 GLU A CA 1
ATOM 2636 C C . GLU A 1 337 ? 3.398 31.484 -34.045 1.00 83.69 337 GLU A C 1
ATOM 2638 O O . GLU A 1 337 ? 4.307 30.651 -34.070 1.00 83.69 337 GLU A O 1
ATOM 2643 N N . LYS A 1 338 ? 3.529 32.642 -33.382 1.00 81.44 338 LYS A N 1
ATOM 2644 C CA . LYS A 1 338 ? 4.750 32.996 -32.637 1.00 81.44 338 LYS A CA 1
ATOM 2645 C C . LYS A 1 338 ? 5.047 31.989 -31.525 1.00 81.44 338 LYS A C 1
ATOM 2647 O O . LYS A 1 338 ? 6.197 31.591 -31.353 1.00 81.44 338 LYS A O 1
ATOM 2652 N N . LEU A 1 339 ? 4.032 31.530 -30.792 1.00 84.44 339 LEU A N 1
ATOM 2653 C CA . LEU A 1 339 ? 4.187 30.490 -29.771 1.00 84.44 339 LEU A CA 1
ATOM 2654 C C . LEU A 1 339 ? 4.649 29.162 -30.370 1.00 84.44 339 LEU A C 1
ATOM 2656 O O . LEU A 1 339 ? 5.535 28.521 -29.804 1.00 84.44 339 LEU A O 1
ATOM 2660 N N . GLN A 1 340 ? 4.092 28.749 -31.508 1.00 86.31 340 GLN A N 1
ATOM 2661 C CA . GLN A 1 340 ? 4.525 27.535 -32.201 1.00 86.31 340 GLN A CA 1
ATOM 2662 C C . GLN A 1 340 ? 5.985 27.643 -32.657 1.00 86.31 340 GLN A C 1
ATOM 2664 O O . GLN A 1 340 ? 6.761 26.722 -32.402 1.00 86.31 340 GLN A O 1
ATOM 2669 N N . GLN A 1 341 ? 6.379 28.783 -33.231 1.00 89.88 341 GLN A N 1
ATOM 2670 C CA . GLN A 1 341 ? 7.760 29.059 -33.646 1.00 89.88 341 GLN A CA 1
ATOM 2671 C C . GLN A 1 341 ? 8.733 29.075 -32.459 1.00 89.88 341 GLN A C 1
ATOM 2673 O O . GLN A 1 341 ? 9.803 28.473 -32.507 1.00 89.88 341 GLN A O 1
ATOM 2678 N N . LEU A 1 342 ? 8.369 29.721 -31.351 1.00 86.31 342 LEU A N 1
ATOM 2679 C CA . LEU A 1 342 ? 9.205 29.726 -30.149 1.00 86.31 342 LEU A CA 1
ATOM 2680 C C . LEU A 1 342 ? 9.302 28.330 -29.527 1.00 86.31 342 LEU A C 1
ATOM 2682 O O . LEU A 1 342 ? 10.371 27.931 -29.070 1.00 86.31 342 LEU A O 1
ATOM 2686 N N . THR A 1 343 ? 8.218 27.555 -29.561 1.00 88.81 343 THR A N 1
ATOM 2687 C CA . THR A 1 343 ? 8.210 26.172 -29.070 1.00 88.81 343 THR A CA 1
ATOM 2688 C C . THR A 1 343 ? 9.105 25.273 -29.922 1.00 88.81 343 THR A C 1
ATOM 2690 O O . THR A 1 343 ? 9.832 24.443 -29.370 1.00 88.81 343 THR A O 1
ATOM 2693 N N . SER A 1 344 ? 9.101 25.434 -31.251 1.00 90.94 344 SER A N 1
ATOM 2694 C CA . SER A 1 344 ? 10.000 24.681 -32.132 1.00 90.94 344 SER A CA 1
ATOM 2695 C C . SER A 1 344 ? 11.459 25.067 -31.898 1.00 90.94 344 SER A C 1
ATOM 2697 O O . SER A 1 344 ? 12.288 24.181 -31.697 1.00 90.94 344 SER A O 1
ATOM 2699 N N . LEU A 1 345 ? 11.764 26.365 -31.794 1.00 91.06 345 LEU A N 1
ATOM 2700 C CA . LEU A 1 345 ? 13.113 26.850 -31.481 1.00 91.06 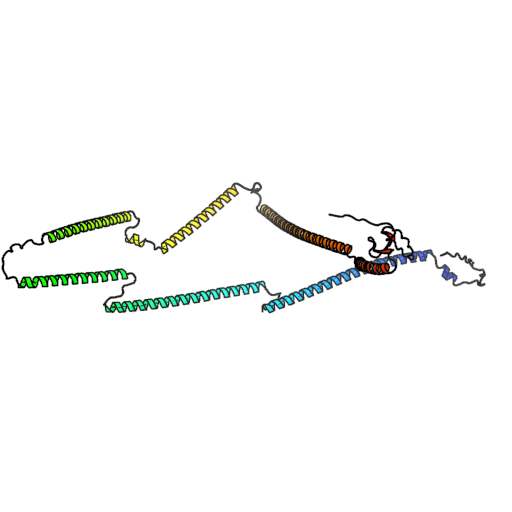345 LEU A CA 1
ATOM 2701 C C . LEU A 1 345 ? 13.614 26.343 -30.122 1.00 91.06 345 LEU A C 1
ATOM 2703 O O . LEU A 1 345 ? 14.779 25.970 -29.988 1.00 91.06 345 LEU A O 1
ATOM 2707 N N . LEU A 1 346 ? 12.744 26.276 -29.111 1.00 91.00 346 LEU A N 1
ATOM 2708 C CA . LEU A 1 346 ? 13.096 25.760 -27.787 1.00 91.00 346 LEU A CA 1
ATOM 2709 C C . LEU A 1 346 ? 13.408 24.258 -27.834 1.00 91.00 346 LEU A C 1
ATOM 2711 O O . LEU A 1 346 ? 14.388 23.814 -27.224 1.00 91.00 346 LEU A O 1
ATOM 2715 N N . ARG A 1 347 ? 12.626 23.479 -28.595 1.00 88.75 347 ARG A N 1
ATOM 2716 C CA . ARG A 1 347 ? 12.894 22.051 -28.833 1.00 88.75 347 ARG A CA 1
ATOM 2717 C C . ARG A 1 347 ? 14.223 21.843 -29.552 1.00 88.75 347 ARG A C 1
ATOM 2719 O O . ARG A 1 347 ? 15.019 21.022 -29.103 1.00 88.75 347 ARG A O 1
ATOM 2726 N N . GLU A 1 348 ? 14.493 22.606 -30.608 1.00 93.75 348 GLU A N 1
ATOM 2727 C CA . GLU A 1 348 ? 15.770 22.550 -31.329 1.00 93.75 348 GLU A CA 1
ATOM 2728 C C . GLU A 1 348 ? 16.951 22.916 -30.428 1.00 93.75 348 GLU A C 1
ATOM 2730 O O . GLU A 1 348 ? 17.970 22.227 -30.429 1.00 93.75 348 GLU A O 1
ATOM 2735 N N . ASN A 1 349 ? 16.814 23.964 -29.612 1.00 91.31 349 ASN A N 1
ATOM 2736 C CA . ASN A 1 349 ? 17.863 24.374 -28.685 1.00 91.31 349 ASN A CA 1
ATOM 2737 C C . ASN A 1 349 ? 18.132 23.283 -27.639 1.00 91.31 349 ASN A C 1
ATOM 2739 O O . ASN A 1 349 ? 19.282 22.926 -27.400 1.00 91.31 349 ASN A O 1
ATOM 2743 N N . SER A 1 350 ? 17.077 22.689 -27.083 1.00 86.38 350 SER A N 1
ATOM 2744 C CA . SER A 1 350 ? 17.185 21.591 -26.118 1.00 86.38 350 SER A CA 1
ATOM 2745 C C . SER A 1 350 ? 17.833 20.343 -26.732 1.00 86.38 350 SER A C 1
ATOM 2747 O O . SER A 1 350 ? 18.686 19.722 -26.098 1.00 86.38 350 SER A O 1
ATOM 2749 N N . ALA A 1 351 ? 17.501 20.009 -27.984 1.00 90.25 351 ALA A N 1
ATOM 2750 C CA . ALA A 1 351 ? 18.145 18.924 -28.723 1.00 90.25 351 ALA A CA 1
ATOM 2751 C C . ALA A 1 351 ? 19.644 19.199 -28.938 1.00 90.25 351 ALA A C 1
ATOM 2753 O O . ALA A 1 351 ? 20.473 18.349 -28.612 1.00 90.25 351 ALA A O 1
ATOM 2754 N N . ARG A 1 352 ? 20.007 20.413 -29.380 1.00 90.44 352 ARG A N 1
ATOM 2755 C CA . ARG A 1 352 ? 21.412 20.834 -29.542 1.00 90.44 352 ARG A CA 1
ATOM 2756 C C . ARG A 1 352 ? 22.180 20.813 -28.224 1.00 90.44 352 ARG A C 1
ATOM 2758 O O . ARG A 1 352 ? 23.324 20.372 -28.187 1.00 90.44 352 ARG A O 1
ATOM 2765 N N . GLN A 1 353 ? 21.567 21.250 -27.124 1.00 89.75 353 GLN A N 1
ATOM 2766 C CA . GLN A 1 353 ? 22.182 21.155 -25.799 1.00 89.75 353 GLN A CA 1
ATOM 2767 C C . GLN A 1 353 ? 22.436 19.697 -25.396 1.00 89.75 353 GLN A C 1
ATOM 2769 O O . GLN A 1 353 ? 23.490 19.397 -24.833 1.00 89.75 353 GLN A O 1
ATOM 2774 N N . GLY A 1 354 ? 21.499 18.792 -25.692 1.00 91.25 354 GLY A N 1
ATOM 2775 C CA . GLY A 1 354 ? 21.669 17.356 -25.476 1.00 91.25 354 GLY A CA 1
ATOM 2776 C C . GLY A 1 354 ? 22.839 16.779 -26.274 1.00 91.25 354 GLY A C 1
ATOM 2777 O O . GLY A 1 354 ? 23.700 16.110 -25.701 1.00 91.25 354 GLY A O 1
ATOM 2778 N N . GLU A 1 355 ? 22.918 17.106 -27.563 1.00 95.31 355 GLU A N 1
ATOM 2779 C CA . GLU A 1 355 ? 24.001 16.676 -28.452 1.00 95.31 355 GLU A CA 1
ATOM 2780 C C . GLU A 1 355 ? 25.371 17.168 -27.962 1.00 95.31 355 GLU A C 1
ATOM 2782 O O . GLU A 1 355 ? 26.298 16.373 -27.798 1.00 95.31 355 GLU A O 1
ATOM 2787 N N . ILE A 1 356 ? 25.490 18.457 -27.625 1.00 92.19 356 ILE A N 1
ATOM 2788 C CA . ILE A 1 356 ? 26.737 19.039 -27.107 1.00 92.19 356 ILE A CA 1
ATOM 2789 C C . ILE A 1 356 ? 27.145 18.366 -25.790 1.00 92.19 356 ILE A C 1
ATOM 2791 O O . ILE A 1 356 ? 28.316 18.037 -25.599 1.00 92.19 356 ILE A O 1
ATOM 27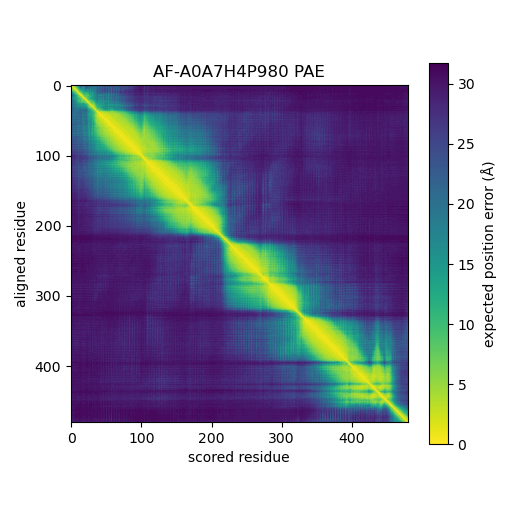95 N N . ARG A 1 357 ? 26.198 18.100 -24.878 1.00 93.69 357 ARG A N 1
ATOM 2796 C CA . ARG A 1 357 ? 26.488 17.374 -23.627 1.00 93.69 357 ARG A CA 1
ATOM 2797 C C . ARG A 1 357 ? 27.015 15.965 -23.894 1.00 93.69 357 ARG A C 1
ATOM 2799 O O . ARG A 1 357 ? 27.954 15.535 -23.224 1.00 93.69 357 ARG A O 1
ATOM 2806 N N . GLN A 1 358 ? 26.445 15.258 -24.868 1.00 93.81 358 GLN A N 1
ATOM 2807 C CA . GLN A 1 358 ? 26.915 13.931 -25.257 1.00 93.81 358 GLN A CA 1
ATOM 2808 C C . GLN A 1 358 ? 28.330 13.984 -25.848 1.00 93.81 358 GLN A C 1
ATOM 2810 O O . GLN A 1 358 ? 29.177 13.182 -25.453 1.00 93.81 358 GLN A O 1
ATOM 2815 N N . GLN A 1 359 ? 28.616 14.951 -26.723 1.00 94.88 359 GLN A N 1
ATOM 2816 C CA . GLN A 1 359 ? 29.952 15.149 -27.294 1.00 94.88 359 GLN A CA 1
ATOM 2817 C C . GLN A 1 359 ? 30.994 15.467 -26.211 1.00 94.88 359 GLN A C 1
ATOM 2819 O O . GLN A 1 359 ? 32.081 14.888 -26.208 1.00 94.88 359 GLN A O 1
ATOM 2824 N N . LEU A 1 360 ? 30.659 16.327 -25.241 1.00 94.19 360 LEU A N 1
ATOM 2825 C CA . LEU A 1 360 ? 31.539 16.633 -24.108 1.00 94.19 360 LEU A CA 1
ATOM 2826 C C . LEU A 1 360 ? 31.818 15.395 -23.247 1.00 94.19 360 LEU A C 1
ATOM 2828 O O . LEU A 1 360 ? 32.966 15.167 -22.863 1.00 94.19 360 LEU A O 1
ATOM 2832 N N . LYS A 1 361 ? 30.798 14.567 -22.990 1.00 94.88 361 LYS A N 1
ATOM 2833 C CA . LYS A 1 361 ? 30.963 13.303 -22.261 1.00 94.88 361 LYS A CA 1
ATOM 2834 C C . LYS A 1 361 ? 31.893 12.341 -23.006 1.00 94.88 361 LYS A C 1
ATOM 2836 O O . LYS A 1 361 ? 32.836 11.828 -22.410 1.00 94.88 361 LYS A O 1
ATOM 2841 N N . GLN A 1 362 ? 31.681 12.150 -24.309 1.00 94.50 362 GLN A N 1
ATOM 2842 C CA . GLN A 1 362 ? 32.549 11.308 -25.140 1.00 94.50 362 GLN A CA 1
ATOM 2843 C C . GLN A 1 362 ? 33.993 11.825 -25.169 1.00 94.50 362 GLN A C 1
ATOM 2845 O O . GLN A 1 362 ? 34.932 11.033 -25.095 1.00 94.50 362 GLN A O 1
ATOM 2850 N N . ASN A 1 363 ? 34.189 13.145 -25.236 1.00 96.00 363 ASN A N 1
ATOM 2851 C CA . ASN A 1 363 ? 35.519 13.745 -25.183 1.00 96.00 363 ASN A CA 1
ATOM 2852 C C . ASN A 1 363 ? 36.212 13.468 -23.838 1.00 96.00 363 ASN A C 1
ATOM 2854 O O . ASN A 1 363 ? 37.360 13.033 -23.825 1.00 96.00 363 ASN A O 1
ATOM 2858 N N . ALA A 1 364 ? 35.511 13.624 -22.711 1.00 93.25 364 ALA A N 1
ATOM 2859 C CA . ALA A 1 364 ? 36.056 13.300 -21.391 1.00 93.25 364 ALA A CA 1
ATOM 2860 C C . ALA A 1 364 ? 36.458 11.814 -21.273 1.00 93.25 364 ALA A C 1
ATOM 2862 O O . ALA A 1 364 ? 37.556 11.499 -20.812 1.00 93.25 364 ALA A O 1
ATOM 2863 N N . GLU A 1 365 ? 35.617 10.895 -21.760 1.00 95.31 365 GLU A N 1
ATOM 2864 C CA . GLU A 1 365 ? 35.925 9.457 -21.802 1.00 95.31 365 GLU A CA 1
ATOM 2865 C C . GLU A 1 365 ? 37.128 9.146 -22.710 1.00 95.31 365 GLU A C 1
ATOM 2867 O O . GLU A 1 365 ? 37.953 8.283 -22.399 1.00 95.31 365 GLU A O 1
ATOM 2872 N N . ASN A 1 366 ? 37.261 9.846 -23.840 1.00 93.88 366 ASN A N 1
ATOM 2873 C CA . ASN A 1 366 ? 38.420 9.725 -24.726 1.00 93.88 366 ASN A CA 1
ATOM 2874 C C . ASN A 1 366 ? 39.699 10.243 -24.059 1.00 93.88 366 ASN A C 1
ATOM 2876 O O . ASN A 1 366 ? 40.737 9.590 -24.161 1.00 93.88 366 ASN A O 1
ATOM 2880 N N . GLN A 1 367 ? 39.637 11.370 -23.347 1.00 94.19 367 GLN A N 1
ATOM 2881 C CA . GLN A 1 367 ? 40.776 11.917 -22.607 1.00 94.19 367 GLN A CA 1
ATOM 2882 C C . GLN A 1 367 ? 41.264 10.946 -21.528 1.00 94.19 367 GLN A C 1
ATOM 2884 O O . GLN A 1 367 ? 42.466 10.699 -21.434 1.00 94.19 367 GLN A O 1
ATOM 2889 N N . GLN A 1 368 ? 40.351 10.329 -20.772 1.00 93.69 368 GLN A N 1
ATOM 2890 C CA . GLN A 1 368 ? 40.702 9.299 -19.787 1.00 93.69 368 GLN A CA 1
ATOM 2891 C C . GLN A 1 368 ? 41.354 8.074 -20.444 1.00 93.69 368 GLN A C 1
ATOM 2893 O O . GLN A 1 368 ? 42.395 7.602 -19.984 1.00 93.69 368 GLN A O 1
ATOM 2898 N N . ARG A 1 369 ? 40.797 7.587 -21.563 1.00 93.94 369 ARG A N 1
ATOM 2899 C CA . ARG A 1 369 ? 41.395 6.485 -22.336 1.00 93.94 369 ARG A CA 1
ATOM 2900 C C . ARG A 1 369 ? 42.798 6.827 -22.838 1.00 93.94 369 ARG A C 1
ATOM 2902 O O . ARG A 1 369 ? 43.697 5.997 -22.734 1.00 93.94 369 ARG A O 1
ATOM 2909 N N . GLN A 1 370 ? 43.008 8.046 -23.335 1.00 93.56 370 GLN A N 1
ATOM 2910 C CA . GLN A 1 370 ? 44.329 8.511 -23.765 1.00 93.56 370 GLN A CA 1
ATOM 2911 C C . GLN A 1 370 ? 45.321 8.606 -22.601 1.00 93.56 370 GLN A C 1
ATOM 2913 O O . GLN A 1 370 ? 46.478 8.231 -22.771 1.00 93.56 370 GLN A O 1
ATOM 2918 N N . GLN A 1 371 ? 44.894 9.071 -21.423 1.00 94.38 371 GLN A N 1
ATOM 2919 C CA . GLN A 1 371 ? 45.743 9.101 -20.228 1.00 94.38 371 GLN A CA 1
ATOM 2920 C C . GLN A 1 371 ? 46.185 7.692 -19.815 1.00 94.38 371 GLN A C 1
ATOM 2922 O O . GLN A 1 371 ? 47.372 7.476 -19.576 1.00 94.38 371 GLN A O 1
ATOM 2927 N N . LEU A 1 372 ? 45.265 6.723 -19.801 1.00 95.06 372 LEU A N 1
ATOM 2928 C CA . LEU A 1 372 ? 45.585 5.324 -19.502 1.00 95.06 372 LEU A CA 1
ATOM 2929 C C . LEU A 1 372 ? 46.559 4.722 -20.523 1.00 95.06 372 LEU A C 1
ATOM 2931 O O . LEU A 1 372 ? 47.540 4.092 -20.133 1.00 95.06 372 LEU A O 1
ATOM 2935 N N . LEU A 1 373 ? 46.331 4.952 -21.819 1.00 94.88 373 LEU A N 1
ATOM 2936 C CA . LEU A 1 373 ? 47.238 4.499 -22.879 1.00 94.88 373 LEU A CA 1
ATOM 2937 C C . LEU A 1 373 ? 48.639 5.105 -22.730 1.00 94.88 373 LEU A C 1
ATOM 2939 O O . LEU A 1 373 ? 49.624 4.389 -22.874 1.00 94.88 373 LEU A O 1
ATOM 2943 N N . ARG A 1 374 ? 48.747 6.395 -22.387 1.00 94.50 374 ARG A N 1
ATOM 2944 C CA . ARG A 1 374 ? 50.046 7.040 -22.126 1.00 94.50 374 ARG A CA 1
ATOM 2945 C C . ARG A 1 374 ? 50.774 6.394 -20.953 1.00 94.50 374 ARG A C 1
ATOM 2947 O O . ARG A 1 374 ? 51.944 6.066 -21.095 1.00 94.50 374 ARG A O 1
ATOM 2954 N N . GLN A 1 375 ? 50.077 6.124 -19.850 1.00 94.12 375 GLN A N 1
ATOM 2955 C CA . GLN A 1 375 ? 50.670 5.421 -18.706 1.00 94.12 375 GLN A CA 1
ATOM 2956 C C . GLN A 1 375 ? 51.146 4.009 -19.079 1.00 94.12 375 GLN A C 1
ATOM 2958 O O . GLN A 1 375 ? 52.195 3.567 -18.618 1.00 94.12 375 GLN A O 1
ATOM 2963 N N . GLN A 1 376 ? 50.401 3.291 -19.925 1.00 94.56 376 GLN A N 1
ATOM 2964 C CA . GLN A 1 376 ? 50.825 1.980 -20.427 1.00 94.56 376 GLN A CA 1
ATOM 2965 C C . GLN A 1 376 ? 52.063 2.085 -21.321 1.00 94.56 376 GLN A C 1
ATOM 2967 O O . GLN A 1 376 ? 52.978 1.278 -21.181 1.00 94.56 376 GLN A O 1
ATOM 2972 N N . MET A 1 377 ? 52.120 3.087 -22.202 1.00 92.81 377 MET A N 1
ATOM 2973 C CA . MET A 1 377 ? 53.291 3.341 -23.043 1.00 92.81 377 MET A CA 1
ATOM 2974 C C . MET A 1 377 ? 54.528 3.694 -22.215 1.00 92.81 377 MET A C 1
ATOM 2976 O O . MET A 1 377 ? 55.608 3.201 -22.517 1.00 92.81 377 MET A O 1
ATOM 2980 N N . GLU A 1 378 ? 54.379 4.508 -21.168 1.00 94.38 378 GLU A N 1
ATOM 2981 C CA . GLU A 1 378 ? 55.472 4.854 -20.252 1.00 94.38 378 GLU A CA 1
ATOM 2982 C C . GLU A 1 378 ? 56.006 3.618 -19.520 1.00 94.38 378 GLU A C 1
ATOM 2984 O O . GLU A 1 378 ? 57.216 3.416 -19.472 1.00 94.38 378 GLU A O 1
ATOM 2989 N N . ARG A 1 379 ? 55.121 2.744 -19.022 1.00 92.69 379 ARG A N 1
ATOM 2990 C CA . ARG A 1 379 ? 55.528 1.471 -18.402 1.00 92.69 379 ARG A CA 1
ATOM 2991 C C . ARG A 1 379 ? 56.240 0.552 -19.389 1.00 92.69 379 ARG A C 1
ATOM 2993 O O . ARG A 1 379 ? 57.296 0.024 -19.070 1.00 92.69 379 ARG A O 1
ATOM 3000 N N . ALA A 1 380 ? 55.700 0.397 -20.596 1.00 91.94 380 ALA A N 1
ATOM 3001 C CA . ALA A 1 380 ? 56.333 -0.417 -21.630 1.00 91.94 380 ALA A CA 1
ATOM 3002 C C . ALA A 1 380 ? 57.704 0.149 -22.043 1.00 91.94 380 ALA A C 1
ATOM 3004 O O . ALA A 1 380 ? 58.632 -0.611 -22.302 1.00 91.94 380 ALA A O 1
ATOM 3005 N N . ALA A 1 381 ? 57.859 1.476 -22.080 1.00 92.19 381 ALA A N 1
ATOM 3006 C CA . ALA A 1 381 ? 59.146 2.114 -22.339 1.00 92.19 381 ALA A CA 1
ATOM 3007 C C . ALA A 1 381 ? 60.161 1.820 -21.222 1.00 92.19 381 ALA A C 1
ATOM 3009 O O . ALA A 1 381 ? 61.294 1.464 -21.533 1.00 92.19 381 ALA A O 1
ATOM 3010 N N . GLN A 1 382 ? 59.745 1.891 -19.952 1.00 91.19 382 GLN A N 1
ATOM 3011 C CA . GLN A 1 382 ? 60.583 1.505 -18.809 1.00 91.19 382 GLN A CA 1
ATOM 3012 C C . GLN A 1 382 ? 61.006 0.036 -18.886 1.00 91.19 382 GLN A C 1
ATOM 3014 O O . GLN A 1 382 ? 62.186 -0.262 -18.755 1.00 91.19 382 GLN A O 1
ATOM 3019 N N . GLU A 1 383 ? 60.080 -0.876 -19.192 1.00 90.81 383 GLU A N 1
ATOM 3020 C CA . GLU A 1 383 ? 60.413 -2.293 -19.376 1.00 90.81 383 GLU A CA 1
ATOM 3021 C C . GLU A 1 383 ? 61.454 -2.482 -20.487 1.00 90.81 383 GLU A C 1
ATOM 3023 O O . GLU A 1 383 ? 62.408 -3.241 -20.330 1.00 90.81 383 GLU A O 1
ATOM 3028 N N . VAL A 1 384 ? 61.311 -1.776 -21.613 1.00 92.31 384 VAL A N 1
ATOM 3029 C CA . VAL A 1 384 ? 62.289 -1.828 -22.709 1.00 92.31 384 VAL A CA 1
ATOM 3030 C C . VAL A 1 384 ? 63.648 -1.268 -22.279 1.00 92.31 384 VAL A C 1
ATOM 3032 O O . VAL A 1 384 ? 64.673 -1.831 -22.667 1.00 92.31 384 VAL A O 1
ATOM 3035 N N . GLU A 1 385 ? 63.684 -0.199 -21.483 1.00 90.44 385 GLU A N 1
ATOM 3036 C CA . GLU A 1 385 ? 64.924 0.335 -20.908 1.00 90.44 385 GLU A CA 1
ATOM 3037 C C . GLU A 1 385 ? 65.585 -0.667 -19.953 1.00 90.44 385 GLU A C 1
ATOM 3039 O O . GLU A 1 385 ? 66.784 -0.922 -20.091 1.00 90.44 385 GLU A O 1
ATOM 3044 N N . ASP A 1 386 ? 64.817 -1.303 -19.066 1.00 86.56 386 ASP A N 1
ATOM 3045 C CA . ASP A 1 386 ? 65.295 -2.335 -18.139 1.00 86.56 386 ASP A CA 1
ATOM 3046 C C . ASP A 1 386 ? 65.873 -3.537 -18.895 1.00 86.56 386 ASP A C 1
ATOM 3048 O O . ASP A 1 386 ? 66.992 -3.988 -18.622 1.00 86.56 386 ASP A O 1
ATOM 3052 N N . TRP A 1 387 ? 65.151 -4.027 -19.909 1.00 85.81 387 TRP A N 1
ATOM 3053 C CA . TRP A 1 387 ? 65.636 -5.077 -20.805 1.00 85.81 387 TRP A CA 1
ATOM 3054 C C . TRP A 1 387 ? 66.879 -4.634 -21.580 1.00 85.81 387 TRP A C 1
ATOM 3056 O O . TRP A 1 387 ? 67.800 -5.430 -21.773 1.00 85.81 387 TRP A O 1
ATOM 3066 N N . GLY A 1 388 ? 66.945 -3.368 -21.994 1.00 85.19 388 GLY A N 1
ATOM 3067 C CA . GLY A 1 388 ? 68.115 -2.764 -22.622 1.00 85.19 388 GLY A CA 1
ATOM 3068 C C . GLY A 1 388 ? 69.329 -2.744 -21.692 1.00 85.19 388 GLY A C 1
ATOM 3069 O O . GLY A 1 388 ? 70.430 -3.118 -22.108 1.00 85.19 388 GLY A O 1
ATOM 3070 N N . TRP A 1 389 ? 69.135 -2.383 -20.423 1.00 82.19 389 TRP A N 1
ATOM 3071 C CA . TRP A 1 389 ? 70.179 -2.379 -19.404 1.00 82.19 389 TRP A CA 1
ATOM 3072 C C . TRP A 1 389 ? 70.689 -3.795 -19.117 1.00 82.19 389 TRP A C 1
ATOM 3074 O O . TRP A 1 389 ? 71.895 -4.040 -19.213 1.00 82.19 389 TRP A O 1
ATOM 3084 N N . LEU A 1 390 ? 69.789 -4.757 -18.892 1.00 80.50 390 LEU A N 1
ATOM 3085 C CA . LEU A 1 390 ? 70.112 -6.184 -18.742 1.00 80.50 390 LEU A CA 1
ATOM 3086 C C . LEU A 1 390 ? 70.898 -6.722 -19.943 1.00 80.50 390 LEU A C 1
ATOM 3088 O O . LEU A 1 390 ? 71.930 -7.383 -19.787 1.00 80.50 390 LEU A O 1
ATOM 3092 N N . ASN A 1 391 ? 70.448 -6.386 -21.150 1.00 80.81 391 ASN A N 1
ATOM 3093 C CA . ASN A 1 391 ? 71.122 -6.764 -22.383 1.00 80.81 391 ASN A CA 1
ATOM 3094 C C . ASN A 1 391 ? 72.519 -6.125 -22.501 1.00 80.81 391 ASN A C 1
ATOM 3096 O O . ASN A 1 391 ? 73.456 -6.758 -22.990 1.00 80.81 391 ASN A O 1
ATOM 3100 N N . SER A 1 392 ? 72.703 -4.894 -22.019 1.00 79.31 392 SER A N 1
ATOM 3101 C CA . SER A 1 392 ? 74.013 -4.233 -21.999 1.00 79.31 392 SER A CA 1
ATOM 3102 C C . SER A 1 392 ? 75.005 -4.929 -21.055 1.00 79.31 392 SER A C 1
ATOM 3104 O O . SER A 1 392 ? 76.173 -5.100 -21.434 1.00 79.31 392 SER A O 1
ATOM 3106 N N . LEU A 1 393 ? 74.515 -5.375 -19.889 1.00 73.00 393 LEU A N 1
ATOM 3107 C CA . LEU A 1 393 ? 75.281 -5.963 -18.789 1.00 73.00 393 LEU A CA 1
ATOM 3108 C C . LEU A 1 393 ? 75.698 -7.415 -19.080 1.00 73.00 393 LEU A C 1
ATOM 3110 O O . LEU A 1 393 ? 76.848 -7.784 -18.855 1.00 73.00 393 LEU A O 1
ATOM 3114 N N . ILE A 1 394 ? 74.781 -8.230 -19.614 1.00 68.12 394 ILE A N 1
ATOM 3115 C CA . ILE A 1 394 ? 74.974 -9.681 -19.807 1.00 68.12 394 ILE A CA 1
ATOM 3116 C C . ILE A 1 394 ? 75.271 -10.029 -21.284 1.00 68.12 394 ILE A C 1
ATOM 3118 O O . ILE A 1 394 ? 76.003 -10.979 -21.572 1.00 68.12 394 ILE A O 1
ATOM 3122 N N . GLY A 1 395 ? 74.823 -9.201 -22.234 1.00 68.06 395 GLY A N 1
ATOM 3123 C CA . GLY A 1 395 ? 75.044 -9.367 -23.675 1.00 68.06 395 GLY A CA 1
ATOM 3124 C C . GLY A 1 395 ? 73.965 -10.183 -24.397 1.00 68.06 395 GLY A C 1
ATOM 3125 O O . GLY A 1 395 ? 73.380 -11.109 -23.841 1.00 68.06 395 GLY A O 1
ATOM 3126 N N . SER A 1 396 ? 73.728 -9.845 -25.669 1.00 67.19 396 SER A N 1
ATOM 3127 C CA . SER A 1 396 ? 72.612 -10.349 -26.483 1.00 67.19 396 SER A CA 1
ATOM 3128 C C . SER A 1 396 ? 72.846 -11.718 -27.133 1.00 67.19 396 SER A C 1
ATOM 3130 O O . SER A 1 396 ? 73.975 -12.046 -27.492 1.00 67.19 396 SER A O 1
ATOM 3132 N N . ARG A 1 397 ? 71.727 -12.434 -27.359 1.00 59.34 397 ARG A N 1
ATOM 3133 C CA . ARG A 1 397 ? 71.411 -13.630 -28.191 1.00 59.34 397 ARG A CA 1
ATOM 3134 C C . ARG A 1 397 ? 72.432 -14.775 -28.306 1.00 59.34 397 ARG A C 1
ATOM 3136 O O . ARG A 1 397 ? 72.032 -15.923 -28.171 1.00 59.34 397 ARG A O 1
ATOM 3143 N N . GLU A 1 398 ? 73.704 -14.506 -28.558 1.00 63.56 398 GLU A N 1
ATOM 3144 C CA . GLU A 1 398 ? 74.767 -15.520 -28.687 1.00 63.56 398 GLU A CA 1
ATOM 3145 C C . GLU A 1 398 ? 75.537 -15.729 -27.369 1.00 63.56 398 GLU A C 1
ATOM 3147 O O . GLU A 1 398 ? 76.247 -16.726 -27.203 1.00 63.56 398 GLU A O 1
ATOM 3152 N N . GLY A 1 399 ? 75.320 -14.831 -26.394 1.00 67.06 399 GLY A N 1
ATOM 3153 C CA . GLY A 1 399 ? 75.843 -14.930 -25.029 1.00 67.06 399 GLY A CA 1
ATOM 3154 C C . GLY A 1 399 ? 77.324 -14.579 -24.910 1.00 67.06 399 GLY A C 1
ATOM 3155 O O . GLY A 1 399 ? 77.938 -14.871 -23.891 1.00 67.06 399 GLY A O 1
ATOM 3156 N N . ASP A 1 400 ? 77.915 -13.960 -25.931 1.00 70.75 400 ASP A N 1
ATOM 3157 C CA . ASP A 1 400 ? 79.365 -13.797 -26.035 1.00 70.75 400 ASP A CA 1
ATOM 3158 C C . ASP A 1 400 ? 79.987 -12.930 -24.939 1.00 70.75 400 ASP A C 1
ATOM 3160 O O . ASP A 1 400 ? 81.090 -13.237 -24.492 1.00 70.75 400 ASP A O 1
ATOM 3164 N N . LYS A 1 401 ? 79.307 -11.879 -24.454 1.00 70.50 401 LYS A N 1
ATOM 3165 C CA . LYS A 1 401 ? 79.826 -11.075 -23.330 1.00 70.50 401 LYS A CA 1
ATOM 3166 C C . LYS A 1 401 ? 79.859 -11.887 -22.035 1.00 70.50 401 LYS A C 1
ATOM 3168 O O . LYS A 1 401 ? 80.909 -11.964 -21.403 1.00 70.50 401 LYS A O 1
ATOM 3173 N N . PHE A 1 402 ? 78.751 -12.538 -21.677 1.00 75.12 402 PHE A N 1
ATOM 3174 C CA . PHE A 1 402 ? 78.689 -13.418 -20.508 1.00 75.12 402 PHE A CA 1
ATOM 3175 C C . PHE A 1 402 ? 79.647 -14.610 -20.629 1.00 75.12 402 PHE A C 1
ATOM 3177 O O . PHE A 1 402 ? 80.338 -14.954 -19.675 1.00 75.12 402 PHE A O 1
ATOM 3184 N N . ARG A 1 403 ? 79.761 -15.203 -21.823 1.00 74.81 403 ARG A N 1
ATOM 3185 C CA . ARG A 1 403 ? 80.681 -16.307 -22.108 1.00 74.81 403 ARG A CA 1
ATOM 3186 C C . ARG A 1 403 ? 82.136 -15.866 -21.962 1.00 74.81 403 ARG A C 1
ATOM 3188 O O . ARG A 1 403 ? 82.880 -16.561 -21.285 1.00 74.81 403 ARG A O 1
ATOM 3195 N N . LYS A 1 404 ? 82.536 -14.711 -22.507 1.00 74.06 404 LYS A N 1
ATOM 3196 C CA . LYS A 1 404 ? 83.885 -14.145 -22.308 1.00 74.06 404 LYS A CA 1
ATOM 3197 C C . LYS A 1 404 ? 84.161 -13.814 -20.843 1.00 74.06 404 LYS A C 1
ATOM 3199 O O . LYS A 1 404 ? 85.268 -14.049 -20.374 1.00 74.06 404 LYS A O 1
ATOM 3204 N N . PHE A 1 405 ? 83.166 -13.312 -20.111 1.00 74.94 405 PHE A N 1
ATOM 3205 C CA . PHE A 1 405 ? 83.283 -13.058 -18.675 1.00 74.94 405 PHE A CA 1
ATOM 3206 C C . PHE A 1 405 ? 83.509 -14.356 -17.879 1.00 74.94 405 PHE A C 1
ATOM 3208 O O . PHE A 1 405 ? 84.482 -14.457 -17.133 1.00 74.94 405 PHE A O 1
ATOM 3215 N N . ALA A 1 406 ? 82.675 -15.379 -18.095 1.00 78.12 406 ALA A N 1
ATOM 3216 C CA . ALA A 1 406 ? 82.817 -16.689 -17.458 1.00 78.12 406 ALA A CA 1
ATOM 3217 C C . ALA A 1 406 ? 84.127 -17.391 -17.861 1.00 78.12 406 ALA A C 1
ATOM 3219 O O . ALA A 1 406 ? 84.810 -1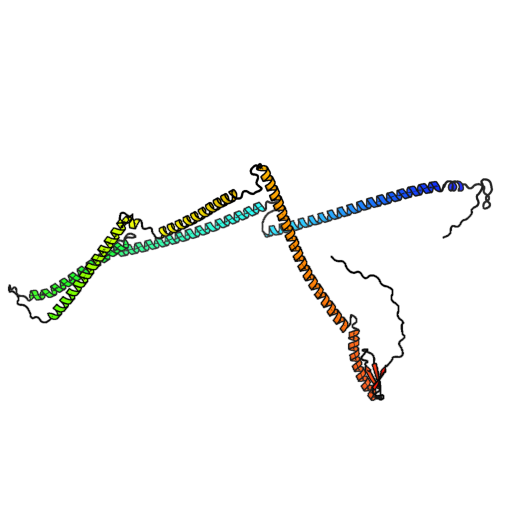7.970 -17.017 1.00 78.12 406 ALA A O 1
ATOM 3220 N N . GLN A 1 407 ? 84.516 -17.293 -19.135 1.00 78.12 407 GLN A N 1
ATOM 3221 C CA . GLN A 1 407 ? 85.789 -17.815 -19.629 1.00 78.12 407 GLN A CA 1
ATOM 3222 C C . GLN A 1 407 ? 86.984 -17.083 -19.010 1.00 78.12 407 GLN A C 1
ATOM 3224 O O . GLN A 1 407 ? 87.975 -17.727 -18.683 1.00 78.12 407 GLN A O 1
ATOM 3229 N N . GLY A 1 408 ? 86.882 -15.773 -18.775 1.00 80.94 408 GLY A N 1
ATOM 3230 C CA . GLY A 1 408 ? 87.895 -15.009 -18.052 1.00 80.94 408 GLY A CA 1
ATOM 3231 C C . GLY A 1 408 ? 88.126 -15.531 -16.634 1.00 80.94 408 GLY A C 1
ATOM 3232 O O . GLY A 1 408 ? 89.274 -15.703 -16.241 1.00 80.94 408 GLY A O 1
ATOM 3233 N N . LEU A 1 409 ? 87.060 -15.893 -15.908 1.00 79.88 409 LEU A N 1
ATOM 3234 C CA . LEU A 1 409 ? 87.179 -16.536 -14.589 1.00 79.88 409 LEU A CA 1
ATOM 3235 C C . LEU A 1 409 ? 87.838 -17.923 -14.673 1.00 79.88 409 LEU A C 1
ATOM 3237 O O . LEU A 1 409 ? 88.657 -18.276 -13.827 1.00 79.88 409 LEU A O 1
ATOM 3241 N N . THR A 1 410 ? 87.522 -18.718 -15.702 1.00 80.19 410 THR A N 1
ATOM 3242 C CA . THR A 1 410 ? 88.206 -20.009 -15.902 1.00 80.19 410 THR A CA 1
ATOM 3243 C C . THR A 1 410 ? 89.671 -19.838 -16.299 1.00 80.19 410 THR A C 1
ATOM 3245 O O . THR A 1 410 ? 90.516 -20.616 -15.859 1.00 80.19 410 THR A O 1
ATOM 3248 N N . LEU A 1 411 ? 89.986 -18.809 -17.089 1.00 82.69 411 LEU A N 1
ATOM 3249 C CA . LEU A 1 411 ? 91.346 -18.479 -17.487 1.00 82.69 411 LEU A CA 1
ATOM 3250 C C . LEU A 1 411 ? 92.161 -18.013 -16.280 1.00 82.69 411 LEU A C 1
ATOM 3252 O O . LEU A 1 411 ? 93.290 -18.460 -16.138 1.00 82.69 411 LEU A O 1
ATOM 3256 N N . ASP A 1 412 ? 91.585 -17.214 -15.378 1.00 80.06 412 ASP A N 1
ATOM 3257 C CA . ASP A 1 412 ? 92.232 -16.826 -14.116 1.00 80.06 412 ASP A CA 1
ATOM 3258 C C . ASP A 1 412 ? 92.665 -18.065 -13.305 1.00 80.06 412 ASP A C 1
ATOM 3260 O O . ASP A 1 412 ? 93.793 -18.129 -12.812 1.00 80.06 412 ASP A O 1
ATOM 3264 N N . ASN A 1 413 ? 91.820 -19.101 -13.239 1.00 82.31 413 ASN A N 1
ATOM 3265 C CA . ASN A 1 413 ? 92.166 -20.358 -12.569 1.00 82.31 413 ASN A CA 1
ATOM 3266 C C . ASN A 1 413 ? 93.252 -21.160 -13.319 1.00 82.31 413 ASN A C 1
ATOM 3268 O O . ASN A 1 413 ? 94.166 -21.714 -12.707 1.00 82.31 413 ASN A O 1
ATOM 3272 N N . LEU A 1 414 ? 93.195 -21.206 -14.654 1.00 84.19 414 LEU A N 1
ATOM 3273 C CA . LEU A 1 414 ? 94.223 -21.866 -15.467 1.00 84.19 414 LEU A CA 1
ATOM 3274 C C . LEU A 1 414 ? 95.576 -21.160 -15.375 1.00 84.19 414 LEU A C 1
ATOM 3276 O O . LEU A 1 414 ? 96.600 -21.828 -15.291 1.00 84.19 414 LEU A O 1
ATOM 3280 N N . VAL A 1 415 ? 95.586 -19.829 -15.347 1.00 83.81 415 VAL A N 1
ATOM 3281 C CA . VAL A 1 415 ? 96.783 -19.012 -15.126 1.00 83.81 415 VAL A CA 1
ATOM 3282 C C . VAL A 1 415 ? 97.369 -19.296 -13.751 1.00 83.81 415 VAL A C 1
ATOM 3284 O O . VAL A 1 415 ? 98.578 -19.483 -13.633 1.00 83.81 415 VAL A O 1
ATOM 3287 N N . TRP A 1 416 ? 96.527 -19.403 -12.721 1.00 84.00 416 TRP A N 1
ATOM 3288 C CA . TRP A 1 416 ? 96.973 -19.767 -11.379 1.00 84.00 416 TRP A CA 1
ATOM 3289 C C . TRP A 1 416 ? 97.661 -21.144 -11.354 1.00 84.00 416 TRP A C 1
ATOM 3291 O O . TRP A 1 416 ? 98.784 -21.265 -10.856 1.00 84.00 416 TRP A O 1
ATOM 3301 N N . LEU A 1 417 ? 97.052 -22.165 -11.969 1.00 83.38 417 LEU A N 1
ATOM 3302 C CA . LEU A 1 417 ? 97.654 -23.500 -12.103 1.00 83.38 417 LEU A CA 1
ATOM 3303 C C . LEU A 1 417 ? 98.937 -23.485 -12.952 1.00 83.38 417 LEU A C 1
ATOM 3305 O O . LEU A 1 417 ? 99.929 -24.121 -12.589 1.00 83.38 417 LEU A O 1
ATOM 3309 N N . ALA A 1 418 ? 98.944 -22.743 -14.060 1.00 81.50 418 ALA A N 1
ATOM 3310 C CA . ALA A 1 418 ? 100.094 -22.613 -14.948 1.00 81.50 418 ALA A CA 1
ATOM 3311 C C . ALA A 1 418 ? 101.274 -21.933 -14.246 1.00 81.50 418 ALA A C 1
ATOM 3313 O O . ALA A 1 418 ? 102.400 -22.403 -14.368 1.00 81.50 418 ALA A O 1
ATOM 3314 N N . ASN A 1 419 ? 101.028 -20.899 -13.440 1.00 82.62 419 ASN A N 1
ATOM 3315 C CA . ASN A 1 419 ? 102.053 -20.257 -12.618 1.00 82.62 419 ASN A CA 1
ATOM 3316 C C . ASN A 1 419 ? 102.599 -21.184 -11.541 1.00 82.62 419 ASN A C 1
ATOM 3318 O O . ASN A 1 419 ? 103.803 -21.198 -11.295 1.00 82.62 419 ASN A O 1
ATOM 3322 N N . HIS A 1 420 ? 101.743 -22.004 -10.931 1.00 80.62 420 HIS A N 1
ATOM 3323 C CA . HIS A 1 420 ? 102.193 -23.028 -9.995 1.00 80.62 420 HIS A CA 1
ATOM 3324 C C . HIS A 1 420 ? 103.142 -24.037 -10.674 1.00 80.62 420 HIS A C 1
ATOM 3326 O O . HIS A 1 420 ? 104.129 -24.474 -10.077 1.00 80.62 420 HIS A O 1
ATOM 3332 N N . GLN A 1 421 ? 102.894 -24.379 -11.941 1.00 77.69 421 GLN A N 1
ATOM 3333 C CA . GLN A 1 421 ? 103.766 -25.255 -12.726 1.00 77.69 421 GLN A CA 1
ATOM 3334 C C . GLN A 1 421 ? 105.027 -24.542 -13.253 1.00 77.69 421 GLN A C 1
ATOM 3336 O O . GLN A 1 421 ? 106.111 -25.122 -13.202 1.00 77.69 421 GLN A O 1
ATOM 3341 N N . LEU A 1 422 ? 104.926 -23.283 -13.690 1.00 79.88 422 LEU A N 1
ATOM 3342 C CA . LEU A 1 422 ? 106.057 -22.447 -14.116 1.00 79.88 422 LEU A CA 1
ATOM 3343 C C . LEU A 1 422 ? 107.033 -22.194 -12.965 1.00 79.88 422 LEU A C 1
ATOM 3345 O O . LEU A 1 422 ? 108.237 -22.323 -13.165 1.00 79.88 422 LEU A O 1
ATOM 3349 N N . ASN A 1 423 ? 106.539 -21.963 -11.745 1.00 78.38 423 ASN A N 1
ATOM 3350 C CA . ASN A 1 423 ? 107.384 -21.839 -10.555 1.00 78.38 423 ASN A CA 1
ATOM 3351 C C . ASN A 1 423 ? 108.210 -23.100 -10.266 1.00 78.38 423 ASN A C 1
ATOM 3353 O O . ASN A 1 423 ? 109.308 -22.993 -9.725 1.00 78.38 423 ASN A O 1
ATOM 3357 N N . ARG A 1 424 ? 107.724 -24.290 -10.644 1.00 76.12 424 ARG A N 1
ATOM 3358 C CA . ARG A 1 424 ? 108.493 -25.542 -10.524 1.00 76.12 424 ARG A CA 1
ATOM 3359 C C . ARG A 1 424 ? 109.581 -25.695 -11.590 1.00 76.12 424 ARG A C 1
ATOM 3361 O O . ARG A 1 424 ? 110.517 -26.453 -11.365 1.00 76.12 424 ARG A O 1
ATOM 3368 N N . LEU A 1 425 ? 109.447 -25.022 -12.733 1.00 73.88 425 LEU A N 1
ATOM 3369 C CA . LEU A 1 425 ? 110.393 -25.092 -13.851 1.00 73.88 425 LEU A CA 1
ATOM 3370 C C . LEU A 1 425 ? 111.432 -23.964 -13.782 1.00 73.88 425 LEU A C 1
ATOM 3372 O O . LEU A 1 425 ? 112.629 -24.234 -13.800 1.00 73.88 425 LEU A O 1
ATOM 3376 N N . HIS A 1 426 ? 110.983 -22.709 -13.703 1.00 63.56 426 HIS A N 1
ATOM 3377 C CA . HIS A 1 426 ? 111.833 -21.527 -13.559 1.00 63.56 426 HIS A CA 1
ATOM 3378 C C . HIS A 1 426 ? 111.003 -20.333 -13.042 1.00 63.56 426 HIS A C 1
ATOM 3380 O O . HIS A 1 426 ? 110.213 -19.750 -13.779 1.00 63.56 426 HIS A O 1
ATOM 3386 N N . GLY A 1 427 ? 111.201 -19.916 -11.787 1.00 71.06 427 GLY A N 1
ATOM 3387 C CA . GLY A 1 427 ? 110.354 -18.921 -11.095 1.00 71.06 427 GLY A CA 1
ATOM 3388 C C . GLY A 1 427 ? 110.545 -17.443 -11.478 1.00 71.06 427 GLY A C 1
ATOM 3389 O O . GLY A 1 427 ? 110.311 -16.568 -10.650 1.00 71.06 427 GLY A O 1
ATOM 3390 N N . ARG A 1 428 ? 111.020 -17.143 -12.695 1.00 79.25 428 ARG A N 1
ATOM 3391 C CA . ARG A 1 428 ? 111.290 -15.759 -13.142 1.00 79.25 428 ARG A CA 1
ATOM 3392 C C . ARG A 1 428 ? 110.063 -15.078 -13.757 1.00 79.25 428 ARG A C 1
ATOM 3394 O O . ARG A 1 428 ? 109.910 -13.870 -13.641 1.00 79.25 428 ARG A O 1
ATOM 3401 N N . TYR A 1 429 ? 109.197 -15.845 -14.413 1.00 81.56 429 TYR A N 1
ATOM 3402 C CA . TYR A 1 429 ? 108.045 -15.306 -15.130 1.00 81.56 429 TYR A CA 1
ATOM 3403 C C . TYR A 1 429 ? 106.743 -15.803 -14.511 1.00 81.56 429 TYR A C 1
ATOM 3405 O O . TYR A 1 429 ? 106.572 -17.005 -14.306 1.00 81.56 429 TYR A O 1
ATOM 3413 N N . LEU A 1 430 ? 105.821 -14.877 -14.261 1.00 81.50 430 LEU A N 1
ATOM 3414 C CA . LEU A 1 430 ? 104.443 -15.159 -13.875 1.00 81.50 430 LEU A CA 1
ATOM 3415 C C . LEU A 1 430 ? 103.503 -14.692 -14.982 1.00 81.50 430 LEU A C 1
ATOM 3417 O O . LEU A 1 430 ? 103.706 -13.653 -15.596 1.00 81.50 430 LEU A O 1
ATOM 3421 N N . LEU A 1 431 ? 102.461 -15.461 -15.245 1.00 83.88 431 LEU A N 1
ATOM 3422 C CA . LEU A 1 431 ? 101.370 -15.080 -16.127 1.00 83.88 431 LEU A CA 1
ATOM 3423 C C . LEU A 1 431 ? 100.300 -14.349 -15.318 1.00 83.88 431 LEU A C 1
ATOM 3425 O O . LEU A 1 431 ? 99.934 -14.777 -14.227 1.00 83.88 431 LEU A O 1
ATOM 3429 N N . GLN A 1 432 ? 99.758 -13.268 -15.855 1.00 81.56 432 GLN A N 1
ATOM 3430 C CA . GLN A 1 432 ? 98.629 -12.560 -15.267 1.00 81.56 432 GLN A CA 1
ATOM 3431 C C . GLN A 1 432 ? 97.618 -12.225 -16.355 1.00 81.56 432 GLN A C 1
ATOM 3433 O O . GLN A 1 432 ? 97.981 -11.933 -17.491 1.00 81.56 432 GLN A O 1
ATOM 3438 N N . ARG A 1 433 ? 96.328 -12.262 -16.022 1.00 82.69 433 ARG A N 1
ATOM 3439 C CA . ARG A 1 433 ? 95.289 -11.808 -16.942 1.00 82.69 433 ARG A CA 1
ATOM 3440 C C . ARG A 1 433 ? 95.229 -10.284 -16.986 1.00 82.69 433 ARG A C 1
ATOM 3442 O O . ARG A 1 433 ? 95.259 -9.612 -15.955 1.00 82.69 433 ARG A O 1
ATOM 3449 N N . LYS A 1 434 ? 95.087 -9.746 -18.191 1.00 79.69 434 LYS A N 1
ATOM 3450 C CA . LYS A 1 434 ? 94.967 -8.312 -18.438 1.00 79.69 434 LYS A CA 1
ATOM 3451 C C . LYS A 1 434 ? 93.591 -7.786 -18.021 1.00 79.69 434 LYS A C 1
ATOM 3453 O O . LYS A 1 434 ? 92.565 -8.359 -18.369 1.00 79.69 434 LYS A O 1
ATOM 3458 N N . ALA A 1 435 ? 93.543 -6.639 -17.344 1.00 67.31 435 ALA A N 1
ATOM 3459 C CA . ALA A 1 435 ? 92.281 -6.071 -16.846 1.00 67.31 435 ALA A CA 1
ATOM 3460 C C . ALA A 1 435 ? 91.351 -5.511 -17.945 1.00 67.31 435 ALA A C 1
ATOM 3462 O O . ALA A 1 435 ? 90.156 -5.349 -17.719 1.00 67.31 435 ALA A O 1
ATOM 3463 N N . SER A 1 436 ? 91.891 -5.183 -19.123 1.00 68.81 436 SER A N 1
ATOM 3464 C CA . SER A 1 436 ? 91.144 -4.528 -20.211 1.00 68.81 436 SER A CA 1
ATOM 3465 C C . SER A 1 436 ? 90.503 -5.492 -21.211 1.00 68.81 436 SER A C 1
ATOM 3467 O O . SER A 1 436 ? 89.599 -5.075 -21.930 1.00 68.81 436 SER A O 1
ATOM 3469 N N . ASP A 1 437 ? 90.924 -6.759 -21.249 1.00 68.88 437 ASP A N 1
ATOM 3470 C CA . ASP A 1 437 ? 90.301 -7.780 -22.093 1.00 68.88 437 ASP A CA 1
ATOM 3471 C C . ASP A 1 437 ? 90.268 -9.125 -21.365 1.00 68.88 437 ASP A C 1
ATOM 3473 O O . ASP A 1 437 ? 91.270 -9.589 -20.824 1.00 68.88 437 ASP A O 1
ATOM 3477 N N . ALA A 1 438 ? 89.096 -9.756 -21.346 1.00 64.94 438 ALA A N 1
ATOM 3478 C CA . ALA A 1 438 ? 88.801 -10.866 -20.454 1.00 64.94 438 ALA A CA 1
ATOM 3479 C C . ALA A 1 438 ? 89.576 -12.156 -20.771 1.00 64.94 438 ALA A C 1
ATOM 3481 O O . ALA A 1 438 ? 89.520 -13.072 -19.956 1.00 64.94 438 ALA A O 1
ATOM 3482 N N . LEU A 1 439 ? 90.267 -12.244 -21.914 1.00 73.25 439 LEU A N 1
ATOM 3483 C CA . LEU A 1 439 ? 90.949 -13.458 -22.384 1.00 73.25 439 LEU A CA 1
ATOM 3484 C C . LEU A 1 439 ? 92.425 -13.254 -22.773 1.00 73.25 439 LEU A C 1
ATOM 3486 O O . LEU A 1 439 ? 93.052 -14.193 -23.257 1.00 73.25 439 LEU A O 1
ATOM 3490 N N . GLU A 1 440 ? 92.992 -12.061 -22.578 1.00 78.69 440 GLU A N 1
ATOM 3491 C CA . GLU A 1 440 ? 94.407 -11.798 -22.876 1.00 78.69 440 GLU A CA 1
ATOM 3492 C C . GLU A 1 440 ? 95.296 -12.001 -21.640 1.00 78.69 440 GLU A C 1
ATOM 3494 O O . GLU A 1 440 ? 94.939 -11.620 -20.521 1.00 78.69 440 GLU A O 1
ATOM 3499 N N . LEU A 1 441 ? 96.483 -12.572 -21.860 1.00 79.00 441 LEU A N 1
ATOM 3500 C CA . LEU A 1 441 ? 97.497 -12.797 -20.831 1.00 79.00 441 LEU A CA 1
ATOM 3501 C C . LEU A 1 441 ? 98.687 -11.854 -21.018 1.00 79.00 441 LEU A C 1
ATOM 3503 O O . LEU A 1 441 ? 99.126 -11.577 -22.135 1.00 79.00 441 LEU A O 1
ATOM 3507 N N . GLU A 1 442 ? 99.236 -11.402 -19.904 1.00 82.25 442 GLU A N 1
ATOM 3508 C CA . GLU A 1 442 ? 100.467 -10.633 -19.811 1.00 82.25 442 GLU A CA 1
ATOM 3509 C C . GLU A 1 442 ? 101.482 -11.420 -18.977 1.00 82.25 442 GLU A C 1
ATOM 3511 O O . GLU A 1 442 ? 101.118 -12.216 -18.109 1.00 82.25 442 GLU A O 1
ATOM 3516 N N . VAL A 1 443 ? 102.764 -11.242 -19.285 1.00 79.69 443 VAL A N 1
ATOM 3517 C CA . VAL A 1 443 ? 103.858 -11.894 -18.564 1.00 79.69 443 VAL A CA 1
ATOM 3518 C C . VAL A 1 443 ? 104.505 -10.857 -17.658 1.00 79.69 443 VAL A C 1
ATOM 3520 O O . VAL A 1 443 ? 104.886 -9.779 -18.113 1.00 79.69 443 VAL A O 1
ATOM 3523 N N . VAL A 1 444 ? 104.638 -11.197 -16.387 1.00 81.06 444 VAL A N 1
ATOM 3524 C CA . VAL A 1 444 ? 105.273 -10.400 -15.343 1.00 81.06 444 VAL A CA 1
ATOM 3525 C C . VAL A 1 444 ? 106.643 -11.009 -15.053 1.00 81.06 444 VAL A C 1
ATOM 3527 O O . VAL A 1 444 ? 106.731 -12.191 -14.711 1.00 81.06 444 VAL A O 1
ATOM 3530 N N . ASP A 1 445 ? 107.716 -10.235 -15.225 1.00 79.75 445 ASP A N 1
ATOM 3531 C CA . ASP A 1 445 ? 109.082 -10.658 -14.877 1.00 79.75 445 ASP A CA 1
ATOM 3532 C C . ASP A 1 445 ? 109.402 -10.239 -13.436 1.00 79.75 445 ASP A C 1
ATOM 3534 O O . ASP A 1 445 ? 109.587 -9.055 -13.139 1.00 79.75 445 ASP A O 1
ATOM 3538 N N . THR A 1 446 ? 109.499 -11.217 -12.536 1.00 76.19 446 THR A N 1
ATOM 3539 C CA . THR A 1 446 ? 109.712 -10.986 -11.099 1.00 76.19 446 THR A CA 1
ATOM 3540 C C . THR A 1 446 ? 111.122 -10.491 -10.780 1.00 76.19 446 THR A C 1
ATOM 3542 O O . THR A 1 446 ? 111.377 -9.979 -9.691 1.00 76.19 446 THR A O 1
ATOM 3545 N N . TRP A 1 447 ? 112.069 -10.607 -11.718 1.00 73.94 447 TRP A N 1
ATOM 3546 C CA . TRP A 1 447 ? 113.451 -10.147 -11.537 1.00 73.94 447 TRP A CA 1
ATOM 3547 C C . TRP A 1 447 ? 113.674 -8.721 -12.052 1.00 73.94 447 TRP A C 1
ATOM 3549 O O . TRP A 1 447 ? 114.715 -8.124 -11.775 1.00 73.94 447 TRP A O 1
ATOM 3559 N N . GLN A 1 448 ? 112.695 -8.151 -12.760 1.00 67.62 448 GLN A N 1
ATOM 3560 C CA . GLN A 1 448 ? 112.669 -6.744 -13.168 1.00 67.62 448 GLN A CA 1
ATOM 3561 C C . GLN A 1 448 ? 111.577 -5.968 -12.421 1.00 67.62 448 GLN A C 1
ATOM 3563 O O . GLN A 1 448 ? 110.816 -5.230 -13.039 1.00 67.62 448 GLN A O 1
ATOM 3568 N N . ALA A 1 449 ? 111.500 -6.137 -11.094 1.00 67.50 449 ALA A N 1
ATOM 3569 C CA . ALA A 1 449 ? 110.544 -5.442 -10.221 1.00 67.50 449 ALA A CA 1
ATOM 3570 C C . ALA A 1 449 ? 109.091 -5.507 -10.738 1.00 67.50 449 ALA A C 1
ATOM 3572 O O . ALA A 1 449 ? 108.400 -4.491 -10.801 1.00 67.50 449 ALA A O 1
ATOM 3573 N N . ASP A 1 450 ? 108.663 -6.706 -11.142 1.00 74.50 450 ASP A N 1
ATOM 3574 C CA . ASP A 1 450 ? 107.326 -6.999 -11.666 1.00 74.50 450 ASP A CA 1
ATOM 3575 C C . ASP A 1 450 ? 106.949 -6.189 -12.922 1.00 74.50 450 ASP A C 1
ATOM 3577 O O . ASP A 1 450 ? 105.799 -5.793 -13.125 1.00 74.50 450 ASP A O 1
ATOM 3581 N N . ALA A 1 451 ? 107.921 -5.953 -13.809 1.00 71.19 451 ALA A N 1
ATOM 3582 C CA . ALA A 1 451 ? 107.667 -5.336 -15.105 1.00 71.19 451 ALA A CA 1
ATOM 3583 C C . ALA A 1 451 ? 106.745 -6.219 -15.968 1.00 71.19 451 ALA A C 1
ATOM 3585 O O . ALA A 1 451 ? 107.006 -7.407 -16.183 1.00 71.19 451 ALA A O 1
ATOM 3586 N N . VAL A 1 452 ? 105.676 -5.612 -16.490 1.00 77.12 452 VAL A N 1
ATOM 3587 C CA . VAL A 1 452 ? 104.648 -6.292 -17.289 1.00 77.12 452 VAL A CA 1
ATOM 3588 C C . VAL A 1 452 ? 104.942 -6.135 -18.781 1.00 77.12 452 VAL A C 1
ATOM 3590 O O . VAL A 1 452 ? 104.996 -5.018 -19.302 1.00 77.12 452 VAL A O 1
ATOM 3593 N N . ALA A 1 453 ? 105.090 -7.255 -19.489 1.00 67.69 453 ALA A N 1
ATOM 3594 C CA . ALA A 1 453 ? 105.255 -7.304 -20.939 1.00 67.69 453 ALA A CA 1
ATOM 3595 C C . ALA A 1 453 ? 104.079 -8.043 -21.598 1.00 67.69 453 ALA A C 1
ATOM 3597 O O . ALA A 1 453 ? 103.639 -9.102 -21.145 1.00 67.69 453 ALA A O 1
ATOM 3598 N N . ARG A 1 454 ? 103.558 -7.491 -22.702 1.00 64.44 454 ARG A N 1
ATOM 3599 C CA . ARG A 1 454 ? 102.462 -8.121 -23.453 1.00 64.44 454 ARG A CA 1
ATOM 3600 C C . ARG A 1 454 ? 102.959 -9.345 -24.212 1.00 64.44 454 ARG A C 1
ATOM 3602 O O . ARG A 1 454 ? 103.915 -9.252 -24.980 1.00 64.44 454 ARG A O 1
ATOM 3609 N N . TYR A 1 455 ? 102.245 -10.456 -24.071 1.00 60.78 455 TYR A N 1
ATOM 3610 C CA . TYR A 1 455 ? 102.411 -11.613 -24.940 1.00 60.78 455 TYR A CA 1
ATOM 3611 C C . TYR A 1 455 ? 101.633 -11.376 -26.244 1.00 60.78 455 TYR A C 1
ATOM 3613 O O . TYR A 1 455 ? 100.407 -11.430 -26.262 1.00 60.78 455 TYR A O 1
ATOM 3621 N N . THR A 1 456 ? 102.324 -11.056 -27.339 1.00 52.19 456 THR A N 1
ATOM 3622 C CA . THR A 1 456 ? 101.703 -10.928 -28.671 1.00 52.19 456 THR A CA 1
ATOM 3623 C C . THR A 1 456 ? 101.962 -12.169 -29.513 1.00 52.19 456 THR A C 1
ATOM 3625 O O . THR A 1 456 ? 103.108 -12.456 -29.853 1.00 52.19 456 THR A O 1
ATOM 3628 N N . ASP A 1 457 ? 100.883 -12.867 -29.873 1.00 47.41 457 ASP A N 1
ATOM 3629 C CA . ASP A 1 457 ? 100.887 -14.009 -30.791 1.00 47.41 457 ASP A CA 1
ATOM 3630 C C . ASP A 1 457 ? 101.293 -13.557 -32.217 1.00 47.41 457 ASP A C 1
ATOM 3632 O O . ASP A 1 457 ? 100.645 -12.670 -32.788 1.00 47.41 457 ASP A O 1
ATOM 3636 N N . PRO A 1 458 ? 102.367 -14.109 -32.810 1.00 44.44 458 PRO A N 1
ATOM 3637 C CA . PRO A 1 458 ? 102.958 -13.585 -34.044 1.00 44.44 458 PRO A CA 1
ATOM 3638 C C . PRO A 1 458 ? 102.155 -13.798 -35.350 1.00 44.44 458 PRO A C 1
ATOM 3640 O O . PRO A 1 458 ? 102.668 -13.451 -36.415 1.00 44.44 458 PRO A O 1
ATOM 3643 N N . PHE A 1 459 ? 100.912 -14.310 -35.335 1.00 47.69 459 PHE A N 1
ATOM 3644 C CA . PHE A 1 459 ? 100.238 -14.801 -36.559 1.00 47.69 459 PHE A CA 1
ATOM 3645 C C . PHE A 1 459 ? 98.959 -14.082 -37.070 1.00 47.69 459 PHE A C 1
ATOM 3647 O O . PHE A 1 459 ? 98.330 -14.585 -38.003 1.00 47.69 459 PHE A O 1
ATOM 3654 N N . ARG A 1 460 ? 98.555 -12.888 -36.597 1.00 40.50 460 ARG A N 1
ATOM 3655 C CA . ARG A 1 460 ? 97.332 -12.199 -37.112 1.00 40.50 460 ARG A CA 1
ATOM 3656 C C . ARG A 1 460 ? 97.600 -11.116 -38.187 1.00 40.50 460 ARG A C 1
ATOM 3658 O O . ARG A 1 460 ? 98.224 -10.099 -37.900 1.00 40.50 460 ARG A O 1
ATOM 3665 N N . ARG A 1 461 ? 97.067 -11.286 -39.417 1.00 35.50 461 ARG A N 1
ATOM 3666 C CA . ARG A 1 461 ? 97.064 -10.282 -40.521 1.00 35.50 461 ARG A CA 1
ATOM 3667 C C . ARG A 1 461 ? 95.938 -9.237 -40.357 1.00 35.50 461 ARG A C 1
ATOM 3669 O O . ARG A 1 461 ? 94.816 -9.597 -40.021 1.00 35.50 461 ARG A O 1
ATOM 3676 N N . ARG A 1 462 ? 96.245 -7.955 -40.618 1.00 38.69 462 ARG A N 1
ATOM 3677 C CA . ARG A 1 462 ? 95.345 -6.775 -40.556 1.00 38.69 462 ARG A CA 1
ATOM 3678 C C . ARG A 1 462 ? 94.457 -6.641 -41.809 1.00 38.69 462 ARG A C 1
ATOM 3680 O O . ARG A 1 462 ? 94.991 -6.626 -42.913 1.00 38.69 462 ARG A O 1
ATOM 3687 N N . GLU A 1 463 ? 93.153 -6.420 -41.629 1.00 36.12 463 GLU A N 1
ATOM 3688 C CA . GLU A 1 463 ? 92.227 -5.896 -42.653 1.00 36.12 463 GLU A CA 1
ATOM 3689 C C . GLU A 1 463 ? 91.993 -4.379 -42.452 1.00 36.12 463 GLU A C 1
ATOM 3691 O O . GLU A 1 463 ? 91.971 -3.894 -41.320 1.00 36.12 463 GLU A O 1
ATOM 3696 N N . LEU A 1 464 ? 91.858 -3.621 -43.551 1.00 35.56 464 LEU A N 1
ATOM 3697 C CA . LEU A 1 464 ? 91.637 -2.160 -43.604 1.00 35.56 464 LEU A CA 1
ATOM 3698 C C . LEU A 1 464 ? 90.134 -1.816 -43.786 1.00 35.56 464 LEU A C 1
ATOM 3700 O O . LEU A 1 464 ? 89.430 -2.571 -44.457 1.00 35.56 464 LEU A O 1
ATOM 3704 N N . PRO A 1 465 ? 89.627 -0.678 -43.260 1.00 40.75 465 PRO A N 1
ATOM 3705 C CA . PRO A 1 465 ? 88.190 -0.377 -43.208 1.00 40.75 465 PRO A CA 1
ATOM 3706 C C . PRO A 1 465 ? 87.636 0.337 -44.463 1.00 40.75 465 PRO A C 1
ATOM 3708 O O . PRO A 1 465 ? 88.307 1.169 -45.074 1.00 40.75 465 PRO A O 1
ATOM 3711 N N . ARG A 1 466 ? 86.367 0.053 -44.810 1.00 35.91 466 ARG A N 1
ATOM 3712 C CA . ARG A 1 466 ? 85.555 0.767 -45.823 1.00 35.91 466 ARG A CA 1
ATOM 3713 C C . ARG A 1 466 ? 84.943 2.059 -45.249 1.00 35.91 466 ARG A C 1
ATOM 3715 O O . ARG A 1 466 ? 84.476 2.065 -44.115 1.00 35.91 466 ARG A O 1
ATOM 3722 N N . GLN A 1 467 ? 84.907 3.123 -46.058 1.00 34.88 467 GLN A N 1
ATOM 3723 C CA . GLN A 1 467 ? 84.240 4.405 -45.764 1.00 34.88 467 GLN A CA 1
ATOM 3724 C C . GLN A 1 467 ? 82.695 4.333 -45.879 1.00 34.88 467 GLN A C 1
ATOM 3726 O O . GLN A 1 467 ? 82.197 3.498 -46.638 1.00 34.88 467 GLN A O 1
ATOM 3731 N N . PRO A 1 468 ? 81.935 5.216 -45.190 1.00 43.03 468 PRO A N 1
ATOM 3732 C CA . PRO A 1 468 ? 80.472 5.281 -45.262 1.00 43.03 468 PRO A CA 1
ATOM 3733 C C . PRO A 1 468 ? 79.958 6.274 -46.330 1.00 43.03 468 PRO A C 1
ATOM 3735 O O . PRO A 1 468 ? 80.569 7.313 -46.570 1.00 43.03 468 PRO A O 1
ATOM 3738 N N . GLY A 1 469 ? 78.817 5.957 -46.957 1.00 36.19 469 GLY A N 1
ATOM 3739 C CA . GLY A 1 469 ? 78.078 6.831 -47.887 1.00 36.19 469 GLY A CA 1
ATOM 3740 C C . GLY A 1 469 ? 77.098 7.799 -47.190 1.00 36.19 469 GLY A C 1
ATOM 3741 O O . GLY A 1 469 ? 76.834 7.636 -45.997 1.00 36.19 469 GLY A O 1
ATOM 3742 N N . PRO A 1 470 ? 76.575 8.817 -47.909 1.00 42.88 470 PRO A N 1
ATOM 3743 C CA . PRO A 1 470 ? 75.941 9.997 -47.320 1.00 42.88 470 PRO A CA 1
ATOM 3744 C C . PRO A 1 470 ? 74.438 9.824 -47.035 1.00 42.88 470 PRO A C 1
ATOM 3746 O O . PRO A 1 470 ? 73.787 8.906 -47.526 1.00 42.88 470 PRO A O 1
ATOM 3749 N N . GLY A 1 471 ? 73.921 10.724 -46.194 1.00 39.00 471 GLY A N 1
ATOM 3750 C CA . GLY A 1 471 ? 72.657 10.606 -45.467 1.00 39.00 471 GLY A CA 1
ATOM 3751 C C . GLY A 1 471 ? 71.360 10.812 -46.252 1.00 39.00 471 GLY A C 1
ATOM 3752 O O . GLY A 1 471 ? 71.340 11.334 -47.364 1.00 39.00 471 GLY A O 1
ATOM 3753 N N . ALA A 1 472 ? 70.253 10.471 -45.586 1.00 35.97 472 ALA A N 1
ATOM 3754 C CA . ALA A 1 472 ? 68.908 10.913 -45.933 1.00 35.97 472 ALA A CA 1
ATOM 3755 C C . ALA A 1 472 ? 68.017 11.012 -44.677 1.00 35.97 472 ALA A C 1
ATOM 3757 O O . ALA A 1 472 ? 67.787 10.021 -43.992 1.00 35.97 472 ALA A O 1
ATOM 3758 N N . GLY A 1 473 ? 67.495 12.221 -44.433 1.00 36.91 473 GLY A N 1
ATOM 3759 C CA . GLY A 1 473 ? 66.115 12.437 -43.985 1.00 36.91 473 GLY A CA 1
ATOM 3760 C C . GLY A 1 473 ? 65.812 12.403 -42.486 1.00 36.91 473 GLY A C 1
ATOM 3761 O O . GLY A 1 473 ? 65.240 11.438 -41.994 1.00 36.91 473 GLY A O 1
ATOM 3762 N N . ALA A 1 474 ? 66.063 13.513 -41.787 1.00 36.22 474 ALA A N 1
ATOM 3763 C CA . ALA A 1 474 ? 65.380 13.827 -40.534 1.00 36.22 474 ALA A CA 1
ATOM 3764 C C . ALA A 1 474 ? 64.002 14.454 -40.834 1.00 36.22 474 ALA A C 1
ATOM 3766 O O . ALA A 1 474 ? 63.926 15.488 -41.493 1.00 36.22 474 ALA A O 1
ATOM 3767 N N . LEU A 1 475 ? 62.928 13.842 -40.330 1.00 36.72 475 LEU A N 1
ATOM 3768 C CA . LEU A 1 475 ? 61.573 14.401 -40.283 1.00 36.72 475 LEU A CA 1
ATOM 3769 C C . LEU A 1 475 ? 61.153 14.574 -38.815 1.00 36.72 475 LEU A C 1
ATOM 3771 O O . LEU A 1 475 ? 61.103 13.617 -38.046 1.00 36.72 475 LEU A O 1
ATOM 3775 N N . ARG A 1 476 ? 60.830 15.812 -38.446 1.00 39.88 476 ARG A N 1
ATOM 3776 C CA . ARG A 1 476 ? 59.999 16.238 -37.305 1.00 39.88 476 ARG A CA 1
ATOM 3777 C C . ARG A 1 476 ? 59.343 17.567 -37.721 1.00 39.88 476 ARG A C 1
ATOM 3779 O O . ARG A 1 476 ? 59.923 18.248 -38.564 1.00 39.88 476 ARG A O 1
ATOM 3786 N N . PRO A 1 477 ? 58.299 18.066 -37.041 1.00 46.53 477 PRO A N 1
ATOM 3787 C CA . PRO A 1 477 ? 57.181 17.409 -36.359 1.00 46.53 477 PRO A CA 1
ATOM 3788 C C . PRO A 1 477 ? 55.828 17.944 -36.900 1.00 46.53 477 PRO A C 1
ATOM 3790 O O . PRO A 1 477 ? 55.770 19.021 -37.484 1.00 46.53 477 PRO A O 1
ATOM 3793 N N . GLY A 1 478 ? 54.724 17.224 -36.691 1.00 35.16 478 GLY A N 1
ATOM 3794 C CA . GLY A 1 478 ? 53.383 17.696 -37.055 1.00 35.16 478 GLY A CA 1
ATOM 3795 C C . GLY A 1 478 ? 52.369 17.398 -35.957 1.00 35.16 478 GLY A C 1
ATOM 3796 O O . GLY A 1 478 ? 52.032 16.239 -35.741 1.00 35.16 478 GLY A O 1
ATOM 3797 N N . GLN A 1 479 ? 51.934 18.450 -35.268 1.00 42.78 479 GLN A N 1
ATOM 3798 C CA . GLN A 1 479 ? 50.685 18.587 -34.508 1.00 42.78 479 GLN A CA 1
ATOM 3799 C C . GLN A 1 479 ? 50.304 20.078 -34.556 1.00 42.78 479 GLN A C 1
ATOM 3801 O O . GLN A 1 479 ? 51.212 20.906 -34.709 1.00 42.78 479 GLN A O 1
ATOM 3806 N N . PRO A 1 480 ? 49.025 20.462 -34.407 1.00 52.09 480 PRO A N 1
ATOM 3807 C CA . PRO A 1 480 ? 47.887 19.687 -33.891 1.00 52.09 480 PRO A CA 1
ATOM 3808 C C . PRO A 1 480 ? 47.153 18.809 -34.909 1.00 52.09 480 PRO A C 1
ATOM 3810 O O . PRO A 1 480 ? 47.092 19.187 -36.100 1.00 52.09 480 PRO A O 1
#

Foldseek 3Di:
DDDPPDDDDDDDQPAQDPPHGDRDDPVVVVVVVDDPVVVVVVVVVVVVVVVVVVVVVVVVVVVVVVVVVVVVVVVVVVVVVVVVVVVVQVVVVVVCVVVVHDDDPPDPPVVVVVVVVVVVVVVVVVVVVVVVVVVVVVVVVVVVVVVVVVVVVQVVVQVVQVVVVHGDDDPPCVVVVVVVVVVVVVVVVVVVVVVVVVVVVCVVVVVVVVPDDPDDDDDDDDDDDPVVVVVVVVVVVVVVVVVVVVVVVVVVVVVVVVVVVVVVVCVVDPAPDPVSVVVPDDDPVVVVVVVVVVVVVVVVVVVVVVVVVVVVVVVVCCVVCPPPPDPVPDDVVVVVVVVVVVVVVVVVVVVVVVVVVVVVVVVVVVVVVVVVVVVVVVVVVVVVVVVVVVCVVQHDDVRVSVVLQVVLVVVQVVQVVVQVVCCVVPNQWGWDDDPVGSPFIWIFGVVVVRDTHGDDDPDDDDDDDDDDDDDDDDDDDDDD

Sequence (480 aa):
MPVLRRSEPACQPGSPCPLCGSAQHPAVAEYQALVPGVNQARRDALEREVKQLAEAGALARGELDALIKQQQKEAAEKASLLQQEQALTSRWQETITGLNIDLAPKDDIPGWLNAQQEHEQRLYQHQQRLAWQAQQQECQQQLQQLQREQQQRSAALAAELSAFALDLPAVGQAAGWLAQREEETRGWQAKQNERLALQEQIQQLAPLLEALPETDLAAEPAPLDGWRQVHDDCLALQSQWQTLGQQESQQQAQVKESEAQFSAALAASPFADRQAFLAALLDEETRQRLERLKQTLESALQQNQALALRAREALVNHSQQPPADADIGQPPEQLQEKLQQLTSLLRENSARQGEIRQQLKQNAENQQRQQLLRQQMERAAQEVEDWGWLNSLIGSREGDKFRKFAQGLTLDNLVWLANHQLNRLHGRYLLQRKASDALELEVVDTWQADAVARYTDPFRRRELPRQPGPGAGALRPGQP

Radius of gyration: 71.31 Å; Cα contacts (8 Å, |Δi|>4): 114; chains: 1; bounding box: 160×71×221 Å

Solvent-accessible surface area (backbone atoms only — not comparable to full-atom values): 28139 Å² total; per-residue (Å²): 135,83,86,79,83,76,89,74,83,84,81,59,95,83,56,62,41,96,88,75,63,53,74,77,68,81,71,54,65,71,59,69,70,65,55,72,67,64,56,47,54,52,50,54,50,52,52,50,51,53,50,51,51,50,51,53,50,50,49,54,49,51,52,50,53,50,51,51,53,47,52,52,48,54,50,52,51,52,51,51,52,52,53,49,51,51,53,52,51,50,52,50,50,53,52,32,60,74,66,72,53,95,79,58,96,86,51,65,59,71,61,51,51,51,52,50,53,52,49,52,51,52,50,52,55,50,52,52,52,52,52,52,51,52,52,52,51,51,54,50,50,52,51,53,49,53,52,52,53,51,51,52,52,52,52,52,52,36,54,61,34,46,78,72,79,38,78,74,66,58,92,93,42,50,68,63,55,50,52,53,54,50,51,53,50,52,53,51,52,52,52,51,51,50,51,50,52,51,50,51,51,47,62,63,45,49,62,56,57,74,70,50,78,97,69,100,67,89,82,79,86,78,83,84,78,64,52,67,60,57,47,53,51,49,52,51,50,51,51,51,50,53,50,51,50,50,51,50,52,50,52,53,49,50,51,52,50,52,51,51,51,50,51,53,52,40,71,75,39,98,41,92,46,72,66,55,46,60,71,66,54,70,53,72,67,62,45,52,51,50,53,53,50,49,53,52,53,51,52,52,50,53,52,51,50,53,50,52,50,52,52,50,50,51,49,49,49,50,71,75,54,63,60,95,82,66,64,89,82,61,59,69,66,61,54,50,51,52,49,53,53,51,51,50,53,50,51,52,50,52,50,52,52,50,52,51,52,50,54,52,52,53,49,53,55,49,52,52,51,51,52,54,51,49,55,51,50,53,50,53,50,50,52,50,50,52,53,49,50,52,38,70,76,41,36,64,100,82,36,58,55,44,49,42,51,55,47,22,57,53,45,53,52,51,36,52,53,48,33,61,51,33,51,75,76,54,72,48,55,37,61,43,74,41,93,90,42,60,84,47,57,30,40,28,31,60,82,59,83,57,44,77,43,81,67,75,78,93,79,82,85,86,86,85,88,84,85,89,83,86,89,84,85,91,85,83,85,90,80,134

Organism: NCBI:txid2058152